Protein AF-A0A081BT78-F1 (afdb_monomer_lite)

Organism: NCBI:txid1499966

Sequence (512 aa):
MSKEINAIIRHLQQYSPSKMAGAVKTFPLRDLLKNSQILQEALQNPPEEDSGETLTLETAYNKLQRVIAKRMEAAQTLIAKFSTASPEVIALNNSVFALVPSRDLLEDVKTAYVNSGQLFKTLTLASQNILEAVNIEIQQRFYDSSPEMIAVNHSGSELDAYRKLLKNLLTSMEVDTDLFKVYSKIIRNVIDGSRIYDADIAQARSLCERAFNTVPPDFDGVFNQYNIADLEAHQILLQTTLTILRKDITGRPSIVELSARCQQMLQALTKHFAYRKTQMRKTTRVLQLSHYMSFLSIEQVAENSATSLMLCQSLFEETHRFLQTQQTHLDVSLNVKSLEEAEQKVFEGLRYRQYAMSQLFQEISLLSLEELAAVPEKRLGDNTLLLQEIQHLVHEYLRRVADAPEPNIVRFSQTLRDNIAKLHEAITQSKKSTPIPQKTPAWELGDHLPNLSKFYDKEMFELIRKALKTGSTPVASEERLDVSGNLERVFTIPFSQLQDYITSFLRVAQRA

pLDDT: mean 75.75, std 14.67, range [28.83, 95.5]

Foldseek 3Di:
DVVVVVVLLCVLVVQPPVNCVVVLLVDQLQVLVVSLVVLVVCLVPPPPDDPVVNVSSVVSSVVSVVSNVVLVVLLVVLLVVQLPDALQRVLVVDPLVVLVSNLSSLVSVLVNPVPPVPVNVSSVSSSVSSVSNSLVNLCVVQQPAALLNLLQPDDLVVLVVVLVVLVVVLVVDDPPDPSNVSSVNSNVSSVSSSVCNVQAVVVLVVLLCQQVVDVVGNLPVSPLVDDPVVLVVSLVSLVSNLVSLVPDPPPDPVSVVSNVSSVVSNVSSVVVVVVVVLLVQLLVLLLVLLLVLLPDDLQLLLLAQLLLLLVNLVSLVVNLVVCVSCVVPDVCPVSNVSSVSSNVSSVSSLLVNLLLLLLVLLLLLPDDLVLLLLAPLQLLVQNLVSLVSVLVLLVLLCVVVVVDDDVLSVVVNVSSVVSSVSSVSSSVVNVVDDDDDDPDHNVVVHVSTDGSVSRDDPVSVVSSCSSPVRDDDPPPDPDPDDPPDPPPPDDDRPNVSSVCSSVSSSVSNPPD

Structure (mmCIF, N/CA/C/O backbone):
data_AF-A0A081BT78-F1
#
_entry.id   AF-A0A081BT78-F1
#
loop_
_atom_site.group_PDB
_atom_site.id
_atom_site.type_symbol
_atom_site.label_atom_id
_atom_site.label_alt_id
_atom_site.label_comp_id
_atom_site.label_asym_id
_atom_site.label_entity_id
_atom_site.label_seq_id
_atom_site.pdbx_PDB_ins_code
_atom_site.Cartn_x
_atom_site.Cartn_y
_atom_site.Cartn_z
_atom_site.occupancy
_atom_site.B_iso_or_equiv
_atom_site.auth_seq_id
_atom_site.auth_comp_id
_atom_site.auth_asym_id
_atom_site.auth_atom_id
_atom_site.pdbx_PDB_model_num
ATOM 1 N N . MET A 1 1 ? -59.534 23.129 33.557 1.00 44.12 1 MET A N 1
ATOM 2 C CA . MET A 1 1 ? -59.200 21.710 33.812 1.00 44.12 1 MET A CA 1
ATOM 3 C C . MET A 1 1 ? -59.283 20.799 32.575 1.00 44.12 1 MET A C 1
ATOM 5 O O . MET A 1 1 ? -58.632 19.768 32.590 1.00 44.12 1 MET A O 1
ATOM 9 N N . SER A 1 2 ? -59.946 21.161 31.459 1.00 41.69 2 SER A N 1
ATOM 10 C CA . SER A 1 2 ? -60.002 20.295 30.252 1.00 41.69 2 SER A CA 1
ATOM 11 C C . SER A 1 2 ? -58.676 20.129 29.483 1.00 41.69 2 SER A C 1
ATOM 13 O O . SER A 1 2 ? -58.535 19.197 28.697 1.00 41.69 2 SER A O 1
ATOM 15 N N . LYS A 1 3 ? -57.681 21.005 29.693 1.00 45.25 3 LYS A N 1
ATOM 16 C CA . LYS A 1 3 ? -56.385 20.947 28.988 1.00 45.25 3 LYS A CA 1
ATOM 17 C C . LYS A 1 3 ? -55.423 19.895 29.548 1.00 45.25 3 LYS A C 1
ATOM 19 O O . LYS A 1 3 ? -54.686 19.304 28.771 1.00 45.25 3 LYS A O 1
ATOM 24 N N . GLU A 1 4 ? -55.440 19.641 30.855 1.00 47.53 4 GLU A N 1
ATOM 25 C CA . GLU A 1 4 ? -54.551 18.656 31.498 1.00 47.53 4 GLU A CA 1
ATOM 26 C C . GLU A 1 4 ? -55.031 17.225 31.250 1.00 47.53 4 GLU A C 1
ATOM 28 O O . GLU A 1 4 ? -54.233 16.356 30.917 1.00 47.53 4 GLU A O 1
ATOM 33 N N . ILE A 1 5 ? -56.347 17.006 31.292 1.00 45.34 5 ILE A N 1
ATOM 34 C CA . ILE A 1 5 ? -56.969 15.712 30.985 1.00 45.34 5 ILE A CA 1
ATOM 35 C C . ILE A 1 5 ? -56.747 15.356 29.510 1.00 45.34 5 ILE A C 1
ATOM 37 O O . ILE A 1 5 ? -56.240 14.278 29.206 1.00 45.34 5 ILE A O 1
ATOM 41 N N . ASN A 1 6 ? -56.992 16.298 28.592 1.00 49.62 6 ASN A N 1
ATOM 42 C CA . ASN A 1 6 ? -56.682 16.107 27.174 1.00 49.62 6 ASN A CA 1
ATOM 43 C C . ASN A 1 6 ? -55.182 15.939 26.904 1.00 49.62 6 ASN A C 1
ATOM 45 O O . ASN A 1 6 ? -54.815 15.243 25.961 1.00 49.62 6 ASN A O 1
ATOM 49 N N . ALA A 1 7 ? -54.305 16.542 27.712 1.00 54.84 7 ALA A N 1
ATOM 50 C CA . ALA A 1 7 ? -52.868 16.321 27.606 1.00 54.84 7 ALA A CA 1
ATOM 51 C C . ALA A 1 7 ? -52.491 14.900 28.036 1.00 54.84 7 ALA A C 1
ATOM 53 O O . ALA A 1 7 ? -51.749 14.252 27.310 1.00 54.84 7 ALA A O 1
ATOM 54 N N . ILE A 1 8 ? -53.039 14.380 29.139 1.00 54.56 8 ILE A N 1
ATOM 55 C CA . ILE A 1 8 ? -52.792 13.007 29.609 1.00 54.56 8 ILE A CA 1
ATOM 56 C C . ILE A 1 8 ? -53.357 11.983 28.618 1.00 54.56 8 ILE A C 1
ATOM 58 O O . ILE A 1 8 ? -52.653 11.047 28.240 1.00 54.56 8 ILE A O 1
ATOM 62 N N . ILE A 1 9 ? -54.583 12.190 28.130 1.00 50.00 9 ILE A N 1
ATOM 63 C CA . ILE A 1 9 ? -55.221 11.339 27.116 1.00 50.00 9 ILE A CA 1
ATOM 64 C C . ILE A 1 9 ? -54.417 11.365 25.813 1.00 50.00 9 ILE A C 1
ATOM 66 O O . ILE A 1 9 ? -54.069 10.302 25.302 1.00 50.00 9 ILE A O 1
ATOM 70 N N . ARG A 1 10 ? -54.019 12.545 25.312 1.00 55.25 10 ARG A N 1
ATOM 71 C CA . ARG A 1 10 ? -53.140 12.648 24.133 1.00 55.25 10 ARG A CA 1
ATOM 72 C C . ARG A 1 10 ? -51.782 12.009 24.374 1.00 55.25 10 ARG A C 1
ATOM 74 O O . ARG A 1 10 ? -51.267 11.371 23.464 1.00 55.25 10 ARG A O 1
ATOM 81 N N . HIS A 1 11 ? -51.210 12.132 25.569 1.00 52.38 11 HIS A N 1
ATOM 82 C CA . HIS A 1 11 ? -49.922 11.522 25.877 1.00 52.38 11 HIS A CA 1
ATOM 83 C C . HIS A 1 11 ? -50.028 9.993 25.862 1.00 52.38 11 HIS A C 1
ATOM 85 O O . HIS A 1 11 ? -49.182 9.337 25.267 1.00 52.38 11 HIS A O 1
ATOM 91 N N . LEU A 1 12 ? -51.102 9.426 26.422 1.00 49.53 12 LEU A N 1
ATOM 92 C CA . LEU A 1 12 ? -51.387 7.987 26.404 1.00 49.53 12 LEU A CA 1
ATOM 93 C C . LEU A 1 12 ? -51.735 7.472 24.995 1.00 49.53 12 LEU A C 1
ATOM 95 O O . LEU A 1 12 ? -51.334 6.366 24.641 1.00 49.53 12 LEU A O 1
ATOM 99 N N . GLN A 1 13 ? -52.438 8.269 24.184 1.00 47.75 13 GLN A N 1
ATOM 100 C CA . GLN A 1 13 ? -52.833 7.932 22.809 1.00 47.75 13 GLN A CA 1
ATOM 101 C C . GLN A 1 13 ? -51.690 8.085 21.788 1.00 47.75 13 GLN A C 1
ATOM 103 O O . GLN A 1 13 ? -51.666 7.364 20.791 1.00 47.75 13 GLN A O 1
ATOM 108 N N . GLN A 1 14 ? -50.718 8.975 22.026 1.00 48.31 14 GLN A N 1
ATOM 109 C CA . GLN A 1 14 ? -49.532 9.145 21.170 1.00 48.31 14 GLN A CA 1
ATOM 110 C C . GLN A 1 14 ? -48.600 7.923 21.190 1.00 48.31 14 GLN A C 1
ATOM 112 O O . GLN A 1 14 ? -47.865 7.678 20.229 1.00 48.31 14 GLN A O 1
ATOM 117 N N . TYR A 1 15 ? -48.650 7.110 22.245 1.00 44.81 15 TYR A N 1
ATOM 118 C CA . TYR A 1 15 ? -47.955 5.831 22.295 1.00 44.81 15 TYR A CA 1
ATOM 119 C C . TYR A 1 15 ? -48.882 4.728 21.773 1.00 44.81 15 TYR A C 1
ATOM 121 O O . TYR A 1 15 ? -49.683 4.169 22.514 1.00 44.81 15 TYR A O 1
ATOM 129 N N . SER A 1 16 ? -48.757 4.401 20.480 1.00 41.75 16 SER A N 1
ATOM 130 C CA . SER A 1 16 ? -49.385 3.224 19.850 1.00 41.75 16 SER A CA 1
ATOM 131 C C . SER A 1 16 ? -49.417 2.001 20.797 1.00 41.75 16 SER A C 1
ATOM 133 O O . SER A 1 16 ? -48.425 1.776 21.506 1.00 41.75 16 SER A O 1
ATOM 135 N N . PRO A 1 17 ? -50.472 1.153 20.771 1.00 50.97 17 PRO A N 1
ATOM 136 C CA . PRO A 1 17 ? -50.575 -0.052 21.603 1.00 50.97 17 PRO A CA 1
ATOM 137 C C . PRO A 1 17 ? -49.316 -0.934 21.584 1.00 50.97 17 PRO A C 1
ATOM 139 O O . PRO A 1 17 ? -48.994 -1.568 22.588 1.00 50.97 17 PRO A O 1
ATOM 142 N N . SER A 1 18 ? -48.577 -0.943 20.468 1.00 44.69 18 SER A N 1
ATOM 143 C CA . SER A 1 18 ? -47.336 -1.708 20.310 1.00 44.69 18 SER A CA 1
ATOM 144 C C . SER A 1 18 ? -46.103 -1.050 20.946 1.00 44.69 18 SER A C 1
ATOM 146 O O . SER A 1 18 ? -45.204 -1.759 21.390 1.00 44.69 18 SER A O 1
ATOM 148 N N . LYS A 1 19 ? -46.054 0.285 21.059 1.00 37.38 19 LYS A N 1
ATOM 149 C CA . LYS A 1 19 ? -44.946 1.022 21.702 1.00 37.38 19 LYS A CA 1
ATOM 150 C C . LYS A 1 19 ? -45.159 1.222 23.208 1.00 37.38 19 LYS A C 1
ATOM 152 O O . LYS A 1 19 ? -44.181 1.291 23.950 1.00 37.38 19 LYS A O 1
ATOM 157 N N . MET A 1 20 ? -46.407 1.212 23.682 1.00 36.91 20 MET A N 1
ATOM 158 C CA . MET A 1 20 ? -46.735 1.230 25.115 1.00 36.91 20 MET A CA 1
ATOM 159 C C . MET A 1 20 ? -46.181 0.008 25.863 1.00 36.91 20 MET A C 1
ATOM 161 O O . MET A 1 20 ? -45.654 0.143 26.961 1.00 36.91 20 MET A O 1
ATOM 165 N N . ALA A 1 21 ? -46.211 -1.185 25.265 1.00 40.62 21 ALA A N 1
ATOM 166 C CA . ALA A 1 21 ? -45.667 -2.386 25.908 1.00 40.62 21 ALA A CA 1
ATOM 167 C C . ALA A 1 21 ? -44.153 -2.284 26.210 1.00 40.62 21 ALA A C 1
ATOM 169 O O . ALA A 1 21 ? -43.672 -2.909 27.156 1.00 40.62 21 ALA A O 1
ATOM 170 N N . GLY A 1 22 ? -43.415 -1.481 25.431 1.00 36.28 22 GLY A N 1
ATOM 171 C CA . GLY A 1 22 ? -42.004 -1.162 25.666 1.00 36.28 22 GLY A CA 1
ATOM 172 C C . GLY A 1 22 ? -41.797 0.033 26.602 1.00 36.28 22 GLY A C 1
ATOM 173 O O . GLY A 1 22 ? -40.980 -0.051 27.512 1.00 36.28 22 GLY A O 1
ATOM 174 N N . ALA A 1 23 ? -42.568 1.115 26.440 1.00 34.78 23 ALA A N 1
ATOM 175 C CA . ALA A 1 23 ? -42.423 2.349 27.223 1.00 34.78 23 ALA A CA 1
ATOM 176 C C . ALA A 1 23 ? -42.983 2.256 28.659 1.00 34.78 23 ALA A C 1
ATOM 178 O O . ALA A 1 23 ? -42.492 2.921 29.568 1.00 34.78 23 ALA A O 1
ATOM 179 N N . VAL A 1 24 ? -43.971 1.391 28.916 1.00 42.03 24 VAL A N 1
ATOM 180 C CA . VAL A 1 24 ? -44.502 1.164 30.275 1.00 42.03 24 VAL A CA 1
ATOM 181 C C . VAL A 1 24 ? -43.577 0.236 31.091 1.00 42.03 24 VAL A C 1
ATOM 183 O O . VAL A 1 24 ? -43.596 0.240 32.321 1.00 42.03 24 VAL A O 1
ATOM 186 N N . LYS A 1 25 ? -42.654 -0.487 30.435 1.00 45.94 25 LYS A N 1
ATOM 187 C CA . LYS A 1 25 ? -41.518 -1.117 31.130 1.00 45.94 25 LYS A CA 1
ATOM 188 C C . LYS A 1 25 ? -40.504 -0.093 31.643 1.00 45.94 25 LYS A C 1
ATOM 190 O O . LYS A 1 25 ? -39.795 -0.422 32.585 1.00 45.94 25 LYS A O 1
ATOM 195 N N . THR A 1 26 ? -40.463 1.121 31.094 1.00 47.44 26 THR A N 1
ATOM 196 C CA . THR A 1 26 ? -39.520 2.188 31.482 1.00 47.44 26 THR A CA 1
ATOM 197 C C . THR A 1 26 ? -40.148 3.317 32.307 1.00 47.44 26 THR A C 1
ATOM 199 O O . THR A 1 26 ? -39.420 4.170 32.796 1.00 47.44 26 THR A O 1
ATOM 202 N N . PHE A 1 27 ? -41.474 3.345 32.482 1.00 57.28 27 PHE A N 1
ATOM 203 C CA . PHE A 1 27 ? -42.148 4.354 33.311 1.00 57.28 27 PHE A CA 1
ATOM 204 C C . PHE A 1 27 ? -42.051 4.006 34.805 1.00 57.28 27 PHE A C 1
ATOM 206 O O . PHE A 1 27 ? -42.413 2.880 35.149 1.00 57.28 27 PHE A O 1
ATOM 213 N N . PRO A 1 28 ? -41.640 4.926 35.696 1.00 68.62 28 PRO A N 1
ATOM 214 C CA . PRO A 1 28 ? -41.529 4.648 37.128 1.00 68.62 28 PRO A CA 1
ATOM 215 C C . PRO A 1 28 ? -42.859 4.177 37.720 1.00 68.62 28 PRO A C 1
ATOM 217 O O . PRO A 1 28 ? -43.916 4.728 37.403 1.00 68.62 28 PRO A O 1
ATOM 220 N N . LEU A 1 29 ? -42.837 3.173 38.608 1.00 75.06 29 LEU A N 1
ATOM 221 C CA . LEU A 1 29 ? -44.075 2.638 39.206 1.00 75.06 29 LEU A CA 1
ATOM 222 C C . LEU A 1 29 ? -44.871 3.733 39.932 1.00 75.06 29 LEU A C 1
ATOM 224 O O . LEU A 1 29 ? -46.097 3.759 39.869 1.00 75.06 29 LEU A O 1
ATOM 228 N N . ARG A 1 30 ? -44.166 4.671 40.568 1.00 70.25 30 ARG A N 1
ATOM 229 C CA . ARG A 1 30 ? -44.750 5.840 41.228 1.00 70.25 30 ARG A CA 1
ATOM 230 C C . ARG A 1 30 ? -45.564 6.711 40.268 1.00 70.25 30 ARG A C 1
ATOM 232 O O . ARG A 1 30 ? -46.674 7.115 40.606 1.00 70.25 30 ARG A O 1
ATOM 239 N N . ASP A 1 31 ? -45.043 6.958 39.072 1.00 71.56 31 ASP A N 1
ATOM 240 C CA . ASP A 1 31 ? -45.733 7.755 38.057 1.00 71.56 31 ASP A CA 1
ATOM 241 C C . ASP A 1 31 ? -46.910 6.987 37.455 1.00 71.56 31 ASP A C 1
ATOM 243 O O . ASP A 1 31 ? -47.956 7.573 37.188 1.00 71.56 31 ASP A O 1
ATOM 247 N N . LEU A 1 32 ? -46.791 5.661 37.314 1.00 73.81 32 LEU A N 1
ATOM 248 C CA . LEU A 1 32 ? -47.907 4.805 36.902 1.00 73.81 32 LEU A CA 1
ATOM 249 C C . LEU A 1 32 ? -49.047 4.827 37.926 1.00 73.81 32 LEU A C 1
ATOM 251 O O . LEU A 1 32 ? -50.206 4.953 37.537 1.00 73.81 32 LEU A O 1
ATOM 255 N N . LEU A 1 33 ? -48.732 4.755 39.221 1.00 75.62 33 LEU A N 1
ATOM 256 C CA . LEU A 1 33 ? -49.719 4.844 40.300 1.00 75.62 33 LEU A CA 1
ATOM 257 C C . LEU A 1 33 ? -50.373 6.230 40.355 1.00 75.62 33 LEU A C 1
ATOM 259 O O . LEU A 1 33 ? -51.594 6.319 40.467 1.00 75.62 33 LEU A O 1
ATOM 263 N N . LYS A 1 34 ? -49.593 7.305 40.198 1.00 76.38 34 LYS A N 1
ATOM 264 C CA . LYS A 1 34 ? -50.114 8.677 40.133 1.00 76.38 34 LYS A CA 1
ATOM 265 C C . LYS A 1 34 ? -51.029 8.880 38.921 1.00 76.38 34 LYS A C 1
ATOM 267 O O . LYS A 1 34 ? -52.128 9.401 39.061 1.00 76.38 34 LYS A O 1
ATOM 272 N N . ASN A 1 35 ? -50.620 8.413 37.742 1.00 72.12 35 ASN A N 1
ATOM 273 C CA . ASN A 1 35 ? -51.445 8.471 36.533 1.00 72.12 35 ASN A CA 1
ATOM 274 C C . ASN A 1 35 ? -52.711 7.619 36.668 1.00 72.12 35 ASN A C 1
ATOM 276 O O . ASN A 1 35 ? -53.765 8.004 36.170 1.00 72.12 35 ASN A O 1
ATOM 280 N N . SER A 1 36 ? -52.629 6.487 37.371 1.00 77.25 36 SER A N 1
ATOM 281 C CA . SER A 1 36 ? -53.797 5.673 37.699 1.00 77.25 36 SER A CA 1
ATOM 282 C C . SER A 1 36 ? -54.774 6.426 38.599 1.00 77.25 36 SER A C 1
ATOM 284 O O . SER A 1 36 ? -55.972 6.362 38.348 1.00 77.25 36 SER A O 1
ATOM 286 N N . GLN A 1 37 ? -54.288 7.142 39.616 1.00 77.00 37 GLN A N 1
ATOM 287 C CA . GLN A 1 37 ? -55.132 7.975 40.482 1.00 77.00 37 GLN A CA 1
ATOM 288 C C . GLN A 1 37 ? -55.805 9.097 39.687 1.00 77.00 37 GLN A C 1
ATOM 290 O O . GLN A 1 37 ? -57.019 9.238 39.759 1.00 77.00 37 GLN A O 1
ATOM 295 N N . ILE A 1 38 ? -55.054 9.807 38.841 1.00 74.00 38 ILE A N 1
ATOM 296 C CA . ILE A 1 38 ? -55.597 10.890 38.006 1.00 74.00 38 ILE A CA 1
ATOM 297 C C . ILE A 1 38 ? -56.677 10.372 37.038 1.00 74.00 38 ILE A C 1
ATOM 299 O O . ILE A 1 38 ? -57.725 10.992 36.883 1.00 74.00 38 ILE A O 1
ATOM 303 N N . LEU A 1 39 ? -56.451 9.222 36.392 1.00 69.38 39 LEU A N 1
ATOM 304 C CA . LEU A 1 39 ? -57.445 8.607 35.502 1.00 69.38 39 LEU A CA 1
ATOM 305 C C . LEU A 1 39 ? -58.682 8.122 36.266 1.00 69.38 39 LEU A C 1
ATOM 307 O O . LEU A 1 39 ? -59.792 8.217 35.752 1.00 69.38 39 LEU A O 1
ATOM 311 N N . GLN A 1 40 ? -58.504 7.617 37.487 1.00 75.75 40 GLN A N 1
ATOM 312 C CA . GLN A 1 40 ? -59.609 7.201 38.346 1.00 75.75 40 GLN A CA 1
ATOM 313 C C . GLN A 1 40 ? -60.454 8.398 38.801 1.00 75.75 40 GLN A C 1
ATOM 315 O O . GLN A 1 40 ? -61.677 8.321 38.758 1.00 75.75 40 GLN A O 1
ATOM 320 N N . GLU A 1 41 ? -59.821 9.510 39.174 1.00 75.62 41 GLU A N 1
ATOM 321 C CA . GLU A 1 41 ? -60.498 10.769 39.512 1.00 75.62 41 GLU A CA 1
ATOM 322 C C . GLU A 1 41 ? -61.268 11.341 38.310 1.00 75.62 41 GLU A C 1
ATOM 324 O O . GLU A 1 41 ? -62.396 11.810 38.466 1.00 75.62 41 GLU A O 1
ATOM 329 N N . ALA A 1 42 ? -60.700 11.243 37.103 1.00 68.69 42 ALA A N 1
ATOM 330 C CA . ALA A 1 42 ? -61.359 11.652 35.861 1.00 68.69 42 ALA A CA 1
ATOM 331 C C . ALA A 1 42 ? -62.546 10.744 35.481 1.00 68.69 42 ALA A C 1
ATOM 333 O O . ALA A 1 42 ? -63.535 11.225 34.938 1.00 68.69 42 ALA A O 1
ATOM 334 N N . LEU A 1 43 ? -62.474 9.444 35.785 1.00 70.88 43 LEU A N 1
ATOM 335 C CA . LEU A 1 43 ? -63.583 8.500 35.594 1.00 70.88 43 LEU A CA 1
ATOM 336 C C . LEU A 1 43 ? -64.707 8.688 36.622 1.00 70.88 43 LEU A C 1
ATOM 338 O O . LEU A 1 43 ? -65.865 8.430 36.311 1.00 70.88 43 LEU A O 1
ATOM 342 N N . GLN A 1 44 ? -64.379 9.131 37.838 1.00 75.38 44 GLN A N 1
ATOM 343 C CA . GLN A 1 44 ? -65.362 9.403 38.892 1.00 75.38 44 GLN A CA 1
ATOM 344 C C . GLN A 1 44 ? -66.127 10.716 38.673 1.00 75.38 44 GLN A C 1
ATOM 346 O O . GLN A 1 44 ? -67.250 10.837 39.154 1.00 75.38 44 GLN A O 1
ATOM 351 N N . ASN A 1 45 ? -65.552 11.666 37.925 1.00 72.31 45 ASN A N 1
ATOM 352 C CA . ASN A 1 45 ? -66.175 12.944 37.569 1.00 72.31 45 ASN A CA 1
ATOM 353 C C . ASN A 1 45 ? -66.172 13.145 36.040 1.00 72.31 45 ASN A C 1
ATOM 355 O O . ASN A 1 45 ? -65.409 13.978 35.536 1.00 72.31 45 ASN A O 1
ATOM 359 N N . PRO A 1 46 ? -66.977 12.376 35.283 1.00 62.50 46 PRO A N 1
ATOM 360 C CA . PRO A 1 46 ? -67.017 12.501 33.832 1.00 62.50 46 PRO A CA 1
ATOM 361 C C . PRO A 1 46 ? -67.545 13.894 33.428 1.00 62.50 46 PRO A C 1
ATOM 363 O O . PRO A 1 46 ? -68.534 14.350 34.003 1.00 62.50 46 PRO A O 1
ATOM 366 N N . PRO A 1 47 ? -66.912 14.598 32.468 1.00 59.00 47 PRO A N 1
ATOM 367 C CA . PRO A 1 47 ? -67.450 15.855 31.948 1.00 59.00 47 PRO A CA 1
ATOM 368 C C . PRO A 1 47 ? -68.817 15.622 31.279 1.00 59.00 47 PRO A C 1
ATOM 370 O O . PRO A 1 47 ? -69.035 14.582 30.662 1.00 59.00 47 PRO A O 1
ATOM 373 N N . GLU A 1 48 ? -69.736 16.587 31.403 1.00 57.66 48 GLU A N 1
ATOM 374 C CA . GLU A 1 48 ? -71.163 16.437 31.049 1.00 57.66 48 GLU A CA 1
ATOM 375 C C . GLU A 1 48 ? -71.461 16.235 29.544 1.00 57.66 48 GLU A C 1
ATOM 377 O O . GLU A 1 48 ? -72.605 15.976 29.182 1.00 57.66 48 GLU A O 1
ATOM 382 N N . GLU A 1 49 ? -70.462 16.265 28.658 1.00 57.12 49 GLU A N 1
ATOM 383 C CA . GLU A 1 49 ? -70.648 16.133 27.206 1.00 57.12 49 GLU A CA 1
ATOM 384 C C . GLU A 1 49 ? -69.525 15.295 26.555 1.00 57.12 49 GLU A C 1
ATOM 386 O O . GLU A 1 49 ? -68.606 15.859 25.982 1.00 57.12 49 GLU A O 1
ATOM 391 N N . ASP A 1 50 ? -69.551 13.960 26.693 1.00 55.25 50 ASP A N 1
ATOM 392 C CA . ASP A 1 50 ? -69.248 12.981 25.617 1.00 55.25 50 ASP A CA 1
ATOM 393 C C . ASP A 1 50 ? -69.100 11.543 26.162 1.00 55.25 50 ASP A C 1
ATOM 395 O O . ASP A 1 50 ? -68.100 11.159 26.771 1.00 55.25 50 ASP A O 1
ATOM 399 N N . SER A 1 51 ? -70.080 10.681 25.871 1.00 56.06 51 SER A N 1
ATOM 400 C CA . SER A 1 51 ? -70.063 9.255 26.262 1.00 56.06 51 SER A CA 1
ATOM 401 C C . SER A 1 51 ? -69.016 8.404 25.519 1.00 56.06 51 SER A C 1
ATOM 403 O O . SER A 1 51 ? -68.724 7.278 25.921 1.00 56.06 51 SER A O 1
ATOM 405 N N . GLY A 1 52 ? -68.431 8.928 24.435 1.00 58.47 52 GLY A N 1
ATOM 406 C CA . GLY A 1 52 ? -67.360 8.266 23.686 1.00 58.47 52 GLY A CA 1
ATOM 407 C C . GLY A 1 52 ? -65.987 8.370 24.358 1.00 58.47 52 GLY A C 1
ATOM 408 O O . GLY A 1 52 ? -65.189 7.434 24.272 1.00 58.47 52 GLY A O 1
ATOM 409 N N . GLU A 1 53 ? -65.706 9.469 25.066 1.00 61.56 53 GLU A N 1
ATOM 410 C CA . GLU A 1 53 ? -64.414 9.687 25.730 1.00 61.56 53 GLU A CA 1
ATOM 411 C C . GLU A 1 53 ? -64.267 8.825 26.991 1.00 61.56 53 GLU A C 1
ATOM 413 O O . GLU A 1 53 ? -63.197 8.253 27.227 1.00 61.56 53 GLU A O 1
ATOM 418 N N . THR A 1 54 ? -65.349 8.627 27.748 1.00 62.97 54 THR A N 1
ATOM 419 C CA . THR A 1 54 ? -65.366 7.795 28.965 1.00 62.97 54 THR A CA 1
ATOM 420 C C . THR A 1 54 ? -64.973 6.342 28.685 1.00 62.97 54 THR A C 1
ATOM 422 O O . THR A 1 54 ? -64.134 5.785 29.392 1.00 62.97 54 THR A O 1
ATOM 425 N N . LEU A 1 55 ? -65.459 5.748 27.589 1.00 67.88 55 LEU A N 1
ATOM 426 C CA . LEU A 1 55 ? -65.135 4.367 27.203 1.00 67.88 55 LEU A CA 1
ATOM 427 C C . LEU A 1 55 ? -63.645 4.191 26.838 1.00 67.88 55 LEU A C 1
ATOM 429 O O . LEU A 1 55 ? -63.019 3.154 27.105 1.00 67.88 55 LEU A O 1
ATOM 433 N N . THR A 1 56 ? -63.038 5.226 26.248 1.00 69.69 56 THR A N 1
ATOM 434 C CA . THR A 1 56 ? -61.599 5.233 25.939 1.00 69.69 56 THR A CA 1
ATOM 435 C C . THR A 1 56 ? -60.737 5.404 27.192 1.00 69.69 56 THR A C 1
ATOM 437 O O . THR A 1 56 ? -59.708 4.731 27.319 1.00 69.69 56 THR A O 1
ATOM 440 N N . LEU A 1 57 ? -61.190 6.224 28.145 1.00 67.56 57 LEU A N 1
ATOM 441 C CA . LEU A 1 57 ? -60.593 6.412 29.469 1.00 67.56 57 LEU A CA 1
ATOM 442 C C . LEU A 1 57 ? -60.638 5.125 30.303 1.00 67.56 57 LEU A C 1
ATOM 444 O O . LEU A 1 57 ? -59.608 4.718 30.841 1.00 67.56 57 LEU A O 1
ATOM 448 N N . GLU A 1 58 ? -61.774 4.425 30.339 1.00 72.12 58 GLU A N 1
ATOM 449 C CA . GLU A 1 58 ? -61.911 3.128 31.018 1.00 72.12 58 GLU A CA 1
ATOM 450 C C . GLU A 1 58 ? -60.970 2.079 30.423 1.00 72.12 58 GLU A C 1
ATOM 452 O O . GLU A 1 58 ? -60.292 1.338 31.141 1.00 72.12 58 GLU A O 1
ATOM 457 N N . THR A 1 59 ? -60.865 2.033 29.094 1.00 74.38 59 THR A N 1
ATOM 458 C CA . THR A 1 59 ? -59.945 1.119 28.408 1.00 74.38 59 THR A CA 1
ATOM 459 C C . THR A 1 59 ? -58.483 1.437 28.743 1.00 74.38 59 THR A C 1
ATOM 461 O O . THR A 1 59 ? -57.679 0.519 28.940 1.00 74.38 59 THR A O 1
ATOM 464 N N . ALA A 1 60 ? -58.121 2.720 28.825 1.00 66.88 60 ALA A N 1
ATOM 465 C CA . ALA A 1 60 ? -56.782 3.163 29.207 1.00 66.88 60 ALA A CA 1
ATOM 466 C C . ALA A 1 60 ? -56.466 2.837 30.677 1.00 66.88 60 ALA A C 1
ATOM 468 O O . ALA A 1 60 ? -55.403 2.279 30.959 1.00 66.88 60 ALA A O 1
ATOM 469 N N . TYR A 1 61 ? -57.405 3.092 31.591 1.00 74.62 61 TYR A N 1
ATOM 470 C CA . TYR A 1 61 ? -57.293 2.748 33.009 1.00 74.62 61 TYR A CA 1
ATOM 471 C C . TYR A 1 61 ? -57.122 1.237 33.212 1.00 74.62 61 TYR A C 1
ATOM 473 O O . TYR A 1 61 ? -56.180 0.799 33.872 1.00 74.62 61 TYR A O 1
ATOM 481 N N . ASN A 1 62 ? -57.944 0.420 32.547 1.00 75.19 62 ASN A N 1
ATOM 482 C CA . ASN A 1 62 ? -57.849 -1.040 32.603 1.00 75.19 62 ASN A CA 1
ATOM 483 C C . ASN A 1 62 ? -56.507 -1.567 32.069 1.00 75.19 62 ASN A C 1
ATOM 485 O O . ASN A 1 62 ? -55.933 -2.509 32.623 1.00 75.19 62 ASN A O 1
ATOM 489 N N . LYS A 1 63 ? -55.970 -0.964 31.000 1.00 74.25 63 LYS A N 1
ATOM 490 C CA . LYS A 1 63 ? -54.627 -1.299 30.499 1.00 74.25 63 LYS A CA 1
ATOM 491 C C . LYS A 1 63 ? -53.541 -0.903 31.500 1.00 74.25 63 LYS A C 1
ATOM 493 O O . LYS A 1 63 ? -52.648 -1.711 31.745 1.00 74.25 63 LYS A O 1
ATOM 498 N N . LEU A 1 64 ? -53.626 0.285 32.097 1.00 72.50 64 LEU A N 1
ATOM 499 C CA . LEU A 1 64 ? -52.665 0.770 33.089 1.00 72.50 64 LEU A CA 1
ATOM 500 C C . LEU A 1 64 ? -52.638 -0.121 34.340 1.00 72.50 64 LEU A C 1
ATOM 502 O O . LEU A 1 64 ? -51.562 -0.549 34.755 1.00 72.50 64 LEU A O 1
ATOM 506 N N . GLN A 1 65 ? -53.808 -0.491 34.866 1.00 76.12 65 GLN A N 1
ATOM 507 C CA . GLN A 1 65 ? -53.949 -1.411 35.999 1.00 76.12 65 GLN A CA 1
ATOM 508 C C . GLN A 1 65 ? -53.294 -2.770 35.732 1.00 76.12 65 GLN A C 1
ATOM 510 O O . GLN A 1 65 ? -52.541 -3.277 36.564 1.00 76.12 65 GLN A O 1
ATOM 515 N N . ARG A 1 66 ? -53.488 -3.340 34.533 1.00 79.31 66 ARG A N 1
ATOM 516 C CA . ARG A 1 66 ? -52.817 -4.595 34.147 1.00 79.31 66 ARG A CA 1
ATOM 517 C C . ARG A 1 66 ? -51.297 -4.471 34.140 1.00 79.31 66 ARG A C 1
ATOM 519 O O . ARG A 1 66 ? -50.614 -5.438 34.467 1.00 79.31 66 ARG A O 1
ATOM 526 N N . VAL A 1 67 ? -50.750 -3.323 33.741 1.00 77.38 67 VAL A N 1
ATOM 527 C CA . VAL A 1 67 ? -49.293 -3.151 33.731 1.00 77.38 67 VAL A CA 1
ATOM 528 C C . VAL A 1 67 ? -48.740 -2.930 35.137 1.00 77.38 67 VAL A C 1
ATOM 530 O O . VAL A 1 67 ? -47.710 -3.518 35.465 1.00 77.38 67 VAL A O 1
ATOM 533 N N . ILE A 1 68 ? -49.437 -2.162 35.980 1.00 76.50 68 ILE A N 1
ATOM 534 C CA . ILE A 1 68 ? -49.099 -2.017 37.403 1.00 76.50 68 ILE A CA 1
ATOM 535 C C . ILE A 1 68 ? -49.071 -3.398 38.070 1.00 76.50 68 ILE A C 1
ATOM 537 O O . ILE A 1 68 ? -48.068 -3.746 38.690 1.00 76.50 68 ILE A O 1
ATOM 541 N N . ALA A 1 69 ? -50.104 -4.221 37.855 1.00 80.56 69 ALA A N 1
ATOM 542 C CA . ALA A 1 69 ? -50.176 -5.579 38.391 1.00 80.56 69 ALA A CA 1
ATOM 543 C C . ALA A 1 69 ? -48.981 -6.446 37.955 1.00 80.56 69 ALA A C 1
ATOM 545 O O . ALA A 1 69 ? -48.321 -7.044 38.799 1.00 80.56 69 ALA A O 1
ATOM 546 N N . LYS A 1 70 ? -48.629 -6.445 36.660 1.00 81.69 70 LYS A N 1
ATOM 547 C CA . LYS A 1 70 ? -47.465 -7.194 36.149 1.00 81.69 70 LYS A CA 1
ATOM 548 C C . LYS A 1 70 ? -46.129 -6.704 36.715 1.00 81.69 70 LYS A C 1
ATOM 550 O O . LYS A 1 70 ? -45.250 -7.516 36.987 1.00 81.69 70 LYS A O 1
ATOM 555 N N . ARG A 1 71 ? -45.947 -5.387 36.879 1.00 81.19 71 ARG A N 1
ATOM 556 C CA . ARG A 1 71 ? -44.738 -4.820 37.510 1.00 81.19 71 ARG A CA 1
ATOM 557 C C . ARG A 1 71 ? -44.639 -5.235 38.979 1.00 81.19 71 ARG A C 1
ATOM 559 O O . ARG A 1 71 ? -43.554 -5.597 39.423 1.00 81.19 71 ARG A O 1
ATOM 566 N N . MET A 1 72 ? -45.759 -5.230 39.702 1.00 81.50 72 MET A N 1
ATOM 567 C CA . MET A 1 72 ? -45.822 -5.680 41.095 1.00 81.50 72 MET A CA 1
ATOM 568 C C . MET A 1 72 ? -45.534 -7.178 41.234 1.00 81.50 72 MET A C 1
ATOM 570 O O . MET A 1 72 ? -44.771 -7.564 42.113 1.00 81.50 72 MET A O 1
ATOM 574 N N . GLU A 1 73 ? -46.073 -8.013 40.346 1.00 82.12 73 GLU A N 1
ATOM 575 C CA . GLU A 1 73 ? -45.808 -9.459 40.309 1.00 82.12 73 GLU A CA 1
ATOM 576 C C . GLU A 1 73 ? -44.324 -9.761 40.030 1.00 82.12 73 GLU A C 1
ATOM 578 O O . GLU A 1 73 ? -43.692 -10.564 40.726 1.00 82.12 73 GLU A O 1
ATOM 583 N N . ALA A 1 74 ? -43.727 -9.061 39.060 1.00 81.75 74 ALA A N 1
ATOM 584 C CA . ALA A 1 74 ? -42.298 -9.167 38.776 1.00 81.75 74 ALA A CA 1
ATOM 585 C C . ALA A 1 74 ? -41.455 -8.750 39.990 1.00 81.75 74 ALA A C 1
ATOM 587 O O . ALA A 1 74 ? -40.530 -9.465 40.371 1.00 81.75 74 ALA A O 1
ATOM 588 N N . ALA A 1 75 ? -41.802 -7.637 40.641 1.00 80.44 75 ALA A N 1
ATOM 589 C CA . ALA A 1 75 ? -41.120 -7.186 41.848 1.00 80.44 75 ALA A CA 1
ATOM 590 C C . ALA A 1 75 ? -41.241 -8.205 42.988 1.00 80.44 75 ALA A C 1
ATOM 592 O O . ALA A 1 75 ? -40.233 -8.544 43.595 1.00 80.44 75 ALA A O 1
ATOM 593 N N . GLN A 1 76 ? -42.429 -8.758 43.244 1.00 83.00 76 GLN A N 1
ATOM 594 C CA . GLN A 1 76 ? -42.633 -9.798 44.259 1.00 83.00 76 GLN A CA 1
ATOM 595 C C . GLN A 1 76 ? -41.777 -11.040 43.995 1.00 83.00 76 GLN A C 1
ATOM 597 O O . GLN A 1 76 ? -41.159 -11.570 44.918 1.00 83.00 76 GLN A O 1
ATOM 602 N N . THR A 1 77 ? -41.670 -11.451 42.732 1.00 86.00 77 THR A N 1
ATOM 603 C CA . THR A 1 77 ? -40.808 -12.567 42.322 1.00 86.00 77 THR A CA 1
ATOM 604 C C . THR A 1 77 ? -39.330 -12.258 42.582 1.00 86.00 77 THR A C 1
ATOM 606 O O . THR A 1 77 ? -38.600 -13.106 43.094 1.00 86.00 77 THR A O 1
ATOM 609 N N . LEU A 1 78 ? -38.877 -11.036 42.281 1.00 85.50 78 LEU A N 1
ATOM 610 C CA . LEU A 1 78 ? -37.499 -10.605 42.542 1.00 85.50 78 LEU A CA 1
ATOM 611 C C . LEU A 1 78 ? -37.210 -10.488 44.043 1.00 85.50 78 LEU A C 1
ATOM 613 O O . LEU A 1 78 ? -36.150 -10.921 44.484 1.00 85.50 78 LEU A O 1
ATOM 617 N N . ILE A 1 79 ? -38.149 -9.968 44.838 1.00 86.56 79 ILE A N 1
ATOM 618 C CA . ILE A 1 79 ? -38.031 -9.917 46.303 1.00 86.56 79 ILE A CA 1
ATOM 619 C C . ILE A 1 79 ? -37.870 -11.333 46.846 1.00 86.56 79 ILE A C 1
ATOM 621 O O . ILE A 1 79 ? -36.941 -11.580 47.609 1.00 86.56 79 ILE A O 1
ATOM 625 N N . ALA A 1 80 ? -38.723 -12.273 46.429 1.00 85.50 80 ALA A N 1
ATOM 626 C CA . ALA A 1 80 ? -38.627 -13.666 46.853 1.00 85.50 80 ALA A CA 1
ATOM 627 C C . ALA A 1 80 ? -37.288 -14.300 46.441 1.00 85.50 80 ALA A C 1
ATOM 629 O O . ALA A 1 80 ? -36.671 -14.995 47.240 1.00 85.50 80 ALA A O 1
ATOM 630 N N . LYS A 1 81 ? -36.803 -14.011 45.226 1.00 86.06 81 LYS A N 1
ATOM 631 C CA . LYS A 1 81 ? -35.517 -14.513 44.719 1.00 86.06 81 LYS A CA 1
ATOM 632 C C . LYS A 1 81 ? -34.313 -13.950 45.484 1.00 86.06 81 LYS A C 1
ATOM 634 O O . LYS A 1 81 ? -33.363 -14.685 45.731 1.00 86.06 81 LYS A O 1
ATOM 639 N N . PHE A 1 82 ? -34.317 -12.656 45.809 1.00 88.44 82 PHE A N 1
ATOM 640 C CA . PHE A 1 82 ? -33.121 -11.950 46.286 1.00 88.44 82 PHE A CA 1
ATOM 641 C C . PHE A 1 82 ? -33.077 -11.701 47.791 1.00 88.44 82 PHE A C 1
ATOM 643 O O . PHE A 1 82 ? -31.988 -11.584 48.341 1.00 88.44 82 PHE A O 1
ATOM 650 N N . SER A 1 83 ? -34.217 -11.647 48.482 1.00 85.94 83 SER A N 1
ATOM 651 C CA . SER A 1 83 ? -34.236 -11.416 49.937 1.00 85.94 83 SER A CA 1
ATOM 652 C C . SER A 1 83 ? -33.658 -12.579 50.750 1.00 85.94 83 SER A C 1
ATOM 654 O O . SER A 1 83 ? -33.206 -12.361 51.870 1.00 85.94 83 SER A O 1
ATOM 656 N N . THR A 1 84 ? -33.650 -13.797 50.199 1.00 86.12 84 THR A N 1
ATOM 657 C CA . THR A 1 84 ? -33.145 -15.008 50.869 1.00 86.12 84 THR A CA 1
ATOM 658 C C . THR A 1 84 ? -31.816 -15.514 50.310 1.00 86.12 84 THR A C 1
ATOM 660 O O . THR A 1 84 ? -31.220 -16.416 50.893 1.00 86.12 84 THR A O 1
ATOM 663 N N . ALA A 1 85 ? -31.368 -14.993 49.167 1.00 87.25 85 ALA A N 1
ATOM 664 C CA . ALA A 1 85 ? -30.117 -15.393 48.532 1.00 87.25 85 ALA A CA 1
ATOM 665 C C . ALA A 1 85 ? -28.966 -14.490 48.991 1.00 87.25 85 ALA A C 1
ATOM 667 O O . ALA A 1 85 ? -29.162 -13.288 49.174 1.00 87.25 85 ALA A O 1
ATOM 668 N N . SER A 1 86 ? -27.766 -15.058 49.148 1.00 89.00 86 SER A N 1
ATOM 669 C CA . SER A 1 86 ? -26.582 -14.255 49.462 1.00 89.00 86 SER A CA 1
ATOM 670 C C . SER A 1 86 ? -26.124 -13.446 48.236 1.00 89.00 86 SER A C 1
ATOM 672 O O . SER A 1 86 ? -26.325 -13.895 47.098 1.00 89.00 86 SER A O 1
ATOM 674 N N . PRO A 1 87 ? -25.482 -12.282 48.434 1.00 85.94 87 PRO A N 1
ATOM 675 C CA . PRO A 1 87 ? -24.955 -11.459 47.346 1.00 85.94 87 PRO A CA 1
ATOM 676 C C . PRO A 1 87 ? -24.019 -12.217 46.393 1.00 85.94 87 PRO A C 1
ATOM 678 O O . PRO A 1 87 ? -24.111 -12.056 45.178 1.00 85.94 87 PRO A O 1
ATOM 681 N N . GLU A 1 88 ? -23.167 -13.103 46.910 1.00 85.19 88 GLU A N 1
ATOM 682 C CA . GLU A 1 88 ? -22.229 -13.911 46.121 1.00 85.19 88 GLU A CA 1
ATOM 683 C C . GLU A 1 88 ? -22.965 -14.881 45.193 1.00 85.19 88 GLU A C 1
ATOM 685 O O . GLU A 1 88 ? -22.620 -15.010 44.020 1.00 85.19 88 GLU A O 1
ATOM 690 N N . VAL A 1 89 ? -24.008 -15.550 45.700 1.00 86.50 89 VAL A N 1
ATOM 691 C CA . VAL A 1 89 ? -24.826 -16.485 44.911 1.00 86.50 89 VAL A CA 1
ATOM 692 C C . VAL A 1 89 ? -25.607 -15.738 43.831 1.00 86.50 89 VAL A C 1
ATOM 694 O O . VAL A 1 89 ? -25.793 -16.248 42.723 1.00 86.50 89 VAL A O 1
ATOM 697 N N . ILE A 1 90 ? -26.061 -14.521 44.132 1.00 85.56 90 ILE A N 1
ATOM 698 C CA . ILE A 1 90 ? -26.728 -13.655 43.160 1.00 85.56 90 ILE A CA 1
ATOM 699 C C . ILE A 1 90 ? -25.744 -13.241 42.057 1.00 85.56 90 ILE A C 1
ATOM 701 O O . ILE A 1 90 ? -26.085 -13.387 40.881 1.00 85.56 90 ILE A O 1
ATOM 705 N N . ALA A 1 91 ? -24.543 -12.790 42.430 1.00 83.31 91 ALA A N 1
ATOM 706 C CA . ALA A 1 91 ? -23.481 -12.363 41.516 1.00 83.31 91 ALA A CA 1
ATOM 707 C C . ALA A 1 91 ? -22.970 -13.504 40.622 1.00 83.31 91 ALA A C 1
ATOM 709 O O . ALA A 1 91 ? -22.721 -13.305 39.440 1.00 83.31 91 ALA A O 1
ATOM 710 N N . LEU A 1 92 ? -22.853 -14.723 41.155 1.00 83.25 92 LEU A N 1
ATOM 711 C CA . LEU A 1 92 ? -22.393 -15.881 40.383 1.00 83.25 92 LEU A CA 1
ATOM 712 C C . LEU A 1 92 ? -23.379 -16.263 39.265 1.00 83.25 92 LEU A C 1
ATOM 714 O O . LEU A 1 92 ? -22.982 -16.671 38.177 1.00 83.25 92 LEU A O 1
ATOM 718 N N . ASN A 1 93 ? -24.678 -16.158 39.550 1.00 84.00 93 ASN A N 1
ATOM 719 C CA . ASN A 1 93 ? -25.734 -16.681 38.683 1.00 84.00 93 ASN A CA 1
ATOM 720 C C . ASN A 1 93 ? -26.308 -15.652 37.705 1.00 84.00 93 ASN A C 1
ATOM 722 O O . ASN A 1 93 ? -27.115 -16.007 36.844 1.00 84.00 93 ASN A O 1
ATOM 726 N N . ASN A 1 94 ? -25.981 -14.372 37.862 1.00 81.19 94 ASN A N 1
ATOM 727 C CA . ASN A 1 94 ? -26.566 -13.297 37.069 1.00 81.19 94 ASN A CA 1
ATOM 728 C C . ASN A 1 94 ? -25.462 -12.329 36.654 1.00 81.19 94 ASN A C 1
ATOM 730 O O . ASN A 1 94 ? -24.503 -12.141 37.385 1.00 81.19 94 ASN A O 1
ATOM 734 N N . SER A 1 95 ? -25.606 -11.695 35.493 1.00 79.62 95 SER A N 1
ATOM 735 C CA . SER A 1 95 ? -24.681 -10.636 35.098 1.00 79.62 95 SER A CA 1
ATOM 736 C C . SER A 1 95 ? -25.049 -9.309 35.757 1.00 79.62 95 SER A C 1
ATOM 738 O O . SER A 1 95 ? -26.231 -8.996 35.935 1.00 79.62 95 SER A O 1
ATOM 740 N N . VAL A 1 96 ? -24.048 -8.463 35.987 1.00 78.56 96 VAL A N 1
ATOM 741 C CA . VAL A 1 96 ? -24.208 -7.080 36.463 1.00 78.56 96 VAL A CA 1
ATOM 742 C C . VAL A 1 96 ? -25.266 -6.315 35.655 1.00 78.56 96 VAL A C 1
ATOM 744 O O . VAL A 1 96 ? -26.091 -5.598 36.221 1.00 78.56 96 VAL A O 1
ATOM 747 N N . PHE A 1 97 ? -25.312 -6.514 34.334 1.00 76.75 97 PHE A N 1
ATOM 748 C CA . PHE A 1 97 ? -26.287 -5.856 33.459 1.00 76.75 97 PHE A CA 1
ATOM 749 C C . PHE A 1 97 ? -27.729 -6.348 33.661 1.00 76.75 97 PHE A C 1
ATOM 751 O O . PHE A 1 97 ? -28.664 -5.597 33.395 1.00 76.75 97 PHE A O 1
ATOM 758 N N . ALA A 1 98 ? -27.930 -7.576 34.145 1.00 80.25 98 ALA A N 1
ATOM 759 C CA . ALA A 1 98 ? -29.249 -8.096 34.511 1.00 80.25 98 ALA A CA 1
ATOM 760 C C . ALA A 1 98 ? -29.684 -7.659 35.926 1.00 80.25 98 ALA A C 1
ATOM 762 O O . ALA A 1 98 ? -30.879 -7.529 36.209 1.00 80.25 98 ALA A O 1
ATOM 763 N N . LEU A 1 99 ? -28.720 -7.406 36.814 1.00 80.31 99 LEU A N 1
ATOM 764 C CA . LEU A 1 99 ? -28.965 -7.020 38.204 1.00 80.31 99 LEU A CA 1
ATOM 765 C C . LEU A 1 99 ? -29.406 -5.557 38.351 1.00 80.31 99 LEU A C 1
ATOM 767 O O . LEU A 1 99 ? -30.305 -5.266 39.137 1.00 80.31 99 LEU A O 1
ATOM 771 N N . VAL A 1 100 ? -28.844 -4.640 37.559 1.00 76.75 100 VAL A N 1
ATOM 772 C CA . VAL A 1 100 ? -29.130 -3.195 37.666 1.00 76.75 100 VAL A CA 1
ATOM 773 C C . VAL A 1 100 ? -30.606 -2.851 37.409 1.00 76.75 100 VAL A C 1
ATOM 775 O O . VAL A 1 100 ? -31.212 -2.233 38.282 1.00 76.75 100 VAL A O 1
ATOM 778 N N . PRO A 1 101 ? -31.253 -3.319 36.320 1.00 77.19 101 PRO A N 1
ATOM 779 C CA . PRO A 1 101 ? -32.684 -3.076 36.119 1.00 77.19 101 PRO A CA 1
ATOM 780 C C . PRO A 1 101 ? -33.556 -3.680 37.228 1.00 77.19 101 PRO A C 1
ATOM 782 O O . PRO A 1 101 ? -34.620 -3.149 37.545 1.00 77.19 101 PRO A O 1
ATOM 785 N N . SER A 1 102 ? -33.110 -4.795 37.821 1.00 84.69 102 SER A N 1
ATOM 786 C CA . SER A 1 102 ? -33.813 -5.443 38.931 1.00 84.69 102 SER A CA 1
ATOM 787 C C . SER A 1 102 ? -33.765 -4.580 40.193 1.00 84.69 102 SER A C 1
ATOM 789 O O . SER A 1 102 ? -34.781 -4.442 40.868 1.00 84.69 102 SER A O 1
ATOM 791 N N . ARG A 1 103 ? -32.618 -3.952 40.485 1.00 81.50 103 ARG A N 1
ATOM 792 C CA . ARG A 1 103 ? -32.473 -2.982 41.579 1.00 81.50 103 ARG A CA 1
ATOM 793 C C . ARG A 1 103 ? -33.386 -1.774 41.379 1.00 81.50 103 ARG A C 1
ATOM 795 O O . ARG A 1 103 ? -34.122 -1.424 42.297 1.00 81.50 103 ARG A O 1
ATOM 802 N N . ASP A 1 104 ? -33.352 -1.163 40.196 1.00 78.19 104 ASP A N 1
ATOM 803 C CA . ASP A 1 104 ? -34.128 0.049 39.908 1.00 78.19 104 ASP A CA 1
ATOM 804 C C . ASP A 1 104 ? -35.634 -0.207 40.086 1.00 78.19 104 ASP A C 1
ATOM 806 O O . ASP A 1 104 ? -36.334 0.580 40.721 1.00 78.19 104 ASP A O 1
ATOM 810 N N . LEU A 1 105 ? -36.123 -1.368 39.627 1.00 80.88 105 LEU A N 1
ATOM 811 C CA . LEU A 1 105 ? -37.510 -1.789 39.842 1.00 80.88 105 LEU A CA 1
ATOM 812 C C . LEU A 1 105 ? -37.856 -1.957 41.334 1.00 80.88 105 LEU A C 1
ATOM 814 O O . LEU A 1 105 ? -38.967 -1.618 41.743 1.00 80.88 105 LEU A O 1
ATOM 818 N N . LEU A 1 106 ? -36.943 -2.481 42.156 1.00 81.81 106 LEU A N 1
ATOM 819 C CA . LEU A 1 106 ? -37.182 -2.640 43.595 1.00 81.81 106 LEU A CA 1
ATOM 820 C C . LEU A 1 106 ? -37.171 -1.300 44.342 1.00 81.81 106 LEU A C 1
ATOM 822 O O . LEU A 1 106 ? -37.990 -1.113 45.243 1.00 81.81 106 LEU A O 1
ATOM 826 N N . GLU A 1 107 ? -36.308 -0.355 43.964 1.00 79.50 107 GLU A N 1
ATOM 827 C CA . GLU A 1 107 ? -36.309 1.001 44.534 1.00 79.50 107 GLU A CA 1
ATOM 828 C C . GLU A 1 107 ? -37.562 1.796 44.122 1.00 79.50 107 GLU A C 1
ATOM 830 O O . GLU A 1 107 ? -38.176 2.467 44.957 1.00 79.50 107 GLU A O 1
ATOM 835 N N . ASP A 1 108 ? -38.031 1.643 42.880 1.00 76.75 108 ASP A N 1
ATOM 836 C CA . ASP A 1 108 ? -39.323 2.173 42.422 1.00 76.75 108 ASP A CA 1
ATOM 837 C C . ASP A 1 108 ? -40.486 1.682 43.308 1.00 76.75 108 ASP A C 1
ATOM 839 O O . ASP A 1 108 ? -41.360 2.454 43.707 1.00 76.75 108 ASP A O 1
ATOM 843 N N . VAL A 1 109 ? -40.506 0.389 43.641 1.00 78.50 109 VAL A N 1
ATOM 844 C CA . VAL A 1 109 ? -41.549 -0.208 44.494 1.00 78.50 109 VAL A CA 1
ATOM 845 C C . VAL A 1 109 ? -41.403 0.257 45.939 1.00 78.50 109 VAL A C 1
ATOM 847 O O . VAL A 1 109 ? -42.388 0.614 46.585 1.00 78.50 109 VAL A O 1
ATOM 850 N N . LYS A 1 110 ? -40.175 0.316 46.450 1.00 77.94 110 LYS A N 1
ATOM 851 C CA . LYS A 1 110 ? -39.880 0.791 47.803 1.00 77.94 110 LYS A CA 1
ATOM 852 C C . LYS A 1 110 ? -40.341 2.233 48.015 1.00 77.94 110 LYS A C 1
ATOM 854 O O . LYS A 1 110 ? -40.959 2.523 49.038 1.00 77.94 110 LYS A O 1
ATOM 859 N N . THR A 1 111 ? -40.103 3.118 47.047 1.00 77.19 111 THR A N 1
ATOM 860 C CA . THR A 1 111 ? -40.557 4.519 47.106 1.00 77.19 111 THR A CA 1
ATOM 861 C C . THR A 1 111 ? -42.076 4.666 46.980 1.00 77.19 111 THR A C 1
ATOM 863 O O . THR A 1 111 ? -42.644 5.588 47.564 1.00 77.19 111 THR A O 1
ATOM 866 N N . ALA A 1 112 ? -42.758 3.757 46.277 1.00 74.31 112 ALA A N 1
ATOM 867 C CA . ALA A 1 112 ? -44.219 3.749 46.181 1.00 74.31 112 ALA A CA 1
ATOM 868 C C . ALA A 1 112 ? -44.921 3.240 47.459 1.00 74.31 112 ALA A C 1
ATOM 870 O O . ALA A 1 112 ? -46.044 3.651 47.743 1.00 74.31 112 ALA A O 1
ATOM 871 N N . TYR A 1 113 ? -44.266 2.377 48.246 1.00 72.44 113 TYR A N 1
ATOM 872 C CA . TY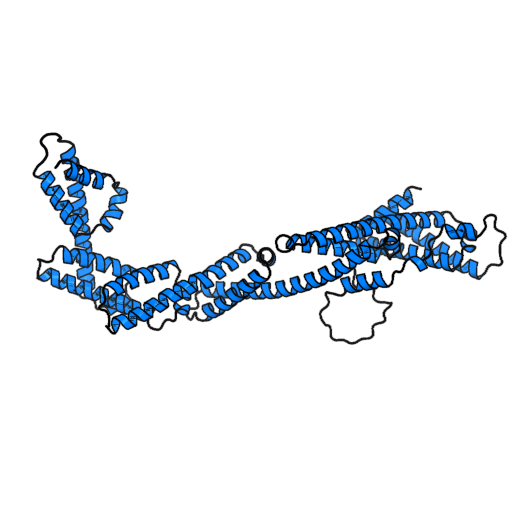R A 1 113 ? -44.863 1.676 49.394 1.00 72.44 113 TYR A CA 1
ATOM 873 C C . TYR A 1 113 ? -44.193 1.991 50.743 1.00 72.44 113 TYR A C 1
ATOM 875 O O . TYR A 1 113 ? -44.211 1.162 51.655 1.00 72.44 113 TYR A O 1
ATOM 883 N N . VAL A 1 114 ? -43.647 3.202 50.908 1.00 68.19 114 VAL A N 1
ATOM 884 C CA . VAL A 1 114 ? -42.921 3.642 52.123 1.00 68.19 114 VAL A CA 1
ATOM 885 C C . VAL A 1 114 ? -43.707 3.403 53.426 1.00 68.19 114 VAL A C 1
ATOM 887 O O . VAL A 1 114 ? -43.114 3.134 54.466 1.00 68.19 114 VAL A O 1
ATOM 890 N N . ASN A 1 115 ? -45.042 3.410 53.372 1.00 69.12 115 ASN A N 1
ATOM 891 C CA . ASN A 1 115 ? -45.916 3.270 54.545 1.00 69.12 115 ASN A CA 1
ATOM 892 C C . ASN A 1 115 ? -46.191 1.810 54.969 1.00 69.12 115 ASN A C 1
ATOM 894 O O . ASN A 1 115 ? -46.821 1.570 55.997 1.00 69.12 115 ASN A O 1
ATOM 898 N N . SER A 1 116 ? -45.737 0.817 54.199 1.00 70.50 116 SER A N 1
ATOM 899 C CA . SER A 1 116 ? -45.962 -0.608 54.468 1.00 70.50 116 SER A CA 1
ATOM 900 C C . SER A 1 116 ? -44.778 -1.214 55.238 1.00 70.50 116 SER A C 1
ATOM 902 O O . SER A 1 116 ? -43.868 -1.799 54.647 1.00 70.50 116 SER A O 1
ATOM 904 N N . GLY A 1 117 ? -44.789 -1.101 56.570 1.00 71.69 117 GLY A N 1
ATOM 905 C CA . GLY A 1 117 ? -43.619 -1.361 57.426 1.00 71.69 117 GLY A CA 1
ATOM 906 C C . GLY A 1 117 ? -42.903 -2.712 57.243 1.00 71.69 117 GLY A C 1
ATOM 907 O O . GLY A 1 117 ? -41.674 -2.746 57.236 1.00 71.69 117 GLY A O 1
ATOM 908 N N . GLN A 1 118 ? -43.620 -3.829 57.073 1.00 76.38 118 GLN A N 1
ATOM 909 C CA . GLN A 1 118 ? -42.987 -5.158 56.976 1.00 76.38 118 GLN A CA 1
ATOM 910 C C . GLN A 1 118 ? -42.490 -5.476 55.557 1.00 76.38 118 GLN A C 1
ATOM 912 O O . GLN A 1 118 ? -41.361 -5.930 55.397 1.00 76.38 118 GLN A O 1
ATOM 917 N N . LEU A 1 119 ? -43.277 -5.140 54.529 1.00 76.88 119 LEU A N 1
ATOM 918 C CA . LEU A 1 119 ? -42.882 -5.271 53.120 1.00 76.88 119 LEU A CA 1
ATOM 919 C C . LEU A 1 119 ? -41.675 -4.378 52.781 1.00 76.88 119 LEU A C 1
ATOM 921 O O . LEU A 1 119 ? -40.787 -4.777 52.032 1.00 76.88 119 LEU A O 1
ATOM 925 N N . PHE A 1 120 ? -41.624 -3.177 53.367 1.00 80.25 120 PHE A N 1
ATOM 926 C CA . PHE A 1 120 ? -40.544 -2.213 53.166 1.00 80.25 120 PHE A CA 1
ATOM 927 C C . PHE A 1 120 ? -39.188 -2.754 53.639 1.00 80.25 120 PHE A C 1
ATOM 929 O O . PHE A 1 120 ? -38.172 -2.538 52.976 1.00 80.25 120 PHE A O 1
ATOM 936 N N . LYS A 1 121 ? -39.162 -3.512 54.746 1.00 81.69 121 LYS A N 1
ATOM 937 C CA . LYS A 1 121 ? -37.940 -4.174 55.231 1.00 81.69 121 LYS A CA 1
ATOM 938 C C . LYS A 1 121 ? -37.429 -5.215 54.234 1.00 81.69 121 LYS A C 1
ATOM 940 O O . LYS A 1 121 ? -36.250 -5.193 53.898 1.00 81.69 121 LYS A O 1
ATOM 945 N N . THR A 1 122 ? -38.306 -6.077 53.717 1.00 83.25 122 THR A N 1
ATOM 946 C CA . THR A 1 122 ? -37.932 -7.130 52.756 1.00 83.25 122 THR A CA 1
ATOM 947 C C . THR A 1 122 ? -37.462 -6.551 51.420 1.00 83.25 122 THR A C 1
ATOM 949 O O . THR A 1 122 ? -36.483 -7.027 50.852 1.00 83.25 122 THR A O 1
ATOM 952 N N . LEU A 1 123 ? -38.118 -5.486 50.946 1.00 83.00 123 LEU A N 1
ATOM 953 C CA . LEU A 1 123 ? -37.706 -4.715 49.768 1.00 83.00 123 LEU A CA 1
ATOM 954 C C . LEU A 1 123 ? -36.322 -4.086 49.946 1.00 83.00 123 LEU A C 1
ATOM 956 O O . LEU A 1 123 ? -35.486 -4.161 49.049 1.00 83.00 123 LEU A O 1
ATOM 960 N N . THR A 1 124 ? -36.080 -3.483 51.112 1.00 82.25 124 THR A N 1
ATOM 961 C CA . THR A 1 124 ? -34.795 -2.851 51.431 1.00 82.25 124 THR A CA 1
ATOM 962 C C . THR A 1 124 ? -33.671 -3.882 51.444 1.00 82.25 124 THR A C 1
ATOM 964 O O . THR A 1 124 ? -32.646 -3.646 50.811 1.00 82.25 124 THR A O 1
ATOM 967 N N . LEU A 1 125 ? -33.896 -5.041 52.070 1.00 86.25 125 LEU A N 1
ATOM 968 C CA . LEU A 1 125 ? -32.930 -6.138 52.095 1.00 86.25 125 LEU A CA 1
ATOM 969 C C . LEU A 1 125 ? -32.637 -6.681 50.687 1.00 86.25 125 LEU A C 1
ATOM 971 O O . LEU A 1 125 ? -31.481 -6.801 50.302 1.00 86.25 125 LEU A O 1
ATOM 975 N N . ALA A 1 126 ? -33.672 -6.963 49.888 1.00 86.12 126 ALA A N 1
ATOM 976 C CA . ALA A 1 126 ? -33.490 -7.459 48.523 1.00 86.12 126 ALA A CA 1
ATOM 977 C C . ALA A 1 126 ? -32.713 -6.462 47.644 1.00 86.12 126 ALA A C 1
ATOM 979 O O . ALA A 1 126 ? -31.829 -6.865 46.893 1.00 86.12 126 ALA A O 1
ATOM 980 N N . SER A 1 127 ? -33.007 -5.163 47.760 1.00 84.62 127 SER A N 1
ATOM 981 C CA . SER A 1 127 ? -32.275 -4.109 47.045 1.00 84.62 127 SER A CA 1
ATOM 982 C C . SER A 1 127 ? -30.804 -4.026 47.479 1.00 84.62 127 SER A C 1
ATOM 984 O O . SER A 1 127 ? -29.915 -3.944 46.630 1.00 84.62 127 SER A O 1
ATOM 986 N N . GLN A 1 128 ? -30.530 -4.117 48.787 1.00 83.69 128 GLN A N 1
ATOM 987 C CA . GLN A 1 128 ? -29.168 -4.147 49.334 1.00 83.69 128 GLN A CA 1
ATOM 988 C C . GLN A 1 128 ? -28.376 -5.359 48.828 1.00 83.69 128 GLN A C 1
ATOM 990 O O . GLN A 1 128 ? -27.274 -5.179 48.314 1.00 83.69 128 GLN A O 1
ATOM 995 N N . ASN A 1 129 ? -28.965 -6.559 48.859 1.00 86.19 129 ASN A N 1
ATOM 996 C CA . ASN A 1 129 ? -28.322 -7.782 48.366 1.00 86.19 129 ASN A CA 1
ATOM 997 C C . ASN A 1 129 ? -27.939 -7.675 46.881 1.00 86.19 129 ASN A C 1
ATOM 999 O O . ASN A 1 129 ? -26.860 -8.112 46.487 1.00 86.19 129 ASN A O 1
ATOM 1003 N N . ILE A 1 130 ? -28.796 -7.071 46.045 1.00 84.31 130 ILE A N 1
ATOM 1004 C CA . ILE A 1 130 ? -28.476 -6.836 44.628 1.00 84.31 130 ILE A CA 1
ATOM 1005 C C . ILE A 1 130 ? -27.329 -5.833 44.482 1.00 84.31 130 ILE A C 1
ATOM 1007 O O . ILE A 1 130 ? -26.452 -6.039 43.645 1.00 84.31 130 ILE A O 1
ATOM 1011 N N . LEU A 1 131 ? -27.321 -4.750 45.266 1.00 82.69 131 LEU A N 1
ATOM 1012 C CA . LEU A 1 131 ? -26.246 -3.755 45.226 1.00 82.69 131 LEU A CA 1
ATOM 1013 C C . LEU A 1 131 ? -24.895 -4.382 45.598 1.00 82.69 131 LEU A C 1
ATOM 1015 O O . LEU A 1 131 ? -23.896 -4.144 44.920 1.00 82.69 131 LEU A O 1
ATOM 1019 N N . GLU A 1 132 ? -24.872 -5.203 46.646 1.00 82.44 132 GLU A N 1
ATOM 1020 C CA . GLU A 1 132 ? -23.679 -5.935 47.069 1.00 82.44 132 GLU A CA 1
ATOM 1021 C C . GLU A 1 132 ? -23.242 -6.959 46.018 1.00 82.44 132 GLU A C 1
ATOM 1023 O O . GLU A 1 132 ? -22.056 -7.037 45.709 1.00 82.44 132 GLU A O 1
ATOM 1028 N N . ALA A 1 133 ? -24.180 -7.668 45.384 1.00 86.44 133 ALA A N 1
ATOM 1029 C CA . ALA A 1 133 ? -23.877 -8.591 44.291 1.00 86.44 133 ALA A CA 1
ATOM 1030 C C . ALA A 1 133 ? -23.245 -7.872 43.086 1.00 86.44 133 ALA A C 1
ATOM 1032 O O . ALA A 1 133 ? -22.210 -8.298 42.574 1.00 86.44 133 ALA A O 1
ATOM 1033 N N . VAL A 1 134 ? -23.823 -6.735 42.676 1.00 83.94 134 VAL A N 1
ATOM 1034 C CA . VAL A 1 134 ? -23.263 -5.856 41.633 1.00 83.94 134 VAL A CA 1
ATOM 1035 C C . VAL A 1 134 ? -21.857 -5.403 42.019 1.00 83.94 134 VAL A C 1
ATOM 1037 O O . VAL A 1 134 ? -20.964 -5.379 41.172 1.00 83.94 134 VAL A O 1
ATOM 1040 N N . ASN A 1 135 ? -21.641 -5.075 43.294 1.00 81.25 135 ASN A N 1
ATOM 1041 C CA . ASN A 1 135 ? -20.343 -4.643 43.786 1.00 81.25 135 ASN A CA 1
ATOM 1042 C C . ASN A 1 135 ? -19.287 -5.754 43.718 1.00 81.25 135 ASN A C 1
ATOM 1044 O O . ASN A 1 135 ? -18.203 -5.532 43.177 1.00 81.25 135 ASN A O 1
ATOM 1048 N N . ILE A 1 136 ? -19.623 -6.950 44.202 1.00 83.69 136 ILE A N 1
ATOM 1049 C CA . ILE A 1 136 ? -18.752 -8.128 44.153 1.00 83.69 136 ILE A CA 1
ATOM 1050 C C . ILE A 1 136 ? -18.359 -8.433 42.709 1.00 83.69 136 ILE A C 1
ATOM 1052 O O . ILE A 1 136 ? -17.177 -8.598 42.416 1.00 83.69 136 ILE A O 1
ATOM 1056 N N . GLU A 1 137 ? -19.320 -8.446 41.788 1.00 84.38 137 GLU A N 1
ATOM 1057 C CA . GLU A 1 137 ? -19.056 -8.787 40.392 1.00 84.38 137 GLU A CA 1
ATOM 1058 C C . GLU A 1 137 ? -18.191 -7.726 39.685 1.00 84.38 137 GLU A C 1
ATOM 1060 O O . GLU A 1 137 ? -17.289 -8.070 38.919 1.00 84.38 137 GLU A O 1
ATOM 1065 N N . ILE A 1 138 ? -18.402 -6.433 39.964 1.00 84.44 138 ILE A N 1
ATOM 1066 C CA . ILE A 1 138 ? -17.549 -5.351 39.443 1.00 84.44 138 ILE A CA 1
ATOM 1067 C C . ILE A 1 138 ? -16.119 -5.482 39.974 1.00 84.44 138 ILE A C 1
ATOM 1069 O O . ILE A 1 138 ? -15.168 -5.384 39.196 1.00 84.44 138 ILE A O 1
ATOM 1073 N N . GLN A 1 139 ? -15.948 -5.715 41.276 1.00 83.00 139 GLN A N 1
ATOM 1074 C CA . GLN A 1 139 ? -14.621 -5.868 41.867 1.00 83.00 139 GLN A CA 1
ATOM 1075 C C . GLN A 1 139 ? -13.915 -7.116 41.327 1.00 83.00 139 GLN A C 1
ATOM 1077 O O . GLN A 1 139 ? -12.786 -7.010 40.860 1.00 83.00 139 GLN A O 1
ATOM 1082 N N . GLN A 1 140 ? -14.588 -8.267 41.274 1.00 83.06 140 GLN A N 1
ATOM 1083 C CA . GLN A 1 140 ? -14.021 -9.497 40.708 1.00 83.06 140 GLN A CA 1
ATOM 1084 C C . GLN A 1 140 ? -13.572 -9.325 39.250 1.00 83.06 140 GLN A C 1
ATOM 1086 O O . GLN A 1 140 ? -12.551 -9.881 38.854 1.00 83.06 140 GLN A O 1
ATOM 1091 N N . ARG A 1 141 ? -14.308 -8.546 38.448 1.00 82.06 141 ARG A N 1
ATOM 1092 C CA . ARG A 1 141 ? -13.976 -8.316 37.033 1.00 82.06 141 ARG A CA 1
ATOM 1093 C C . ARG A 1 141 ? -12.855 -7.294 36.824 1.00 82.06 141 ARG A C 1
ATOM 1095 O O . ARG A 1 141 ? -12.070 -7.442 35.886 1.00 82.06 141 ARG A O 1
ATOM 1102 N N . PHE A 1 142 ? -12.786 -6.241 37.641 1.00 86.56 142 PHE A N 1
ATOM 1103 C CA . PHE A 1 142 ? -11.969 -5.062 37.319 1.00 86.56 142 PHE A CA 1
ATOM 1104 C C . PHE A 1 142 ? -10.917 -4.667 38.357 1.00 86.56 142 PHE A C 1
ATOM 1106 O O . PHE A 1 142 ? -10.043 -3.867 38.028 1.00 86.56 142 PHE A O 1
ATOM 1113 N N . TYR A 1 143 ? -10.969 -5.181 39.587 1.00 83.56 143 TYR A N 1
ATOM 1114 C CA . TYR A 1 143 ? -10.135 -4.691 40.693 1.00 83.56 143 TYR A CA 1
ATOM 1115 C C . TYR A 1 143 ? -8.622 -4.786 40.418 1.00 83.56 143 TYR A C 1
ATOM 1117 O O . TYR A 1 143 ? -7.881 -3.814 40.631 1.00 83.56 143 TYR A O 1
ATOM 1125 N N . ASP A 1 144 ? -8.196 -5.927 39.874 1.00 84.81 144 ASP A N 1
ATOM 1126 C CA . ASP A 1 144 ? -6.803 -6.220 39.510 1.00 84.81 144 ASP A CA 1
ATOM 1127 C C . ASP A 1 144 ? -6.549 -6.158 37.997 1.00 84.81 144 ASP A C 1
ATOM 1129 O O . ASP A 1 144 ? -5.430 -6.378 37.530 1.00 84.81 144 ASP A O 1
ATOM 1133 N N . SER A 1 145 ? -7.571 -5.814 37.212 1.00 87.56 145 SER A N 1
ATOM 1134 C CA . SER A 1 145 ? -7.464 -5.740 35.757 1.00 87.56 145 SER A CA 1
ATOM 1135 C C . SER A 1 145 ? -6.787 -4.438 35.332 1.00 87.56 145 SER A C 1
ATOM 1137 O O . SER A 1 145 ? -7.214 -3.335 35.695 1.00 87.56 145 SER A O 1
ATOM 1139 N N . SER A 1 146 ? -5.725 -4.558 34.531 1.00 90.25 146 SER A N 1
ATOM 1140 C CA . SER A 1 146 ? -5.085 -3.403 33.900 1.00 90.25 146 SER A CA 1
ATOM 1141 C C . SER A 1 146 ? -5.970 -2.828 32.782 1.00 90.25 146 SER A C 1
ATOM 1143 O O . SER A 1 146 ? -6.791 -3.559 32.220 1.00 90.25 146 SER A O 1
ATOM 1145 N N . PRO A 1 147 ? -5.799 -1.547 32.408 1.00 90.19 147 PRO A N 1
ATOM 1146 C CA . PRO A 1 147 ? -6.544 -0.938 31.305 1.00 90.19 147 PRO A CA 1
ATOM 1147 C C . PRO A 1 147 ? -6.456 -1.735 29.995 1.00 90.19 147 PRO A C 1
ATOM 1149 O O . PRO A 1 147 ? -7.457 -1.917 29.310 1.00 90.19 147 PRO A O 1
ATOM 1152 N N . GLU A 1 148 ? -5.283 -2.274 29.665 1.00 90.44 148 GLU A N 1
ATOM 1153 C CA . GLU A 1 148 ? -5.072 -3.084 28.461 1.00 90.44 148 GLU A CA 1
ATOM 1154 C C . GLU A 1 148 ? -5.829 -4.410 28.522 1.00 90.44 148 GLU A C 1
ATOM 1156 O O . GLU A 1 148 ? -6.464 -4.801 27.549 1.00 90.44 148 GLU A O 1
ATOM 1161 N N . MET A 1 149 ? -5.804 -5.086 29.674 1.00 88.44 149 MET A N 1
ATOM 1162 C CA . MET A 1 149 ? -6.578 -6.312 29.883 1.00 88.44 149 MET A CA 1
ATOM 1163 C C . MET A 1 149 ? -8.079 -6.056 29.743 1.00 88.44 149 MET A C 1
ATOM 1165 O O . MET A 1 149 ? -8.800 -6.873 29.171 1.00 88.44 1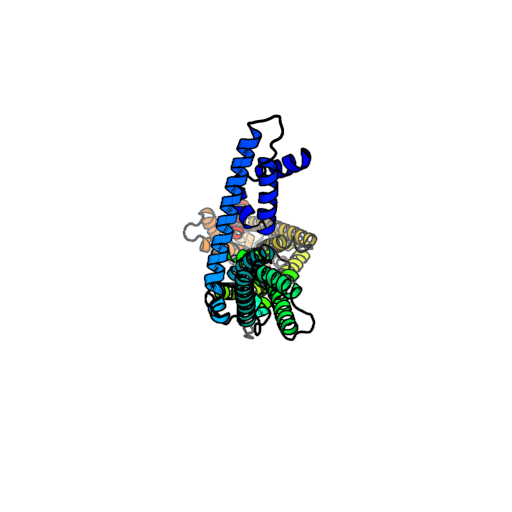49 MET A O 1
ATOM 1169 N N . ILE A 1 150 ? -8.553 -4.909 30.229 1.00 88.81 150 ILE A N 1
ATOM 1170 C CA . ILE A 1 150 ? -9.946 -4.482 30.079 1.00 88.81 150 ILE A CA 1
ATOM 1171 C C . ILE A 1 150 ? -10.274 -4.221 28.604 1.00 88.81 150 ILE A C 1
ATOM 1173 O O . ILE A 1 150 ? -11.285 -4.724 28.114 1.00 88.81 150 ILE A O 1
ATOM 1177 N N . ALA A 1 151 ? -9.411 -3.493 27.890 1.00 89.25 151 ALA A N 1
ATOM 1178 C CA . ALA A 1 151 ? -9.577 -3.186 26.470 1.00 89.25 151 ALA A CA 1
ATOM 1179 C C . ALA A 1 151 ? -9.669 -4.455 25.610 1.00 89.25 151 ALA A C 1
ATOM 1181 O O . ALA A 1 151 ? -10.460 -4.533 24.680 1.00 89.25 151 ALA A O 1
ATOM 1182 N N . VAL A 1 152 ? -8.869 -5.468 25.930 1.00 87.81 152 VAL A N 1
ATOM 1183 C CA . VAL A 1 152 ? -8.810 -6.724 25.178 1.00 87.81 152 VAL A CA 1
ATOM 1184 C C . VAL A 1 152 ? -10.022 -7.622 25.450 1.00 87.81 152 VAL A C 1
ATOM 1186 O O . VAL A 1 152 ? -10.555 -8.249 24.534 1.00 87.81 152 VAL A O 1
ATOM 1189 N N . ASN A 1 153 ? -10.476 -7.690 26.704 1.00 85.56 153 ASN A N 1
ATOM 1190 C CA . ASN A 1 153 ? -11.515 -8.632 27.125 1.00 85.56 153 ASN A CA 1
ATOM 1191 C C . ASN A 1 153 ? -12.948 -8.188 26.824 1.00 85.56 153 ASN A C 1
ATOM 1193 O O . ASN A 1 153 ? -13.862 -9.018 26.916 1.00 85.56 153 ASN A O 1
ATOM 1197 N N . HIS A 1 154 ? -13.157 -6.919 26.484 1.00 85.12 154 HIS A N 1
ATOM 1198 C CA . HIS A 1 154 ? -14.482 -6.338 26.313 1.00 85.12 154 HIS A CA 1
ATOM 1199 C C . HIS A 1 154 ? -14.597 -5.594 24.986 1.00 85.12 154 HIS A C 1
ATOM 1201 O O . HIS A 1 154 ? -13.667 -4.942 24.523 1.00 85.12 154 HIS A O 1
ATOM 1207 N N . SER A 1 155 ? -15.772 -5.681 24.374 1.00 83.19 155 SER A N 1
ATOM 1208 C CA . SER A 1 155 ? -16.129 -4.871 23.211 1.00 83.19 155 SER A CA 1
ATOM 1209 C C . SER A 1 155 ? -16.338 -3.404 23.599 1.00 83.19 155 SER A C 1
ATOM 1211 O O . SER A 1 155 ? -16.714 -3.094 24.732 1.00 83.19 155 SER A O 1
ATOM 1213 N N . GLY A 1 156 ? -16.196 -2.488 22.636 1.00 81.69 156 GLY A N 1
ATOM 1214 C CA . GLY A 1 156 ? -16.444 -1.058 22.869 1.00 81.69 156 GLY A CA 1
ATOM 1215 C C . GLY A 1 156 ? -17.843 -0.761 23.435 1.00 81.69 156 GLY A C 1
ATOM 1216 O O . GLY A 1 156 ? -17.990 0.074 24.326 1.00 81.69 156 GLY A O 1
ATOM 1217 N N . SER A 1 157 ? -18.873 -1.502 23.005 1.00 84.31 157 SER A N 1
ATOM 1218 C CA . SER A 1 157 ? -20.234 -1.373 23.550 1.00 84.31 157 SER A CA 1
ATOM 1219 C C . SER A 1 157 ? -20.346 -1.806 25.012 1.00 84.31 157 SER A C 1
ATOM 1221 O O . SER A 1 157 ? -21.076 -1.179 25.779 1.00 84.31 157 SER A O 1
ATOM 1223 N N . GLU A 1 158 ? -19.627 -2.857 25.414 1.00 85.19 158 GLU A N 1
ATOM 1224 C CA . GLU A 1 158 ? -19.592 -3.298 26.812 1.00 85.19 158 GLU A CA 1
ATOM 1225 C C . GLU A 1 158 ? -18.846 -2.284 27.680 1.00 85.19 158 GLU A C 1
ATOM 1227 O O . GLU A 1 158 ? -19.323 -1.944 28.760 1.00 85.19 158 GLU A O 1
ATOM 1232 N N . LEU A 1 159 ? -17.720 -1.748 27.197 1.00 86.62 159 LEU A N 1
ATOM 1233 C CA . LEU A 1 159 ? -16.936 -0.740 27.914 1.00 86.62 159 LEU A CA 1
ATOM 1234 C C . LEU A 1 159 ? -17.726 0.553 28.142 1.00 86.62 159 LEU A C 1
ATOM 1236 O O . LEU A 1 159 ? -17.723 1.072 29.259 1.00 86.62 159 LEU A O 1
ATOM 1240 N N . ASP A 1 160 ? -18.471 1.046 27.147 1.00 83.81 160 ASP A N 1
ATOM 1241 C CA . ASP A 1 160 ? -19.331 2.223 27.336 1.00 83.81 160 ASP A CA 1
ATOM 1242 C C . ASP A 1 160 ? -20.500 1.936 28.298 1.00 83.81 160 ASP A C 1
ATOM 1244 O O . ASP A 1 160 ? -20.854 2.781 29.128 1.00 83.81 160 ASP A O 1
ATOM 1248 N N . ALA A 1 161 ? -21.067 0.723 28.259 1.00 82.94 161 ALA A N 1
ATOM 1249 C CA . ALA A 1 161 ? -22.093 0.301 29.210 1.00 82.94 161 ALA A CA 1
ATOM 1250 C C . ALA A 1 161 ? -21.548 0.237 30.650 1.00 82.94 161 ALA A C 1
ATOM 1252 O O . ALA A 1 161 ? -22.173 0.783 31.564 1.00 82.94 161 ALA A O 1
ATOM 1253 N N . TYR A 1 162 ? -20.361 -0.343 30.856 1.00 85.88 162 TYR A N 1
ATOM 1254 C CA . TYR A 1 162 ? -19.683 -0.346 32.154 1.00 85.88 162 TYR A CA 1
ATOM 1255 C C . TYR A 1 162 ? -19.339 1.069 32.616 1.00 85.88 162 TYR A C 1
ATOM 1257 O O . TYR A 1 162 ? -19.573 1.401 33.776 1.00 85.88 162 TYR A O 1
ATOM 1265 N N . ARG A 1 163 ? -18.866 1.944 31.720 1.00 83.88 163 ARG A N 1
ATOM 1266 C CA . ARG A 1 163 ? -18.579 3.348 32.043 1.00 83.88 163 ARG A CA 1
ATOM 1267 C C . ARG A 1 163 ? -19.822 4.073 32.561 1.00 83.88 163 ARG A C 1
ATOM 1269 O O . ARG A 1 163 ? -19.742 4.785 33.560 1.00 83.88 163 ARG A O 1
ATOM 1276 N N . LYS A 1 164 ? -20.972 3.888 31.902 1.00 82.88 164 LYS A N 1
ATOM 1277 C CA . LYS A 1 164 ? -22.263 4.462 32.326 1.00 82.88 164 LYS A CA 1
ATOM 1278 C C . LYS A 1 164 ? -22.701 3.915 33.682 1.00 82.88 164 LYS A C 1
ATOM 1280 O O . LYS A 1 164 ? -23.049 4.696 34.565 1.00 82.88 164 LYS A O 1
ATOM 1285 N N . LEU A 1 165 ? -22.632 2.597 33.860 1.00 81.00 165 LEU A N 1
ATOM 1286 C CA . LEU A 1 165 ? -22.991 1.944 35.115 1.00 81.00 165 LEU A CA 1
ATOM 1287 C C . LEU A 1 165 ? -22.133 2.441 36.283 1.00 81.00 165 LEU A C 1
ATOM 1289 O O . LEU A 1 165 ? -22.657 2.847 37.316 1.00 81.00 165 LEU A O 1
ATOM 1293 N N . LEU A 1 166 ? -20.814 2.427 36.113 1.00 82.19 166 LEU A N 1
ATOM 1294 C CA . LEU A 1 166 ? -19.880 2.807 37.161 1.00 82.19 166 LEU A CA 1
ATOM 1295 C C . LEU A 1 166 ? -19.998 4.291 37.527 1.00 82.19 166 LEU A C 1
ATOM 1297 O O . LEU A 1 166 ? -19.891 4.643 38.700 1.00 82.19 166 LEU A O 1
ATOM 1301 N N . LYS A 1 167 ? -20.284 5.159 36.547 1.00 80.12 167 LYS A N 1
ATOM 1302 C CA . LYS A 1 167 ? -20.578 6.575 36.797 1.00 80.12 167 LYS A CA 1
ATOM 1303 C C . LYS A 1 167 ? -21.828 6.749 37.667 1.00 80.12 167 LYS A C 1
ATOM 1305 O O . LYS A 1 167 ? -21.795 7.541 38.604 1.00 80.12 167 LYS A O 1
ATOM 1310 N N . ASN A 1 168 ? -22.893 5.992 37.390 1.00 71.94 168 ASN A N 1
ATOM 1311 C CA . ASN A 1 168 ? -24.122 6.020 38.190 1.00 71.94 168 ASN A CA 1
ATOM 1312 C C . ASN A 1 168 ? -23.901 5.465 39.610 1.00 71.94 168 ASN A C 1
ATOM 1314 O O . ASN A 1 168 ? -24.469 5.977 40.574 1.00 71.94 168 ASN A O 1
ATOM 1318 N N . LEU A 1 169 ? -23.056 4.440 39.760 1.00 72.38 169 LEU A N 1
ATOM 1319 C CA . LEU A 1 169 ? -22.690 3.904 41.074 1.00 72.38 169 LEU A CA 1
ATOM 1320 C C . LEU A 1 169 ? -21.883 4.923 41.892 1.00 72.38 169 LEU A C 1
ATOM 1322 O O . LEU A 1 169 ? -22.218 5.157 43.053 1.00 72.38 169 LEU A O 1
ATOM 1326 N N . LEU A 1 170 ? -20.904 5.598 41.277 1.00 72.38 170 LEU A N 1
ATOM 1327 C CA . LEU A 1 170 ? -20.114 6.660 41.916 1.00 72.38 170 LEU A CA 1
ATOM 1328 C C . LEU A 1 170 ? -20.985 7.782 42.487 1.00 72.38 170 LEU A C 1
ATOM 1330 O O . LEU A 1 170 ? -20.731 8.238 43.594 1.00 72.38 170 LEU A O 1
ATOM 1334 N N . THR A 1 171 ? -22.019 8.216 41.758 1.00 69.31 171 THR A N 1
ATOM 1335 C CA . THR A 1 171 ? -22.918 9.289 42.227 1.00 69.31 171 THR A CA 1
ATOM 1336 C C . THR A 1 171 ? -23.719 8.923 43.475 1.00 69.31 171 THR A C 1
ATOM 1338 O O . THR A 1 171 ? -24.265 9.811 44.120 1.00 69.31 171 THR A O 1
ATOM 1341 N N . SER A 1 172 ? -23.797 7.635 43.813 1.00 65.38 172 SER A N 1
ATOM 1342 C CA . SER A 1 172 ? -24.508 7.132 44.992 1.00 65.38 172 SER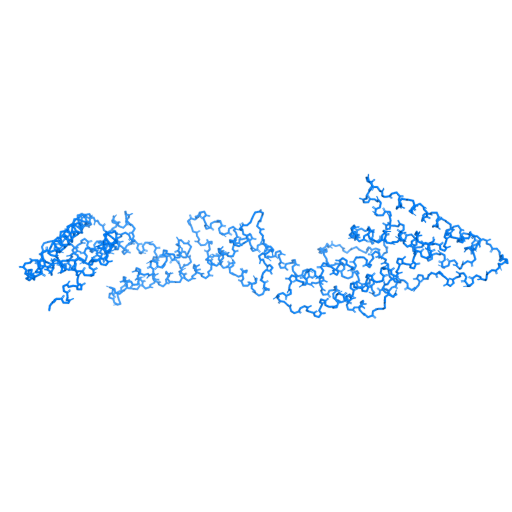 A CA 1
ATOM 1343 C C . SER A 1 172 ? -23.596 6.764 46.167 1.00 65.38 172 SER A C 1
ATOM 1345 O O . SER A 1 172 ? -24.099 6.314 47.192 1.00 65.38 172 SER A O 1
ATOM 1347 N N . MET A 1 173 ? -22.276 6.934 46.031 1.00 70.00 173 MET A N 1
ATOM 1348 C CA . MET A 1 173 ? -21.302 6.631 47.082 1.00 70.00 173 MET A CA 1
ATOM 1349 C C . MET A 1 173 ? -20.856 7.896 47.813 1.00 70.00 173 MET A C 1
ATOM 1351 O O . MET A 1 173 ? -20.605 8.928 47.191 1.00 70.00 173 MET A O 1
ATOM 1355 N N . GLU A 1 174 ? -20.701 7.797 49.132 1.00 71.56 174 GLU A N 1
ATOM 1356 C CA . GLU A 1 174 ? -20.083 8.856 49.926 1.00 71.56 174 GLU A CA 1
ATOM 1357 C C . GLU A 1 174 ? -18.598 9.004 49.568 1.00 71.56 174 GLU A C 1
ATOM 1359 O O . GLU A 1 174 ? -17.847 8.022 49.462 1.00 71.56 174 GLU A O 1
ATOM 1364 N N . VAL A 1 175 ? -18.194 10.260 49.372 1.00 66.88 175 VAL A N 1
ATOM 1365 C CA . VAL A 1 175 ? -16.807 10.661 49.122 1.00 66.88 175 VAL A CA 1
ATOM 1366 C C . VAL A 1 175 ? -15.964 10.290 50.353 1.00 66.88 175 VAL A C 1
ATOM 1368 O O . VAL A 1 175 ? -16.447 10.376 51.476 1.00 66.88 175 VAL A O 1
ATOM 1371 N N . ASP A 1 176 ? -14.724 9.841 50.135 1.00 69.69 176 ASP A N 1
ATOM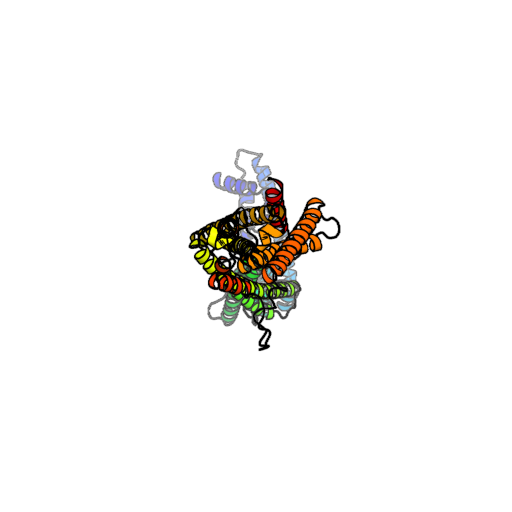 1372 C CA . ASP A 1 176 ? -13.738 9.417 51.155 1.00 69.69 176 ASP A CA 1
ATOM 1373 C C . ASP A 1 176 ? -13.905 8.027 51.800 1.00 69.69 176 ASP A C 1
ATOM 1375 O O . ASP A 1 176 ? -13.088 7.632 52.635 1.00 69.69 176 ASP A O 1
ATOM 1379 N N . THR A 1 177 ? -14.858 7.208 51.351 1.00 76.50 177 THR A N 1
ATOM 1380 C CA . THR A 1 177 ? -14.902 5.783 51.734 1.00 76.50 177 THR A CA 1
ATOM 1381 C C . THR A 1 177 ? -13.807 4.964 51.028 1.00 76.50 177 THR A C 1
ATOM 1383 O O . THR A 1 177 ? -13.415 5.254 49.894 1.00 76.50 177 THR A O 1
ATOM 1386 N N . ASP A 1 178 ? -13.309 3.888 51.649 1.00 77.44 178 ASP A N 1
ATOM 1387 C CA . ASP A 1 178 ? -12.370 2.974 50.969 1.00 77.44 178 ASP A CA 1
ATOM 1388 C C . ASP A 1 178 ? -13.005 2.335 49.726 1.00 77.44 178 ASP A C 1
ATOM 1390 O O . ASP A 1 178 ? -12.342 2.137 48.706 1.00 77.44 178 ASP A O 1
ATOM 1394 N N . LEU A 1 179 ? -14.323 2.131 49.771 1.00 75.12 179 LEU A N 1
ATOM 1395 C CA . LEU A 1 179 ? -15.127 1.713 48.631 1.00 75.12 179 LEU A CA 1
ATOM 1396 C C . LEU A 1 179 ? -15.020 2.720 47.472 1.00 75.12 179 LEU A C 1
ATOM 1398 O O . LEU A 1 179 ? -14.752 2.326 46.338 1.00 75.12 179 LEU A O 1
ATOM 1402 N N . PHE A 1 180 ? -15.123 4.023 47.751 1.00 78.62 180 PHE A N 1
ATOM 1403 C CA . PHE A 1 180 ? -14.945 5.073 46.747 1.00 78.62 180 PHE A CA 1
ATOM 1404 C C . PHE A 1 180 ? -13.551 5.034 46.100 1.00 78.62 180 PHE A C 1
ATOM 1406 O O . PHE A 1 180 ? -13.439 5.154 44.879 1.00 78.62 180 PHE A O 1
ATOM 1413 N N . LYS A 1 181 ? -12.479 4.807 46.876 1.00 81.50 181 LYS A N 1
ATOM 1414 C CA . LYS A 1 181 ? -11.107 4.688 46.333 1.00 81.50 181 LYS A CA 1
ATOM 1415 C C . LYS A 1 181 ? -10.980 3.511 45.364 1.00 81.50 181 LYS A C 1
ATOM 1417 O O . LYS A 1 181 ? -10.402 3.665 44.285 1.00 81.50 181 LYS A O 1
ATOM 1422 N N . VAL A 1 182 ? -11.548 2.359 45.725 1.00 84.00 182 VAL A N 1
ATOM 1423 C CA . VAL A 1 182 ? -11.562 1.158 44.877 1.00 84.00 182 VAL A CA 1
ATOM 1424 C C . VAL A 1 182 ? -12.303 1.423 43.566 1.00 84.00 182 VAL A C 1
ATOM 1426 O O . VAL A 1 182 ? -11.763 1.171 42.487 1.00 84.00 182 VAL A O 1
ATOM 1429 N N . TYR A 1 183 ? -13.501 2.003 43.636 1.00 83.88 183 TYR A N 1
ATOM 1430 C CA . TYR A 1 183 ? -14.284 2.325 42.443 1.00 83.88 183 TYR A CA 1
ATOM 1431 C C . TYR A 1 183 ? -13.631 3.392 41.575 1.00 83.88 183 TYR A C 1
ATOM 1433 O O . TYR A 1 183 ? -13.654 3.280 40.353 1.00 83.88 183 TYR A O 1
ATOM 1441 N N . SER A 1 184 ? -12.995 4.394 42.179 1.00 83.50 184 SER A N 1
ATOM 1442 C CA . SER A 1 184 ? -12.246 5.418 41.451 1.00 83.50 184 SER A CA 1
ATOM 1443 C C . SER A 1 184 ? -11.107 4.803 40.625 1.00 83.50 184 SER A C 1
ATOM 1445 O O . SER A 1 184 ? -10.949 5.140 39.448 1.00 83.50 184 SER A O 1
ATOM 1447 N N . LYS A 1 185 ? -10.371 3.829 41.188 1.00 87.69 185 LYS A N 1
ATOM 1448 C CA . LYS A 1 185 ? -9.354 3.048 40.457 1.00 87.69 185 LYS A CA 1
ATOM 1449 C C . LYS A 1 185 ? -9.978 2.247 39.310 1.00 87.69 185 LYS A C 1
ATOM 1451 O O . LYS A 1 185 ? -9.515 2.363 38.177 1.00 87.69 185 LYS A O 1
ATOM 1456 N N . ILE A 1 186 ? -11.034 1.477 39.584 1.00 89.38 186 ILE A N 1
ATOM 1457 C CA . ILE A 1 186 ? -11.731 0.662 38.573 1.00 89.38 186 ILE A CA 1
ATOM 1458 C C . ILE A 1 186 ? -12.218 1.536 37.414 1.00 89.38 186 ILE A C 1
ATOM 1460 O O . ILE A 1 186 ? -12.008 1.210 36.251 1.00 89.38 186 ILE A O 1
ATOM 1464 N N . ILE A 1 187 ? -12.819 2.683 37.718 1.00 86.88 187 ILE A N 1
ATOM 1465 C CA . ILE A 1 187 ? -13.375 3.598 36.720 1.00 86.88 187 ILE A CA 1
ATOM 1466 C C . ILE A 1 187 ? -12.292 4.214 35.862 1.00 86.88 187 ILE A C 1
ATOM 1468 O O . ILE A 1 187 ? -12.458 4.280 34.646 1.00 86.88 187 ILE A O 1
ATOM 1472 N N . ARG A 1 188 ? -11.174 4.623 36.467 1.00 87.94 188 ARG A N 1
ATOM 1473 C CA . ARG A 1 188 ? -10.016 5.093 35.709 1.00 87.94 188 ARG A CA 1
ATOM 1474 C C . ARG A 1 188 ? -9.526 4.008 34.751 1.00 87.94 188 ARG A C 1
ATOM 1476 O O . ARG A 1 188 ? -9.409 4.278 33.562 1.00 87.94 188 ARG A O 1
ATOM 1483 N N . ASN A 1 189 ? -9.367 2.777 35.235 1.00 91.44 189 ASN A N 1
ATOM 1484 C CA . ASN A 1 189 ? -8.913 1.663 34.406 1.00 91.44 189 ASN A CA 1
ATOM 1485 C C . ASN A 1 189 ? -9.897 1.322 33.276 1.00 91.44 189 ASN A C 1
ATOM 1487 O O . ASN A 1 189 ? -9.463 1.035 32.166 1.00 91.44 189 ASN A O 1
ATOM 1491 N N . VAL A 1 190 ? -11.209 1.386 33.523 1.00 90.06 190 VAL A N 1
ATOM 1492 C CA . VAL A 1 190 ? -12.239 1.159 32.493 1.00 90.06 190 VAL A CA 1
ATOM 1493 C C . VAL A 1 190 ? -12.266 2.293 31.466 1.00 90.06 190 VAL A C 1
ATOM 1495 O O . VAL A 1 190 ? -12.397 2.028 30.273 1.00 90.06 190 VAL A O 1
ATOM 1498 N N . ILE A 1 191 ? -12.109 3.550 31.892 1.00 88.56 191 ILE A N 1
ATOM 1499 C CA . ILE A 1 191 ? -12.020 4.702 30.981 1.00 88.56 191 ILE A CA 1
ATOM 1500 C C . ILE A 1 191 ? -10.773 4.594 30.104 1.00 88.56 191 ILE A C 1
ATOM 1502 O O . ILE A 1 191 ? -10.867 4.761 28.889 1.00 88.56 191 ILE A O 1
ATOM 1506 N N . ASP A 1 192 ? -9.622 4.303 30.702 1.00 90.81 192 ASP A N 1
ATOM 1507 C CA . ASP A 1 192 ? -8.372 4.164 29.962 1.00 90.81 192 ASP A CA 1
ATOM 1508 C C . ASP A 1 192 ? -8.405 2.923 29.058 1.00 90.81 192 ASP A C 1
ATOM 1510 O O . ASP A 1 192 ? -7.993 3.004 27.906 1.00 90.81 192 ASP A O 1
ATOM 1514 N N . GLY A 1 193 ? -9.008 1.817 29.503 1.00 91.94 193 GLY A N 1
ATOM 1515 C CA . GLY A 1 193 ? -9.243 0.635 28.671 1.00 91.94 193 GLY A CA 1
ATOM 1516 C C . GLY A 1 193 ? -10.159 0.916 27.477 1.00 91.94 193 GLY A C 1
ATOM 1517 O O . GLY A 1 193 ? -9.866 0.488 26.365 1.00 91.94 193 GLY A O 1
ATOM 1518 N N . SER A 1 194 ? -11.220 1.709 27.661 1.00 90.56 194 SER A N 1
ATOM 1519 C CA . SER A 1 194 ? -12.064 2.179 26.552 1.00 90.56 194 SER A CA 1
ATOM 1520 C C . SER A 1 194 ? -11.266 3.006 25.547 1.00 90.56 194 SER A C 1
ATOM 1522 O O . SER A 1 194 ? -11.403 2.798 24.346 1.00 90.56 194 SER A O 1
ATOM 1524 N N . ARG A 1 195 ? -10.400 3.910 26.021 1.00 92.00 195 ARG A N 1
ATOM 1525 C CA . ARG A 1 195 ? -9.539 4.718 25.144 1.00 92.00 195 ARG A CA 1
ATOM 1526 C C . ARG A 1 195 ? -8.560 3.855 24.354 1.00 92.00 195 ARG A C 1
ATOM 1528 O O . ARG A 1 195 ? -8.407 4.082 23.162 1.00 92.00 195 ARG A O 1
ATOM 1535 N N . ILE A 1 196 ? -7.938 2.869 25.000 1.00 92.62 196 ILE A N 1
ATOM 1536 C CA . ILE A 1 196 ? -7.020 1.916 24.358 1.00 92.62 196 ILE A CA 1
ATOM 1537 C C . ILE A 1 196 ? -7.763 1.078 23.311 1.00 92.62 196 ILE A C 1
ATOM 1539 O O . ILE A 1 196 ? -7.265 0.879 22.205 1.00 92.62 196 ILE A O 1
ATOM 1543 N N . TYR A 1 197 ? -8.977 0.613 23.621 1.00 92.69 197 TYR A N 1
ATOM 1544 C CA . TYR A 1 197 ? -9.790 -0.118 22.652 1.00 92.69 197 TYR A CA 1
ATOM 1545 C C . TYR A 1 197 ? -10.060 0.729 21.403 1.00 92.69 197 TYR A C 1
ATOM 1547 O O . TYR A 1 197 ? -9.836 0.259 20.289 1.00 92.69 197 TYR A O 1
ATOM 1555 N N . ASP A 1 198 ? -10.499 1.976 21.581 1.00 90.06 198 ASP A N 1
ATOM 1556 C CA . ASP A 1 198 ? -10.863 2.857 20.469 1.00 90.06 198 ASP A CA 1
ATOM 1557 C C . ASP A 1 198 ? -9.645 3.324 19.657 1.00 90.06 198 ASP A C 1
ATOM 1559 O O . ASP A 1 198 ? -9.707 3.374 18.428 1.00 90.06 198 ASP A O 1
ATOM 1563 N N . ALA A 1 199 ? -8.544 3.675 20.327 1.00 91.25 199 ALA A N 1
ATOM 1564 C CA . ALA A 1 199 ? -7.347 4.217 19.689 1.00 91.25 199 ALA A CA 1
ATOM 1565 C C . ALA A 1 199 ? -6.483 3.135 19.031 1.00 91.25 199 ALA A C 1
ATOM 1567 O O . ALA A 1 199 ? -5.982 3.359 17.933 1.00 91.25 199 ALA A O 1
ATOM 1568 N N . ASP A 1 200 ? -6.341 1.968 19.663 1.00 93.12 200 ASP A N 1
ATOM 1569 C CA . ASP A 1 200 ? -5.424 0.926 19.204 1.00 93.12 200 ASP A CA 1
ATOM 1570 C C . ASP A 1 200 ? -6.179 -0.237 18.545 1.00 93.12 200 ASP A C 1
ATOM 1572 O O . ASP A 1 200 ? -6.070 -0.472 17.339 1.00 93.12 200 ASP A O 1
ATOM 1576 N N . ILE A 1 201 ? -7.008 -0.948 19.317 1.00 92.12 201 ILE A N 1
ATOM 1577 C CA . ILE A 1 201 ? -7.607 -2.226 18.891 1.00 92.12 201 ILE A CA 1
ATOM 1578 C C . ILE A 1 201 ? -8.595 -2.034 17.732 1.00 92.12 201 ILE A C 1
ATOM 1580 O O . ILE A 1 201 ? -8.541 -2.769 16.742 1.00 92.12 201 ILE A O 1
ATOM 1584 N N . ALA A 1 202 ? -9.502 -1.063 17.836 1.00 91.94 202 ALA A N 1
ATOM 1585 C CA . ALA A 1 202 ? -10.519 -0.798 16.823 1.00 91.94 202 ALA A CA 1
ATOM 1586 C C . ALA A 1 202 ? -9.897 -0.266 15.523 1.00 91.94 202 ALA A C 1
ATOM 1588 O O . ALA A 1 202 ? -10.278 -0.702 14.432 1.00 91.94 202 ALA A O 1
ATOM 1589 N N . GLN A 1 203 ? -8.900 0.620 15.625 1.00 92.12 203 GLN A N 1
ATOM 1590 C CA . GLN A 1 203 ? -8.191 1.145 14.457 1.00 92.12 203 GLN A CA 1
ATOM 1591 C C . GLN A 1 203 ? -7.381 0.059 13.748 1.00 92.12 203 GLN A C 1
ATOM 1593 O O . GLN A 1 203 ? -7.496 -0.094 12.531 1.00 92.12 203 GLN A O 1
ATOM 1598 N N . ALA A 1 204 ? -6.611 -0.741 14.493 1.00 93.62 204 ALA A N 1
ATOM 1599 C CA . ALA A 1 204 ? -5.849 -1.849 13.927 1.00 93.62 204 ALA A CA 1
ATOM 1600 C C . ALA A 1 204 ? -6.760 -2.888 13.263 1.00 93.62 204 ALA A C 1
ATOM 1602 O O . ALA A 1 204 ? -6.428 -3.403 12.194 1.00 93.62 204 ALA A O 1
ATOM 1603 N N . ARG A 1 205 ? -7.932 -3.161 13.853 1.00 92.62 205 ARG A N 1
ATOM 1604 C CA . ARG A 1 205 ? -8.940 -4.044 13.258 1.00 92.62 205 ARG A CA 1
ATOM 1605 C C . ARG A 1 205 ? -9.445 -3.502 11.923 1.00 92.62 205 ARG A C 1
ATOM 1607 O O . ARG A 1 205 ? -9.409 -4.239 10.945 1.00 92.62 205 ARG A O 1
ATOM 1614 N N . SER A 1 206 ? -9.826 -2.227 11.865 1.00 92.62 206 SER A N 1
ATOM 1615 C CA . SER A 1 206 ? -10.270 -1.567 10.628 1.00 92.62 206 SER A CA 1
ATOM 1616 C C . SER A 1 206 ? -9.194 -1.602 9.535 1.00 92.62 206 SER A C 1
ATOM 1618 O O . SER A 1 206 ? -9.476 -1.930 8.381 1.00 92.62 206 SER A O 1
ATOM 1620 N N . LEU A 1 207 ? -7.933 -1.338 9.896 1.00 91.69 207 LEU A N 1
ATOM 1621 C CA . LEU A 1 207 ? -6.809 -1.413 8.962 1.00 91.69 207 LEU A CA 1
ATOM 1622 C C . LEU A 1 207 ? -6.586 -2.844 8.445 1.00 91.69 207 LEU A C 1
ATOM 1624 O O . LEU A 1 207 ? -6.393 -3.040 7.247 1.00 91.69 207 LEU A O 1
ATOM 1628 N N . CYS A 1 208 ? -6.640 -3.845 9.329 1.00 93.06 208 CYS A N 1
ATOM 1629 C CA . CYS A 1 208 ? -6.527 -5.247 8.934 1.00 93.06 208 CYS A CA 1
ATOM 1630 C C . CYS A 1 208 ? -7.693 -5.665 8.029 1.00 93.06 208 CYS A C 1
ATOM 1632 O O . CYS A 1 208 ? -7.469 -6.301 7.007 1.00 93.06 208 CYS A O 1
ATOM 1634 N N . GLU A 1 209 ? -8.930 -5.295 8.353 1.00 92.38 209 GLU A N 1
ATOM 1635 C CA . GLU A 1 209 ? -10.095 -5.624 7.524 1.00 92.38 209 GLU A CA 1
ATOM 1636 C C . GLU A 1 209 ? -9.910 -5.139 6.082 1.00 92.38 209 GLU A C 1
ATOM 1638 O O . GLU A 1 209 ? -10.092 -5.926 5.160 1.00 92.38 209 GLU A O 1
ATOM 1643 N N . ARG A 1 210 ? -9.415 -3.913 5.865 1.00 91.38 210 ARG A N 1
ATOM 1644 C CA . ARG A 1 210 ? -9.151 -3.394 4.509 1.00 91.38 210 ARG A CA 1
ATOM 1645 C C . ARG A 1 210 ? -8.244 -4.299 3.670 1.00 91.38 210 ARG A C 1
ATOM 1647 O O . ARG A 1 210 ? -8.557 -4.524 2.507 1.00 91.38 210 ARG A O 1
ATOM 1654 N N . ALA A 1 211 ? -7.161 -4.822 4.246 1.00 91.56 211 ALA A N 1
ATOM 1655 C CA . ALA A 1 211 ? -6.208 -5.672 3.524 1.00 91.56 211 ALA A CA 1
ATOM 1656 C C . ALA A 1 211 ? -6.705 -7.115 3.345 1.00 91.56 211 ALA A C 1
ATOM 1658 O O . ALA A 1 211 ? -6.424 -7.751 2.332 1.00 91.56 211 ALA A O 1
ATOM 1659 N N . PHE A 1 212 ? -7.450 -7.637 4.321 1.00 92.88 212 PHE A N 1
ATOM 1660 C CA . PHE A 1 212 ? -7.914 -9.028 4.344 1.00 92.88 212 PHE A CA 1
ATOM 1661 C C . PHE A 1 212 ? -9.318 -9.230 3.750 1.00 92.88 212 PHE A C 1
ATOM 1663 O O . PHE A 1 212 ? -9.828 -10.349 3.770 1.00 92.88 212 PHE A O 1
ATOM 1670 N N . ASN A 1 213 ? -9.941 -8.181 3.204 1.00 90.12 213 ASN A N 1
ATOM 1671 C CA . ASN A 1 213 ? -11.244 -8.268 2.535 1.00 90.12 213 ASN A CA 1
ATOM 1672 C C . ASN A 1 213 ? -11.212 -9.089 1.232 1.00 90.12 213 ASN A C 1
ATOM 1674 O O . ASN A 1 213 ? -12.260 -9.540 0.771 1.00 90.12 213 ASN A O 1
ATOM 1678 N N . THR A 1 214 ? -10.036 -9.294 0.634 1.00 83.25 214 THR A N 1
ATOM 1679 C CA . THR A 1 214 ? -9.836 -10.102 -0.578 1.00 83.25 214 THR A CA 1
ATOM 1680 C C . THR A 1 214 ? -8.993 -11.343 -0.286 1.00 83.25 214 THR A C 1
ATOM 1682 O O . THR A 1 214 ? -8.193 -11.366 0.650 1.00 83.25 214 THR A O 1
ATOM 1685 N N . VAL A 1 215 ? -9.155 -12.392 -1.102 1.00 81.81 215 VAL A N 1
ATOM 1686 C CA . VAL A 1 215 ? -8.313 -13.598 -1.058 1.00 81.81 215 VAL A CA 1
ATOM 1687 C C . VAL A 1 215 ? -7.641 -13.774 -2.426 1.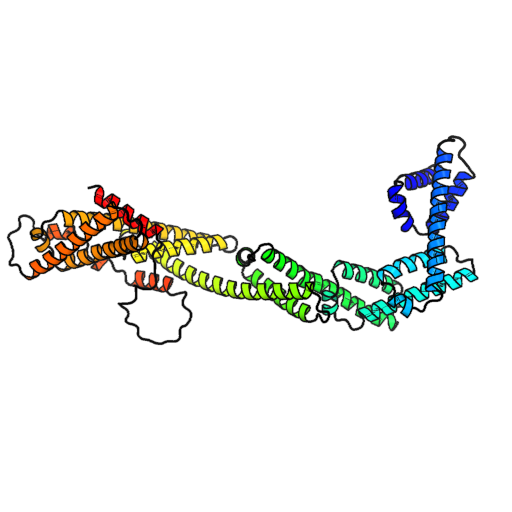00 81.81 215 VAL A C 1
ATOM 1689 O O . VAL A 1 215 ? -8.350 -14.046 -3.396 1.00 81.81 215 VAL A O 1
ATOM 1692 N N . PRO A 1 216 ? -6.302 -13.646 -2.533 1.00 87.38 216 PRO A N 1
ATOM 1693 C CA . PRO A 1 216 ? -5.338 -13.340 -1.464 1.00 87.38 216 PRO A CA 1
ATOM 1694 C C . PRO A 1 216 ? -5.459 -11.899 -0.903 1.00 87.38 216 PRO A C 1
ATOM 1696 O O . PRO A 1 216 ? -6.035 -11.038 -1.575 1.00 87.38 216 PRO A O 1
ATOM 1699 N N . PRO A 1 217 ? -4.927 -11.626 0.312 1.00 90.12 217 PRO A N 1
ATOM 1700 C CA . PRO A 1 217 ? -4.937 -10.286 0.906 1.00 90.12 217 PRO A CA 1
ATOM 1701 C C . PRO A 1 217 ? -4.185 -9.265 0.043 1.00 90.12 217 PRO A C 1
ATOM 1703 O O . PRO A 1 217 ? -3.070 -9.541 -0.408 1.00 90.12 217 PRO A O 1
ATOM 1706 N N . ASP A 1 218 ? -4.767 -8.081 -0.148 1.00 90.56 218 ASP A N 1
ATOM 1707 C CA . ASP A 1 218 ? -4.195 -7.005 -0.967 1.00 90.56 218 ASP A CA 1
ATOM 1708 C C . ASP A 1 218 ? -3.421 -5.991 -0.110 1.00 90.56 218 ASP A C 1
ATOM 1710 O O . ASP A 1 218 ? -3.891 -4.899 0.215 1.00 90.56 218 ASP A O 1
ATOM 1714 N N . PHE A 1 219 ? -2.210 -6.371 0.299 1.00 89.44 219 PHE A N 1
ATOM 1715 C CA . PHE A 1 219 ? -1.355 -5.502 1.109 1.00 89.44 219 PHE A CA 1
ATOM 1716 C C . PHE A 1 219 ? -0.882 -4.264 0.341 1.00 89.44 219 PHE A C 1
ATOM 1718 O O . PHE A 1 219 ? -0.951 -3.152 0.863 1.00 89.44 219 PHE A O 1
ATOM 1725 N N . ASP A 1 220 ? -0.406 -4.440 -0.893 1.00 83.31 220 ASP A N 1
ATOM 1726 C CA . ASP A 1 220 ? 0.183 -3.345 -1.668 1.00 83.31 220 ASP A CA 1
ATOM 1727 C C . ASP A 1 220 ? -0.874 -2.335 -2.127 1.00 83.31 220 ASP A C 1
ATOM 1729 O O . ASP A 1 220 ? -0.617 -1.129 -2.072 1.00 83.31 220 ASP A O 1
ATOM 1733 N N . GLY A 1 221 ? -2.075 -2.782 -2.510 1.00 84.25 221 GLY A N 1
ATOM 1734 C CA . GLY A 1 221 ? -3.185 -1.889 -2.843 1.00 84.25 221 GLY A CA 1
ATOM 1735 C C . GLY A 1 221 ? -3.623 -1.025 -1.661 1.00 84.25 221 GLY A C 1
ATOM 1736 O O . GLY A 1 221 ? -3.934 0.153 -1.849 1.00 84.25 221 GLY A O 1
ATOM 1737 N N . VAL A 1 222 ? -3.571 -1.558 -0.433 1.00 87.62 222 VAL A N 1
ATOM 1738 C CA . VAL A 1 222 ? -3.823 -0.780 0.790 1.00 87.62 222 VAL A CA 1
ATOM 1739 C C . VAL A 1 222 ? -2.659 0.162 1.094 1.00 87.62 222 VAL A C 1
ATOM 1741 O O . VAL A 1 222 ? -2.884 1.356 1.265 1.00 87.62 222 VAL A O 1
ATOM 1744 N N . PHE A 1 223 ? -1.412 -0.317 1.126 1.00 89.81 223 PHE A N 1
ATOM 1745 C CA . PHE A 1 223 ? -0.260 0.518 1.498 1.00 89.81 223 PHE A CA 1
ATOM 1746 C C . PHE A 1 223 ? 0.001 1.672 0.522 1.00 89.81 223 PHE A C 1
ATOM 1748 O O . PHE A 1 223 ? 0.447 2.742 0.936 1.00 89.81 223 PHE A O 1
ATOM 1755 N N . ASN A 1 224 ? -0.326 1.507 -0.762 1.00 83.19 224 ASN A N 1
ATOM 1756 C CA . ASN A 1 224 ? -0.184 2.565 -1.764 1.00 83.19 224 ASN A CA 1
ATOM 1757 C C . ASN A 1 224 ? -1.149 3.747 -1.591 1.00 83.19 224 ASN A C 1
ATOM 1759 O O . ASN A 1 224 ? -0.904 4.817 -2.147 1.00 83.19 224 ASN A O 1
ATOM 1763 N N . GLN A 1 225 ? -2.187 3.607 -0.766 1.00 85.19 225 GLN A N 1
ATOM 1764 C CA . GLN A 1 225 ? -3.102 4.707 -0.437 1.00 85.19 225 GLN A CA 1
ATOM 1765 C C . GLN A 1 225 ? -2.510 5.690 0.579 1.00 85.19 225 GLN A C 1
ATOM 1767 O O . GLN A 1 225 ? -3.061 6.771 0.767 1.00 85.19 225 GLN A O 1
ATOM 1772 N N . TYR A 1 226 ? -1.391 5.334 1.210 1.00 83.81 226 TYR A N 1
ATOM 1773 C CA . TYR A 1 226 ? -0.796 6.083 2.306 1.00 83.81 226 TYR A CA 1
ATOM 1774 C C . TYR A 1 226 ? 0.581 6.640 1.934 1.00 83.81 226 TYR A C 1
ATOM 1776 O O . TYR A 1 226 ? 1.396 5.998 1.247 1.00 83.81 226 TYR A O 1
ATOM 1784 N N . ASN A 1 227 ? 0.862 7.839 2.446 1.00 82.50 227 ASN A N 1
ATOM 1785 C CA . ASN A 1 227 ? 2.203 8.407 2.403 1.00 82.50 227 ASN A CA 1
ATOM 1786 C C . ASN A 1 227 ? 3.128 7.680 3.409 1.00 82.50 227 ASN A C 1
ATOM 1788 O O . ASN A 1 227 ? 2.700 6.815 4.174 1.00 82.50 227 ASN A O 1
ATOM 1792 N N . ILE A 1 228 ? 4.425 7.997 3.392 1.00 81.44 228 ILE A N 1
ATOM 1793 C CA . ILE A 1 228 ? 5.406 7.318 4.259 1.00 81.44 228 ILE A CA 1
ATOM 1794 C C . ILE A 1 228 ? 5.137 7.581 5.749 1.00 81.44 228 ILE A C 1
ATOM 1796 O O . ILE A 1 228 ? 5.220 6.643 6.536 1.00 81.44 228 ILE A O 1
ATOM 1800 N N . ALA A 1 229 ? 4.771 8.809 6.126 1.00 82.38 229 ALA A N 1
ATOM 1801 C CA . ALA A 1 229 ? 4.509 9.167 7.520 1.00 82.38 229 ALA A CA 1
ATOM 1802 C C . ALA A 1 229 ? 3.285 8.422 8.083 1.00 82.38 229 ALA A C 1
ATOM 1804 O O . ALA A 1 229 ? 3.320 7.921 9.206 1.00 82.38 229 ALA A O 1
ATOM 1805 N N . ASP A 1 230 ? 2.231 8.273 7.280 1.00 88.94 230 ASP A N 1
ATOM 1806 C CA . ASP A 1 230 ? 1.035 7.510 7.639 1.00 88.94 230 ASP A CA 1
ATOM 1807 C C . ASP A 1 230 ? 1.357 6.017 7.806 1.00 88.94 230 ASP A C 1
ATOM 1809 O O . ASP A 1 230 ? 0.887 5.376 8.746 1.00 88.94 230 ASP A O 1
ATOM 1813 N N . LEU A 1 231 ? 2.196 5.450 6.930 1.00 88.81 231 LEU A N 1
ATOM 1814 C CA . LEU A 1 231 ? 2.639 4.056 7.044 1.00 88.81 231 LEU A CA 1
ATOM 1815 C C . LEU A 1 231 ? 3.499 3.820 8.294 1.00 88.81 231 LEU A C 1
ATOM 1817 O O . LEU A 1 231 ? 3.357 2.779 8.935 1.00 88.81 231 LEU A O 1
ATOM 1821 N N . GLU A 1 232 ? 4.359 4.771 8.666 1.00 89.56 232 GLU A N 1
ATOM 1822 C CA . GLU A 1 232 ? 5.124 4.728 9.920 1.00 89.56 232 GLU A CA 1
ATOM 1823 C C . GLU A 1 232 ? 4.193 4.802 11.141 1.00 89.56 232 GLU A C 1
ATOM 1825 O O . GLU A 1 232 ? 4.328 4.005 12.074 1.00 89.56 232 GLU A O 1
ATOM 1830 N N . ALA A 1 233 ? 3.185 5.680 11.112 1.00 91.81 233 ALA A N 1
ATOM 1831 C CA . ALA A 1 233 ? 2.166 5.752 12.158 1.00 91.81 233 ALA A CA 1
ATOM 1832 C C . ALA A 1 233 ? 1.366 4.440 12.270 1.00 91.81 233 ALA A C 1
ATOM 1834 O O . ALA A 1 233 ? 1.154 3.930 13.372 1.00 91.81 233 ALA A O 1
ATOM 1835 N N . HIS A 1 234 ? 0.980 3.837 11.142 1.00 92.94 234 HIS A N 1
ATOM 1836 C CA . HIS A 1 234 ? 0.311 2.535 11.113 1.00 92.94 234 HIS A CA 1
ATOM 1837 C C . HIS A 1 234 ? 1.207 1.392 11.603 1.00 92.94 234 HIS A C 1
ATOM 1839 O O . HIS A 1 234 ? 0.720 0.482 12.275 1.00 92.94 234 HIS A O 1
ATOM 1845 N N . GLN A 1 235 ? 2.512 1.437 11.332 1.00 94.00 235 GLN A N 1
ATOM 1846 C CA . GLN A 1 235 ? 3.462 0.476 11.889 1.00 94.00 235 GLN A CA 1
ATOM 1847 C C . GLN A 1 235 ? 3.485 0.545 13.420 1.00 94.00 235 GLN A C 1
ATOM 1849 O O . GLN A 1 235 ? 3.396 -0.495 14.076 1.00 94.00 235 GLN A O 1
ATOM 1854 N N . ILE A 1 236 ? 3.563 1.757 13.981 1.00 94.25 236 ILE A N 1
ATOM 1855 C CA . ILE A 1 236 ? 3.540 1.984 15.432 1.00 94.25 236 ILE A CA 1
ATOM 1856 C C . ILE A 1 236 ? 2.216 1.483 16.018 1.00 94.25 236 ILE A C 1
ATOM 1858 O O . ILE A 1 236 ? 2.230 0.698 16.963 1.00 94.25 236 ILE A O 1
ATOM 1862 N N . LEU A 1 237 ? 1.080 1.850 15.415 1.00 94.94 237 LEU A N 1
ATOM 1863 C CA . LEU A 1 237 ? -0.252 1.394 15.824 1.00 94.94 237 LEU A CA 1
ATOM 1864 C C . LEU A 1 237 ? -0.342 -0.140 15.895 1.00 94.94 237 LEU A C 1
ATOM 1866 O O . LEU A 1 237 ? -0.792 -0.696 16.899 1.00 94.94 237 LEU A O 1
ATOM 1870 N N . LEU A 1 238 ? 0.104 -0.842 14.849 1.00 95.25 238 LEU A N 1
ATOM 1871 C CA . LEU A 1 238 ? 0.064 -2.307 14.788 1.00 95.25 238 LEU A CA 1
ATOM 1872 C C . LEU A 1 238 ? 0.992 -2.957 15.829 1.00 95.25 238 LEU A C 1
ATOM 1874 O O . LEU A 1 238 ? 0.627 -3.974 16.421 1.00 95.25 238 LEU A O 1
ATOM 1878 N N . GLN A 1 239 ? 2.170 -2.376 16.085 1.00 95.50 239 GLN A N 1
ATOM 1879 C CA . GLN A 1 239 ? 3.102 -2.847 17.119 1.00 95.50 239 GLN A CA 1
ATOM 1880 C C . GLN A 1 239 ? 2.549 -2.645 18.535 1.00 95.50 239 GLN A C 1
ATOM 1882 O O . GLN A 1 239 ? 2.603 -3.566 19.359 1.00 95.50 239 GLN A O 1
ATOM 1887 N N . THR A 1 240 ? 1.983 -1.469 18.810 1.00 94.31 240 THR A N 1
ATOM 1888 C CA . THR A 1 240 ? 1.321 -1.150 20.080 1.00 94.31 240 THR A CA 1
ATOM 1889 C C . THR A 1 240 ? 0.144 -2.089 20.307 1.00 94.31 240 THR A C 1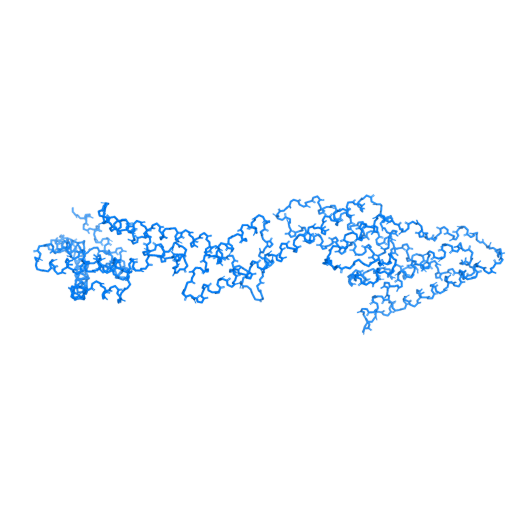
ATOM 1891 O O . THR A 1 240 ? 0.074 -2.752 21.343 1.00 94.31 240 THR A O 1
ATOM 1894 N N . THR A 1 241 ? -0.707 -2.264 19.292 1.00 94.50 241 THR A N 1
ATOM 1895 C CA . THR A 1 241 ? -1.852 -3.179 19.356 1.00 94.50 241 THR A CA 1
ATOM 1896 C C . THR A 1 241 ? -1.409 -4.614 19.623 1.00 94.50 241 THR A C 1
ATOM 1898 O O . THR A 1 241 ? -1.952 -5.258 20.511 1.00 94.50 241 THR A O 1
ATOM 1901 N N . LEU A 1 242 ? -0.391 -5.133 18.929 1.00 94.06 242 LEU A N 1
ATOM 1902 C CA . LEU A 1 242 ? 0.137 -6.476 19.208 1.00 94.06 242 LEU A CA 1
ATOM 1903 C C . LEU A 1 242 ? 0.647 -6.626 20.641 1.00 94.06 242 LEU A C 1
ATOM 1905 O O . LEU A 1 242 ? 0.457 -7.673 21.257 1.00 94.06 242 LEU A O 1
ATOM 1909 N N . THR A 1 243 ? 1.294 -5.593 21.175 1.00 93.50 243 THR A N 1
ATOM 1910 C CA . THR A 1 243 ? 1.780 -5.590 22.560 1.00 93.50 243 THR A CA 1
ATOM 1911 C C . THR A 1 243 ? 0.617 -5.633 23.552 1.00 93.50 243 THR A C 1
ATOM 1913 O O . THR A 1 243 ? 0.691 -6.362 24.540 1.00 93.50 243 THR A O 1
ATOM 1916 N N . ILE A 1 244 ? -0.473 -4.918 23.261 1.00 91.69 244 ILE A N 1
ATOM 1917 C CA . ILE A 1 244 ? -1.718 -4.952 24.038 1.00 91.69 244 ILE A CA 1
ATOM 1918 C C . ILE A 1 244 ? -2.382 -6.332 23.946 1.00 91.69 244 ILE A C 1
ATOM 1920 O O . ILE A 1 244 ? -2.672 -6.929 24.977 1.00 91.69 244 ILE A O 1
ATOM 1924 N N . LEU A 1 245 ? -2.569 -6.879 22.740 1.00 90.00 245 LEU A N 1
ATOM 1925 C CA . LEU A 1 245 ? -3.237 -8.171 22.529 1.00 90.00 245 LEU A CA 1
ATOM 1926 C C . LEU A 1 245 ? -2.479 -9.337 23.182 1.00 90.00 245 LEU A C 1
ATOM 1928 O O . LEU A 1 245 ? -3.104 -10.282 23.646 1.00 90.00 245 LEU A O 1
ATOM 1932 N N . ARG A 1 246 ? -1.146 -9.256 23.298 1.00 86.88 246 ARG A N 1
ATOM 1933 C CA . ARG A 1 246 ? -0.328 -10.241 24.035 1.00 86.88 246 ARG A CA 1
ATOM 1934 C C . ARG A 1 246 ? -0.607 -10.289 25.535 1.00 86.88 246 ARG A C 1
ATOM 1936 O O . ARG A 1 246 ? -0.195 -11.248 26.180 1.00 86.88 246 ARG A O 1
ATOM 1943 N N . LYS A 1 247 ? -1.270 -9.274 26.096 1.00 83.25 247 LYS A N 1
ATOM 1944 C CA . LYS A 1 247 ? -1.740 -9.309 27.484 1.00 83.25 247 LYS A CA 1
ATOM 1945 C C . LYS A 1 247 ? -2.984 -10.189 27.644 1.00 83.25 247 LYS A C 1
ATOM 1947 O O . LYS A 1 247 ? -3.342 -10.472 28.781 1.00 83.25 247 LYS A O 1
ATOM 1952 N N . ASP A 1 248 ? -3.611 -10.650 26.554 1.00 81.00 248 ASP A N 1
ATOM 1953 C CA . ASP A 1 248 ? -4.710 -11.613 26.630 1.00 81.00 248 ASP A CA 1
ATOM 1954 C C . ASP A 1 248 ? -4.241 -12.951 27.210 1.00 81.00 248 ASP A C 1
ATOM 1956 O O . ASP A 1 248 ? -3.427 -13.661 26.623 1.00 81.00 248 ASP A O 1
ATOM 1960 N N . ILE A 1 249 ? -4.825 -13.324 28.341 1.00 72.06 249 ILE A N 1
ATOM 1961 C CA . ILE A 1 249 ? -4.670 -14.640 28.971 1.00 72.06 249 ILE A CA 1
ATOM 1962 C C . ILE A 1 249 ? -5.825 -15.589 28.627 1.00 72.06 249 ILE A C 1
ATOM 1964 O O . ILE A 1 249 ? -5.759 -16.772 28.953 1.00 72.06 249 ILE A O 1
ATOM 1968 N N . THR A 1 250 ? -6.887 -15.098 27.978 1.00 74.19 250 THR A N 1
ATOM 1969 C CA . THR A 1 250 ? -8.101 -15.883 27.706 1.00 74.19 250 THR A CA 1
ATOM 1970 C C . THR A 1 250 ? -8.024 -16.696 26.415 1.00 74.19 250 THR A C 1
ATOM 1972 O O . THR A 1 250 ? -8.732 -17.693 26.286 1.00 74.19 250 THR A O 1
ATOM 1975 N N . GLY A 1 251 ? -7.161 -16.307 25.468 1.00 75.56 251 GLY A N 1
ATOM 1976 C CA . GLY A 1 251 ? -6.907 -17.063 24.241 1.00 75.56 251 GLY A CA 1
ATOM 1977 C C . GLY A 1 251 ? -8.100 -17.090 23.287 1.00 75.56 251 GLY A C 1
ATOM 1978 O O . GLY A 1 251 ? -8.298 -18.073 22.570 1.00 75.56 251 GLY A O 1
ATOM 1979 N N . ARG A 1 252 ? -8.936 -16.041 23.282 1.00 82.00 252 ARG A N 1
ATOM 1980 C CA . ARG A 1 252 ? -10.149 -16.028 22.449 1.00 82.00 252 ARG A CA 1
ATOM 1981 C C . ARG A 1 252 ? -9.776 -16.082 20.963 1.00 82.00 252 ARG A C 1
ATOM 1983 O O . ARG A 1 252 ? -8.908 -15.314 20.538 1.00 82.00 252 ARG A O 1
ATOM 1990 N N . PRO A 1 253 ? -10.487 -16.876 20.137 1.00 84.69 253 PRO A N 1
ATOM 1991 C CA . PRO A 1 253 ? -10.180 -17.004 18.712 1.00 84.69 253 PRO A CA 1
ATOM 1992 C C . PRO A 1 253 ? -10.098 -15.663 17.971 1.00 84.69 253 PRO A C 1
ATOM 1994 O O . PRO A 1 253 ? -9.199 -15.464 17.163 1.00 84.69 253 PRO A O 1
ATOM 1997 N N . SER A 1 254 ? -10.977 -14.711 18.300 1.00 84.81 254 SER A N 1
ATOM 1998 C CA . SER A 1 254 ? -11.005 -13.384 17.671 1.00 84.81 254 SER A CA 1
ATOM 1999 C C . SER A 1 254 ? -9.773 -12.521 17.981 1.00 84.81 254 SER A C 1
ATOM 2001 O O . SER A 1 254 ? -9.351 -11.729 17.140 1.00 84.81 254 SER A O 1
ATOM 2003 N N . ILE A 1 255 ? -9.179 -12.668 19.169 1.00 87.31 255 ILE A N 1
ATOM 2004 C CA . ILE A 1 255 ? -7.959 -11.956 19.580 1.00 87.31 255 ILE A CA 1
ATOM 2005 C C . ILE A 1 255 ? -6.735 -12.594 18.922 1.00 87.31 255 ILE A C 1
ATOM 2007 O O . ILE A 1 255 ? -5.852 -11.888 18.427 1.00 87.31 255 ILE A O 1
ATOM 2011 N N . VAL A 1 256 ? -6.704 -13.929 18.873 1.00 89.44 256 VAL A N 1
ATOM 2012 C CA . VAL A 1 256 ? -5.650 -14.696 18.198 1.00 89.44 256 VAL A CA 1
ATOM 2013 C C . VAL A 1 256 ? -5.627 -14.368 16.703 1.00 89.44 256 VAL A C 1
ATOM 2015 O O . VAL A 1 256 ? -4.564 -14.085 16.151 1.00 89.44 256 VAL A O 1
ATOM 2018 N N . GLU A 1 257 ? -6.794 -14.327 16.060 1.00 91.56 257 GLU A N 1
ATOM 2019 C CA . GLU A 1 257 ? -6.939 -13.954 14.652 1.00 91.56 257 GLU A CA 1
ATOM 2020 C C . GLU A 1 257 ? -6.454 -12.524 14.386 1.00 91.56 257 GLU A C 1
ATOM 2022 O O . GLU A 1 257 ? -5.651 -12.306 13.477 1.00 91.56 257 GLU A O 1
ATOM 2027 N N . LEU A 1 258 ? -6.888 -11.550 15.196 1.00 93.25 258 LEU A N 1
ATOM 2028 C CA . LEU A 1 258 ? -6.445 -10.162 15.049 1.00 93.25 258 LEU A CA 1
ATOM 2029 C C . LEU A 1 258 ? -4.928 -10.035 15.239 1.00 93.25 258 LEU A C 1
ATOM 2031 O O . LEU A 1 258 ? -4.268 -9.354 14.458 1.00 93.25 258 LEU A O 1
ATOM 2035 N N . SER A 1 259 ? -4.359 -10.740 16.218 1.00 93.38 259 SER A N 1
ATOM 2036 C CA . SER A 1 259 ? -2.909 -10.770 16.438 1.00 93.38 259 SER A CA 1
ATOM 2037 C C . SER A 1 259 ? -2.168 -11.324 15.218 1.00 93.38 259 SER A C 1
ATOM 2039 O O . SER A 1 259 ? -1.197 -10.726 14.754 1.00 93.38 259 SER A O 1
ATOM 2041 N N . ALA A 1 260 ? -2.654 -12.425 14.640 1.00 93.56 260 ALA A N 1
ATOM 2042 C CA . ALA A 1 260 ? -2.072 -13.001 13.432 1.00 93.56 260 ALA A CA 1
ATOM 2043 C C . ALA A 1 260 ? -2.143 -12.029 12.242 1.00 93.56 260 ALA A C 1
ATOM 2045 O O . ALA A 1 260 ? -1.145 -11.846 11.540 1.00 93.56 260 ALA A O 1
ATOM 2046 N N . ARG A 1 261 ? -3.283 -11.352 12.045 1.00 94.56 261 ARG A N 1
ATOM 2047 C CA . ARG A 1 261 ? -3.452 -10.342 10.987 1.00 94.56 261 ARG A CA 1
ATOM 2048 C C . ARG A 1 261 ? -2.516 -9.150 11.173 1.00 94.56 261 ARG A C 1
ATOM 2050 O O . ARG A 1 261 ? -1.823 -8.786 10.226 1.00 94.56 261 ARG A O 1
ATOM 2057 N N . CYS A 1 262 ? -2.412 -8.597 12.384 1.00 95.00 262 CYS A N 1
ATOM 2058 C CA . CYS A 1 262 ? -1.478 -7.507 12.684 1.00 95.00 262 CYS A CA 1
ATOM 2059 C C . CYS A 1 262 ? -0.023 -7.911 12.401 1.00 95.00 262 CYS A C 1
ATOM 2061 O O . CYS A 1 262 ? 0.750 -7.128 11.847 1.00 95.00 262 CYS A O 1
ATOM 2063 N N . GLN A 1 263 ? 0.359 -9.146 12.738 1.00 94.62 263 GLN A N 1
ATOM 2064 C CA . GLN A 1 263 ? 1.709 -9.646 12.488 1.00 94.62 263 GLN A CA 1
ATOM 2065 C C . GLN A 1 263 ? 2.000 -9.811 10.989 1.00 94.62 263 GLN A C 1
ATOM 2067 O O . GLN A 1 263 ? 3.078 -9.425 10.533 1.00 94.62 263 GLN A O 1
ATOM 2072 N N . GLN A 1 264 ? 1.044 -10.328 10.214 1.00 94.19 264 GLN A N 1
ATOM 2073 C CA . GLN A 1 264 ? 1.165 -10.418 8.755 1.00 94.19 264 GLN A CA 1
ATOM 2074 C C . GLN A 1 264 ? 1.249 -9.029 8.106 1.00 94.19 264 GLN A C 1
ATOM 2076 O O . GLN A 1 264 ? 2.120 -8.810 7.264 1.00 94.19 264 GLN A O 1
ATOM 2081 N N . MET A 1 265 ? 0.429 -8.073 8.556 1.00 94.19 265 MET A N 1
ATOM 2082 C CA . MET A 1 265 ? 0.489 -6.676 8.111 1.00 94.19 265 MET A CA 1
ATOM 2083 C C . MET A 1 265 ? 1.867 -6.059 8.355 1.00 94.19 265 MET A C 1
ATOM 2085 O O . MET A 1 265 ? 2.439 -5.478 7.440 1.00 94.19 265 MET A O 1
ATOM 2089 N N . LEU A 1 266 ? 2.449 -6.229 9.547 1.00 94.56 266 LEU A N 1
ATOM 2090 C CA . LEU A 1 266 ? 3.787 -5.706 9.855 1.00 94.56 266 LEU A CA 1
ATOM 2091 C C . LEU A 1 266 ? 4.886 -6.320 8.980 1.00 94.56 266 LEU A C 1
ATOM 2093 O O . LEU A 1 266 ? 5.800 -5.618 8.537 1.00 94.56 266 LEU A O 1
ATOM 2097 N N . GLN A 1 267 ? 4.808 -7.626 8.713 1.00 93.06 267 GLN A N 1
ATOM 2098 C CA . GLN A 1 267 ? 5.748 -8.294 7.811 1.00 93.06 267 GLN A CA 1
ATOM 2099 C C . GLN A 1 267 ? 5.613 -7.769 6.378 1.00 93.06 267 GLN A C 1
ATOM 2101 O O . GLN A 1 267 ? 6.626 -7.497 5.728 1.00 93.06 267 GLN A O 1
ATOM 2106 N N . ALA A 1 268 ? 4.380 -7.599 5.897 1.00 91.50 268 ALA A N 1
ATOM 2107 C CA . ALA A 1 268 ? 4.105 -7.040 4.579 1.00 91.50 268 ALA A CA 1
ATOM 2108 C C . ALA A 1 268 ? 4.597 -5.588 4.474 1.00 91.50 268 ALA A C 1
ATOM 2110 O O . ALA A 1 268 ? 5.281 -5.243 3.517 1.00 91.50 268 ALA A O 1
ATOM 2111 N N . LEU A 1 269 ? 4.359 -4.771 5.499 1.00 90.38 269 LEU A N 1
ATOM 2112 C CA . LEU A 1 269 ? 4.759 -3.365 5.555 1.00 90.38 269 LEU A CA 1
ATOM 2113 C C . LEU A 1 269 ? 6.291 -3.203 5.574 1.00 90.38 269 LEU A C 1
ATOM 2115 O O . LEU A 1 269 ? 6.841 -2.350 4.881 1.00 90.38 269 LEU A O 1
ATOM 2119 N N . THR A 1 270 ? 7.011 -4.103 6.253 1.00 86.00 270 THR A N 1
ATOM 2120 C CA . THR A 1 270 ? 8.486 -4.149 6.209 1.00 86.00 270 THR A CA 1
ATOM 2121 C C . THR A 1 270 ? 9.003 -4.442 4.795 1.00 86.00 270 THR A C 1
ATOM 2123 O O . THR A 1 270 ? 9.930 -3.784 4.314 1.00 86.00 270 THR A O 1
ATOM 2126 N N . LYS A 1 271 ? 8.393 -5.414 4.099 1.00 84.25 271 LYS A N 1
ATOM 2127 C CA . LYS A 1 271 ? 8.724 -5.721 2.697 1.00 84.25 271 LYS A CA 1
ATOM 2128 C C . LYS A 1 271 ? 8.381 -4.547 1.778 1.00 84.25 271 LYS A C 1
ATOM 2130 O O . LYS A 1 271 ? 9.185 -4.208 0.912 1.00 84.25 271 LYS A O 1
ATOM 2135 N N . HIS A 1 272 ? 7.245 -3.895 2.012 1.00 86.12 272 HIS A N 1
ATOM 2136 C CA . HIS A 1 272 ? 6.788 -2.737 1.254 1.00 86.12 272 HIS A CA 1
ATOM 2137 C C . HIS A 1 272 ? 7.758 -1.553 1.373 1.00 86.12 272 HIS A C 1
ATOM 2139 O O . HIS A 1 272 ? 8.130 -0.961 0.361 1.00 86.12 272 HIS A O 1
ATOM 2145 N N . PHE A 1 273 ? 8.271 -1.251 2.571 1.00 83.06 273 PHE A N 1
ATOM 2146 C CA . PHE A 1 273 ? 9.303 -0.221 2.738 1.00 83.06 273 PHE A CA 1
ATOM 2147 C C . PHE A 1 273 ? 10.603 -0.558 2.003 1.00 83.06 273 PHE A C 1
ATOM 2149 O O . PHE A 1 273 ? 11.183 0.309 1.344 1.00 83.06 273 PHE A O 1
ATOM 2156 N N . ALA A 1 274 ? 11.064 -1.810 2.077 1.00 77.81 274 ALA A N 1
ATOM 2157 C CA . ALA A 1 274 ? 12.251 -2.247 1.341 1.00 77.81 274 ALA A CA 1
ATOM 2158 C C . ALA A 1 274 ? 12.053 -2.127 -0.181 1.00 77.81 274 ALA A C 1
ATOM 2160 O O . ALA A 1 274 ? 12.949 -1.659 -0.894 1.00 77.81 274 ALA A O 1
ATOM 2161 N N . TYR A 1 275 ? 10.864 -2.488 -0.666 1.00 80.19 275 TYR A N 1
ATOM 2162 C CA . TYR A 1 275 ? 10.471 -2.339 -2.060 1.00 80.19 275 TYR A CA 1
ATOM 2163 C C . TYR A 1 275 ? 10.432 -0.864 -2.485 1.00 80.19 275 TYR A C 1
ATOM 2165 O O . TYR A 1 275 ? 11.151 -0.491 -3.413 1.00 80.19 275 TYR A O 1
ATOM 2173 N N . ARG A 1 276 ? 9.710 0.007 -1.761 1.00 76.25 276 ARG A N 1
ATOM 2174 C CA . ARG A 1 276 ? 9.656 1.458 -2.035 1.00 76.25 276 ARG A CA 1
ATOM 2175 C C . ARG A 1 276 ? 11.041 2.093 -2.035 1.00 76.25 276 ARG A C 1
ATOM 2177 O O . ARG A 1 276 ? 11.361 2.848 -2.944 1.00 76.25 276 ARG A O 1
ATOM 2184 N N . LYS A 1 277 ? 11.903 1.754 -1.073 1.00 77.94 277 LYS A N 1
ATOM 2185 C CA . LYS A 1 277 ? 13.287 2.255 -1.022 1.00 77.94 277 LYS A CA 1
ATOM 2186 C C . LYS A 1 277 ? 14.091 1.856 -2.259 1.00 77.94 277 LYS A C 1
ATOM 2188 O O . LYS A 1 277 ? 14.898 2.640 -2.760 1.00 77.94 277 LYS A O 1
ATOM 2193 N N . THR A 1 278 ? 13.887 0.636 -2.747 1.00 73.19 278 THR A N 1
ATOM 2194 C CA . THR A 1 278 ? 14.534 0.143 -3.968 1.00 73.19 278 THR A CA 1
ATOM 2195 C C . THR A 1 278 ? 14.001 0.880 -5.195 1.00 73.19 278 THR A C 1
ATOM 2197 O O . THR A 1 278 ? 14.799 1.374 -5.992 1.00 73.19 278 THR A O 1
ATOM 2200 N N . GLN A 1 279 ? 12.680 1.056 -5.288 1.00 73.56 279 GLN A N 1
ATOM 2201 C CA . GLN A 1 279 ? 12.037 1.812 -6.364 1.00 73.56 279 GLN A CA 1
ATOM 2202 C C . GLN A 1 279 ? 12.446 3.285 -6.379 1.00 73.56 279 GLN A C 1
ATOM 2204 O O . GLN A 1 279 ? 12.756 3.821 -7.437 1.00 73.56 279 GLN A O 1
ATOM 2209 N N . MET A 1 280 ? 12.570 3.934 -5.220 1.00 72.88 280 MET A N 1
ATOM 2210 C CA . MET A 1 280 ? 13.065 5.310 -5.126 1.00 72.88 280 MET A CA 1
ATOM 2211 C C . MET A 1 280 ? 14.504 5.435 -5.630 1.00 72.88 280 MET A C 1
ATOM 2213 O O . MET A 1 280 ? 14.800 6.328 -6.415 1.00 72.88 280 MET A O 1
ATOM 2217 N N . ARG A 1 281 ? 15.402 4.514 -5.249 1.00 72.12 281 ARG A N 1
ATOM 2218 C CA . ARG A 1 281 ? 16.788 4.506 -5.758 1.00 72.12 281 ARG A CA 1
ATOM 2219 C C . ARG A 1 281 ? 16.842 4.320 -7.272 1.00 72.12 281 ARG A C 1
ATOM 2221 O O . ARG A 1 281 ? 17.638 4.989 -7.929 1.00 72.12 281 ARG A O 1
ATOM 2228 N N . LYS A 1 282 ? 16.016 3.416 -7.809 1.00 72.62 282 LYS A N 1
ATOM 2229 C CA . LYS A 1 282 ? 15.869 3.203 -9.253 1.00 72.62 282 LYS A CA 1
ATOM 2230 C C . LYS A 1 282 ? 15.373 4.481 -9.927 1.00 72.62 282 LYS A C 1
ATOM 2232 O O . LYS A 1 282 ? 16.047 4.981 -10.816 1.00 72.62 282 LYS A O 1
ATOM 2237 N N . THR A 1 283 ? 14.300 5.069 -9.408 1.00 78.62 283 THR A N 1
ATOM 2238 C CA . THR A 1 283 ? 13.709 6.329 -9.880 1.00 78.62 283 THR A CA 1
ATOM 2239 C C . THR A 1 283 ? 14.737 7.456 -9.921 1.00 78.62 283 THR A C 1
ATOM 2241 O O . THR A 1 283 ? 14.901 8.077 -10.959 1.00 78.62 283 THR A O 1
ATOM 2244 N N . THR A 1 284 ? 15.507 7.687 -8.851 1.00 79.94 284 THR A N 1
ATOM 2245 C CA . THR A 1 284 ? 16.539 8.740 -8.837 1.00 79.94 284 THR A CA 1
ATOM 2246 C C . THR A 1 284 ? 17.587 8.544 -9.933 1.00 79.94 284 THR A C 1
ATOM 2248 O O . THR A 1 284 ? 17.976 9.504 -10.590 1.00 79.94 284 THR A O 1
ATOM 2251 N N . ARG A 1 285 ? 18.051 7.309 -10.155 1.00 77.38 285 ARG A N 1
ATOM 2252 C CA . ARG A 1 285 ? 19.046 7.017 -11.201 1.00 77.38 285 ARG A CA 1
ATOM 2253 C C . ARG A 1 285 ? 18.459 7.127 -12.602 1.00 77.38 285 ARG A C 1
ATOM 2255 O O . ARG A 1 285 ? 19.137 7.598 -13.507 1.00 77.38 285 ARG A O 1
ATOM 2262 N N . VAL A 1 286 ? 17.211 6.705 -12.771 1.00 81.75 286 VAL A N 1
ATOM 2263 C CA . VAL A 1 286 ? 16.486 6.833 -14.034 1.00 81.75 286 VAL A CA 1
ATOM 2264 C C . VAL A 1 286 ? 16.220 8.307 -14.352 1.00 81.75 286 VAL A C 1
ATOM 2266 O O . VAL A 1 286 ? 16.395 8.697 -15.496 1.00 81.75 286 VAL A O 1
ATOM 2269 N N . LEU A 1 287 ? 15.931 9.147 -13.353 1.00 82.50 287 LEU A N 1
ATOM 2270 C CA . LEU A 1 287 ? 15.825 10.600 -13.527 1.00 82.50 287 LEU A CA 1
ATOM 2271 C C . LEU A 1 287 ? 17.166 11.241 -13.910 1.00 82.50 287 LEU A C 1
ATOM 2273 O O . LEU A 1 287 ? 17.223 12.110 -14.771 1.00 82.50 287 LEU A O 1
ATOM 2277 N N . GLN A 1 288 ? 18.279 10.795 -13.321 1.00 81.81 288 GLN A N 1
ATOM 2278 C CA . GLN A 1 288 ? 19.610 11.244 -13.752 1.00 81.81 288 GLN A CA 1
ATOM 2279 C C . GLN A 1 288 ? 19.885 10.876 -15.216 1.00 81.81 288 GLN A C 1
ATOM 2281 O O . GLN A 1 288 ? 20.395 11.700 -15.973 1.00 81.81 288 GLN A O 1
ATOM 2286 N N . LEU A 1 289 ? 19.521 9.654 -15.618 1.00 81.69 289 LEU A N 1
ATOM 2287 C CA . LEU A 1 289 ? 19.627 9.200 -17.002 1.00 81.69 289 LEU A CA 1
ATOM 2288 C C . LEU A 1 289 ? 18.709 10.003 -17.936 1.00 81.69 289 LEU A C 1
ATOM 2290 O O . LEU A 1 289 ? 19.156 10.408 -19.005 1.00 81.69 289 LEU A O 1
ATOM 2294 N N . SER A 1 290 ? 17.463 10.274 -17.535 1.00 83.31 290 SER A N 1
ATOM 2295 C CA . SER A 1 290 ? 16.508 11.032 -18.348 1.00 83.31 290 SER A CA 1
ATOM 2296 C C . SER A 1 290 ? 16.964 12.473 -18.544 1.00 83.31 290 SER A C 1
ATOM 2298 O O . SER A 1 290 ? 16.954 12.968 -19.666 1.00 83.31 290 SER A O 1
ATOM 2300 N N . HIS A 1 291 ? 17.463 13.124 -17.490 1.00 83.56 291 HIS A N 1
ATOM 2301 C CA . HIS A 1 291 ? 18.050 14.455 -17.601 1.00 83.56 291 HIS A CA 1
ATOM 2302 C C . HIS A 1 291 ? 19.255 14.462 -18.542 1.00 83.56 291 HIS A C 1
ATOM 2304 O O . HIS A 1 291 ? 19.331 15.324 -19.409 1.00 83.56 291 HIS A O 1
ATOM 2310 N N . TYR A 1 292 ? 20.157 13.484 -18.446 1.00 81.94 292 TYR A N 1
ATOM 2311 C CA . TYR A 1 292 ? 21.286 13.388 -19.374 1.00 81.94 292 TYR A CA 1
ATOM 2312 C C . TYR A 1 292 ? 20.814 13.234 -20.828 1.00 81.94 292 TYR A C 1
ATOM 2314 O O . TYR A 1 292 ? 21.206 14.013 -21.695 1.00 81.94 292 TYR A O 1
ATOM 2322 N N . MET A 1 293 ? 19.892 12.300 -21.083 1.00 79.31 293 MET A N 1
ATOM 2323 C CA . MET A 1 293 ? 19.321 12.070 -22.414 1.00 79.31 293 MET A CA 1
ATOM 2324 C C . MET A 1 293 ? 18.554 13.284 -22.955 1.00 79.31 293 MET A C 1
ATOM 2326 O O . MET A 1 293 ? 18.583 13.535 -24.159 1.00 79.31 293 MET A O 1
ATOM 2330 N N . SER A 1 294 ? 17.929 14.092 -22.093 1.00 79.75 294 SER A N 1
ATOM 2331 C CA . SER A 1 294 ? 17.260 15.328 -22.518 1.00 79.75 294 SER A CA 1
ATOM 2332 C C . SER A 1 294 ? 18.220 16.381 -23.086 1.00 79.75 294 SER A C 1
ATOM 2334 O O . SER A 1 294 ? 17.775 17.222 -23.865 1.00 79.75 294 SER A O 1
ATOM 2336 N N . PHE A 1 295 ? 19.527 16.308 -22.812 1.00 80.56 295 PHE A N 1
ATOM 2337 C CA . PHE A 1 295 ? 20.522 17.211 -23.406 1.00 80.56 295 PHE A CA 1
ATOM 2338 C C . PHE A 1 295 ? 21.155 16.678 -24.695 1.00 80.56 295 PHE A C 1
ATOM 2340 O O . PHE A 1 295 ? 21.738 17.456 -25.446 1.00 80.56 295 PHE A O 1
ATOM 2347 N N . LEU A 1 296 ? 21.022 15.381 -24.974 1.00 78.56 296 LEU A N 1
ATOM 2348 C CA . LEU A 1 296 ? 21.559 14.771 -26.189 1.00 78.56 296 LEU A CA 1
ATOM 2349 C C . LEU A 1 296 ? 20.666 15.056 -27.404 1.00 78.56 296 LEU A C 1
ATOM 2351 O O . LEU A 1 296 ? 19.444 15.218 -27.277 1.00 78.56 296 LEU A O 1
ATOM 2355 N N . SER A 1 297 ? 21.269 15.097 -28.592 1.00 79.69 297 SER A N 1
ATOM 2356 C CA . SER A 1 297 ? 20.524 15.092 -29.855 1.00 79.69 297 SER A CA 1
ATOM 2357 C C . SER A 1 297 ? 19.943 13.702 -30.140 1.00 79.69 297 SER A C 1
ATOM 2359 O O . SER A 1 297 ? 20.401 12.695 -29.597 1.00 79.69 297 SER A O 1
ATOM 2361 N N . ILE A 1 298 ? 18.929 13.631 -31.004 1.00 76.50 298 ILE A N 1
ATOM 2362 C CA . ILE A 1 298 ? 18.298 12.360 -31.393 1.00 76.50 298 ILE A CA 1
ATOM 2363 C C . ILE A 1 298 ? 19.326 11.435 -32.053 1.00 76.50 298 ILE A C 1
ATOM 2365 O O . ILE A 1 298 ? 19.344 10.238 -31.776 1.00 76.50 298 ILE A O 1
ATOM 2369 N N . GLU A 1 299 ? 20.215 11.988 -32.880 1.00 73.00 299 GLU A N 1
ATOM 2370 C CA . GLU A 1 299 ? 21.287 11.252 -33.549 1.00 73.00 299 GLU A CA 1
ATOM 2371 C C . GLU A 1 299 ? 22.267 10.659 -32.533 1.00 73.00 299 GLU A C 1
ATOM 2373 O O . GLU A 1 299 ? 22.583 9.477 -32.616 1.00 73.00 299 GLU A O 1
ATOM 2378 N N . GLN A 1 300 ? 22.672 11.432 -31.518 1.00 74.00 300 GLN A N 1
ATOM 2379 C CA . GLN A 1 300 ? 23.548 10.946 -30.446 1.00 74.00 300 GLN A CA 1
ATOM 2380 C C . GLN A 1 300 ? 22.885 9.827 -29.637 1.00 74.00 300 GLN A C 1
ATOM 2382 O O . GLN A 1 300 ? 23.527 8.833 -29.303 1.00 74.00 300 GLN A O 1
ATOM 2387 N N . VAL A 1 301 ? 21.587 9.944 -29.341 1.00 74.56 301 VAL A N 1
ATOM 2388 C CA . VAL A 1 301 ? 20.837 8.873 -28.670 1.00 74.56 301 VAL A CA 1
ATOM 2389 C C . VAL A 1 301 ? 20.783 7.627 -29.560 1.00 74.56 301 VAL A C 1
ATOM 2391 O O . VAL A 1 301 ? 21.083 6.540 -29.078 1.00 74.56 301 VAL A O 1
ATOM 2394 N N . ALA A 1 302 ? 20.483 7.778 -30.854 1.00 72.25 302 ALA A N 1
ATOM 2395 C CA . ALA A 1 302 ? 20.387 6.694 -31.836 1.00 72.25 302 ALA A CA 1
ATOM 2396 C C . ALA A 1 302 ? 21.702 5.950 -32.098 1.00 72.25 302 ALA A C 1
ATOM 2398 O O . ALA A 1 302 ? 21.699 4.751 -32.385 1.00 72.25 302 ALA A O 1
ATOM 2399 N N . GLU A 1 303 ? 22.824 6.665 -32.048 1.00 68.12 303 GLU A N 1
ATOM 2400 C CA . GLU A 1 303 ? 24.163 6.131 -32.289 1.00 68.12 303 GLU A CA 1
ATOM 2401 C C . GLU A 1 303 ? 24.568 5.113 -31.211 1.00 68.12 303 GLU A C 1
ATOM 2403 O O . GLU A 1 303 ? 25.333 4.193 -31.479 1.00 68.12 303 GLU A O 1
ATOM 2408 N N . ASN A 1 304 ? 23.961 5.136 -30.030 1.00 67.19 304 ASN A N 1
ATOM 2409 C CA . ASN A 1 304 ? 24.243 4.154 -28.989 1.00 67.19 304 ASN A CA 1
ATOM 2410 C C . ASN A 1 304 ? 23.492 2.815 -29.191 1.00 67.19 304 ASN A C 1
ATOM 2412 O O . ASN A 1 304 ? 22.463 2.758 -29.859 1.00 67.19 304 ASN A O 1
ATOM 2416 N N . SER A 1 305 ? 24.011 1.702 -28.645 1.00 67.56 305 SER A N 1
ATOM 2417 C CA . SER A 1 305 ? 23.510 0.333 -28.927 1.00 67.56 305 SER A CA 1
ATOM 2418 C C . SER A 1 305 ? 21.991 0.186 -28.749 1.00 67.56 305 SER A C 1
ATOM 2420 O O . SER A 1 305 ? 21.457 0.564 -27.699 1.00 67.56 305 SER A O 1
ATOM 2422 N N . ALA A 1 306 ? 21.323 -0.457 -29.707 1.00 71.81 306 ALA A N 1
ATOM 2423 C CA . ALA A 1 306 ? 19.867 -0.573 -29.765 1.00 71.81 306 ALA A CA 1
ATOM 2424 C C . ALA A 1 306 ? 19.294 -1.315 -28.548 1.00 71.81 306 ALA A C 1
ATOM 2426 O O . ALA A 1 306 ? 18.339 -0.848 -27.929 1.00 71.81 306 ALA A O 1
ATOM 2427 N N . THR A 1 307 ? 19.932 -2.414 -28.137 1.00 72.44 307 THR A N 1
ATOM 2428 C CA . THR A 1 307 ? 19.551 -3.182 -26.941 1.00 72.44 307 THR A CA 1
ATOM 2429 C C . THR A 1 307 ? 19.512 -2.314 -25.686 1.00 72.44 307 THR A C 1
ATOM 2431 O O . THR A 1 307 ? 18.549 -2.360 -24.923 1.00 72.44 307 THR A O 1
ATOM 2434 N N . SER A 1 308 ? 20.539 -1.485 -25.472 1.00 73.44 308 SER A N 1
ATOM 2435 C CA . SER A 1 308 ? 20.604 -0.617 -24.291 1.00 73.44 308 SER A CA 1
ATOM 2436 C C . SER A 1 308 ? 19.535 0.476 -24.325 1.00 73.44 308 SER A C 1
ATOM 2438 O O . SER A 1 308 ? 18.949 0.774 -23.290 1.00 73.44 308 SER A O 1
ATOM 2440 N N . LEU A 1 309 ? 19.237 1.032 -25.503 1.00 76.38 309 LEU A N 1
ATOM 2441 C CA . LEU A 1 309 ? 18.180 2.033 -25.673 1.00 76.38 309 LEU A CA 1
ATOM 2442 C C . LEU A 1 309 ? 16.783 1.450 -25.421 1.00 76.38 309 LEU A C 1
ATOM 2444 O O . LEU A 1 309 ? 15.977 2.061 -24.725 1.00 76.38 309 LEU A O 1
ATOM 2448 N N . MET A 1 310 ? 16.507 0.240 -25.910 1.00 76.75 310 MET A N 1
ATOM 2449 C CA . MET A 1 310 ? 15.237 -0.451 -25.648 1.00 76.75 310 MET A CA 1
ATOM 2450 C C . MET A 1 310 ? 15.050 -0.770 -24.158 1.00 76.75 310 MET A C 1
ATOM 2452 O O . MET A 1 310 ? 13.936 -0.731 -23.635 1.00 76.75 310 MET A O 1
ATOM 2456 N N . LEU A 1 311 ? 16.145 -1.049 -23.444 1.00 74.81 311 LEU A N 1
ATOM 2457 C CA . LEU A 1 311 ? 16.115 -1.190 -21.989 1.00 74.81 311 LEU A CA 1
ATOM 2458 C C . LEU A 1 311 ? 15.839 0.148 -21.290 1.00 74.81 311 LEU A C 1
ATOM 2460 O O . LEU A 1 311 ? 15.091 0.155 -20.315 1.00 74.81 311 LEU A O 1
ATOM 2464 N N . CYS A 1 312 ? 16.371 1.274 -21.784 1.00 81.38 312 CYS A N 1
ATOM 2465 C CA . CYS A 1 312 ? 16.031 2.605 -21.261 1.00 81.38 312 CYS A CA 1
ATOM 2466 C C . CYS A 1 312 ? 14.532 2.882 -21.353 1.00 81.38 312 CYS A C 1
ATOM 2468 O O . CYS A 1 312 ? 13.949 3.326 -20.370 1.00 81.38 312 CYS A O 1
ATOM 2470 N N . GLN A 1 313 ? 13.901 2.554 -22.483 1.00 81.38 313 GLN A N 1
ATOM 2471 C CA . GLN A 1 313 ? 12.454 2.693 -22.642 1.00 81.38 313 GLN A CA 1
ATOM 2472 C C . GLN A 1 313 ? 11.694 1.896 -21.573 1.00 81.38 313 GLN A C 1
ATOM 2474 O O . GLN A 1 313 ? 10.874 2.455 -20.853 1.00 81.38 313 GLN A O 1
ATOM 2479 N N . SER A 1 314 ? 12.022 0.612 -21.389 1.00 78.94 314 SER A N 1
ATOM 2480 C CA . SER A 1 314 ? 11.377 -0.207 -20.353 1.00 78.94 314 SER A CA 1
ATOM 2481 C C . SER A 1 314 ? 11.596 0.348 -18.941 1.00 78.94 314 SER A C 1
ATOM 2483 O O . SER A 1 314 ? 10.697 0.262 -18.104 1.00 78.94 314 SER A O 1
ATOM 2485 N N . LEU A 1 315 ? 12.782 0.897 -18.656 1.00 80.38 315 LEU A N 1
ATOM 2486 C CA . LEU A 1 315 ? 13.073 1.544 -17.376 1.00 80.38 315 LEU A CA 1
ATOM 2487 C C . LEU A 1 315 ? 12.249 2.822 -17.180 1.00 80.38 315 LEU A C 1
ATOM 2489 O O . LEU A 1 315 ? 11.769 3.054 -16.067 1.00 80.38 315 LEU A O 1
ATOM 2493 N N . PHE A 1 316 ? 12.091 3.637 -18.227 1.00 86.19 316 PHE A N 1
ATOM 2494 C CA . PHE A 1 316 ? 11.271 4.847 -18.205 1.00 86.19 316 PHE A CA 1
ATOM 2495 C C . PHE A 1 316 ? 9.801 4.505 -17.996 1.00 86.19 316 PHE A C 1
ATOM 2497 O O . PHE A 1 316 ? 9.216 5.039 -17.061 1.00 86.19 316 PHE A O 1
ATOM 2504 N N . GLU A 1 317 ? 9.244 3.538 -18.727 1.00 81.69 317 GLU A N 1
ATOM 2505 C CA . GLU A 1 317 ? 7.859 3.084 -18.547 1.00 81.69 317 GLU A CA 1
ATOM 2506 C C . GLU A 1 317 ? 7.594 2.570 -17.119 1.00 81.69 317 GLU A C 1
ATOM 2508 O O . GLU A 1 317 ? 6.589 2.919 -16.494 1.00 81.69 317 GLU A O 1
ATOM 2513 N N . GLU A 1 318 ? 8.496 1.752 -16.563 1.00 78.94 318 GLU A N 1
ATOM 2514 C CA . GLU A 1 318 ? 8.357 1.243 -15.192 1.00 78.94 318 GLU A CA 1
ATOM 2515 C C . GLU A 1 318 ? 8.437 2.374 -14.155 1.00 78.94 318 GLU A C 1
ATOM 2517 O O . GLU A 1 318 ? 7.632 2.429 -13.223 1.00 78.94 318 GLU A O 1
ATOM 2522 N N . THR A 1 319 ? 9.373 3.308 -14.341 1.00 82.38 319 THR A N 1
ATOM 2523 C CA . THR A 1 319 ? 9.544 4.472 -13.458 1.00 82.38 319 THR A CA 1
ATOM 2524 C C . THR A 1 319 ? 8.368 5.437 -13.576 1.00 82.38 319 THR A C 1
ATOM 2526 O O . THR A 1 319 ? 7.922 5.991 -12.575 1.00 82.38 319 THR A O 1
ATOM 2529 N N . HIS A 1 320 ? 7.818 5.595 -14.775 1.00 82.38 320 HIS A N 1
ATOM 2530 C CA . HIS A 1 320 ? 6.640 6.400 -15.050 1.00 82.38 320 HIS A CA 1
ATOM 2531 C C . HIS A 1 320 ? 5.415 5.836 -14.326 1.00 82.38 320 HIS A C 1
ATOM 2533 O O . HIS A 1 320 ? 4.766 6.563 -13.576 1.00 82.38 320 HIS A O 1
ATOM 2539 N N . ARG A 1 321 ? 5.158 4.521 -14.427 1.00 81.19 321 ARG A N 1
ATOM 2540 C CA . ARG A 1 321 ? 4.096 3.859 -13.644 1.00 81.19 321 ARG A CA 1
ATOM 2541 C C . ARG A 1 321 ? 4.300 4.056 -12.145 1.00 81.19 321 ARG A C 1
ATOM 2543 O O . ARG A 1 321 ? 3.351 4.388 -11.440 1.00 81.19 321 ARG A O 1
ATOM 2550 N N . PHE A 1 322 ? 5.529 3.892 -11.655 1.00 79.75 322 PHE A N 1
ATOM 2551 C CA . PHE A 1 322 ? 5.833 4.128 -10.245 1.00 79.75 322 PHE A CA 1
ATOM 2552 C C . PHE A 1 322 ? 5.522 5.578 -9.834 1.00 79.75 322 PHE A C 1
ATOM 2554 O O . PHE A 1 322 ? 4.780 5.789 -8.879 1.00 79.75 322 PHE A O 1
ATOM 2561 N N . LEU A 1 323 ? 5.999 6.583 -10.569 1.00 79.88 323 LEU A N 1
ATOM 2562 C CA . LEU A 1 323 ? 5.735 7.993 -10.262 1.00 79.88 323 LEU A CA 1
ATOM 2563 C C . LEU A 1 323 ? 4.247 8.347 -10.339 1.00 79.88 323 LEU A C 1
ATOM 2565 O O . LEU A 1 323 ? 3.761 9.042 -9.453 1.00 79.88 323 LEU A O 1
ATOM 2569 N N . GLN A 1 324 ? 3.510 7.824 -11.322 1.00 78.00 324 GLN A N 1
ATOM 2570 C CA . GLN A 1 324 ? 2.056 7.994 -11.413 1.00 78.00 324 GLN A CA 1
ATOM 2571 C C . GLN A 1 324 ? 1.342 7.442 -10.175 1.00 78.00 324 GLN A C 1
ATOM 2573 O O . GLN A 1 324 ? 0.483 8.113 -9.609 1.00 78.00 324 GLN A O 1
ATOM 2578 N N . THR A 1 325 ? 1.740 6.261 -9.683 1.00 76.00 325 THR A N 1
ATOM 2579 C CA . THR A 1 325 ? 1.173 5.719 -8.433 1.00 76.00 325 THR A CA 1
ATOM 2580 C C . THR A 1 325 ? 1.518 6.555 -7.198 1.00 76.00 325 THR A C 1
ATOM 2582 O O . THR A 1 325 ? 0.819 6.468 -6.194 1.00 76.00 325 THR A O 1
ATOM 2585 N N . GLN A 1 326 ? 2.578 7.369 -7.253 1.00 73.00 326 GLN A N 1
ATOM 2586 C CA . GLN A 1 326 ? 2.989 8.262 -6.166 1.00 73.00 326 GLN A CA 1
ATOM 2587 C C . GLN A 1 326 ? 2.521 9.715 -6.362 1.00 73.00 326 GLN A C 1
ATOM 2589 O O . GLN A 1 326 ? 2.717 10.532 -5.464 1.00 73.00 326 GLN A O 1
ATOM 2594 N N . GLN A 1 327 ? 1.892 10.056 -7.492 1.00 73.75 327 GLN A N 1
ATOM 2595 C CA . GLN A 1 327 ? 1.555 11.434 -7.871 1.00 73.75 327 GLN A CA 1
ATOM 2596 C C . GLN A 1 327 ? 0.577 12.106 -6.900 1.00 73.75 327 GLN A C 1
ATOM 2598 O O . GLN A 1 327 ? 0.621 13.317 -6.712 1.00 73.75 327 GLN A O 1
ATOM 2603 N N . THR A 1 328 ? -0.285 11.332 -6.241 1.00 68.06 328 THR A N 1
ATOM 2604 C CA . THR A 1 328 ? -1.192 11.846 -5.201 1.00 68.06 328 THR A CA 1
ATOM 2605 C C . THR A 1 328 ? -0.467 12.244 -3.916 1.00 68.06 328 THR A C 1
ATOM 2607 O O . THR A 1 328 ? -1.045 12.935 -3.083 1.00 68.06 328 THR A O 1
ATOM 2610 N N . HIS A 1 329 ? 0.780 11.800 -3.745 1.00 64.06 329 HIS A N 1
ATOM 2611 C CA . HIS A 1 329 ? 1.544 11.909 -2.501 1.00 64.06 329 HIS A CA 1
ATOM 2612 C C . HIS A 1 329 ? 2.809 12.764 -2.638 1.00 64.06 329 HIS A C 1
ATOM 2614 O O . HIS A 1 329 ? 3.385 13.155 -1.625 1.00 64.06 329 HIS A O 1
ATOM 2620 N N . LEU A 1 330 ? 3.262 13.045 -3.864 1.00 66.88 330 LEU A N 1
ATOM 2621 C CA . LEU A 1 330 ? 4.487 13.790 -4.166 1.00 66.88 330 LEU A CA 1
ATOM 2622 C C . LEU A 1 330 ? 4.291 14.681 -5.400 1.00 66.88 330 LEU A C 1
ATOM 2624 O O . LEU A 1 330 ? 3.674 14.262 -6.379 1.00 66.88 330 LEU A O 1
ATOM 2628 N N . ASP A 1 331 ? 4.886 15.879 -5.396 1.00 72.25 331 ASP A N 1
ATOM 2629 C CA . ASP A 1 331 ? 4.984 16.701 -6.608 1.00 72.25 331 ASP A CA 1
ATOM 2630 C C . ASP A 1 331 ? 6.035 16.103 -7.549 1.00 72.25 331 ASP A C 1
ATOM 2632 O O . ASP A 1 331 ? 7.244 16.291 -7.400 1.00 72.25 331 ASP A O 1
ATOM 2636 N N . VAL A 1 332 ? 5.548 15.309 -8.498 1.00 77.50 332 VAL A N 1
ATOM 2637 C CA . VAL A 1 332 ? 6.360 14.608 -9.498 1.00 77.50 332 VAL A CA 1
ATOM 2638 C C . VAL A 1 332 ? 6.239 15.236 -10.886 1.00 77.50 332 VAL A C 1
ATOM 2640 O O . VAL A 1 332 ? 6.798 14.699 -11.836 1.00 77.50 332 VAL A O 1
ATOM 2643 N N . SER A 1 333 ? 5.540 16.365 -11.025 1.00 75.19 333 SER A N 1
ATOM 2644 C CA . SER A 1 333 ? 5.179 16.957 -12.323 1.00 75.19 333 SER A CA 1
ATOM 2645 C C . SER A 1 333 ? 6.394 17.233 -13.225 1.00 75.19 333 SER A C 1
ATOM 2647 O O . SER A 1 333 ? 6.427 16.817 -14.383 1.00 75.19 333 SER A O 1
ATOM 2649 N N . LEU A 1 334 ? 7.438 17.854 -12.670 1.00 71.69 334 LEU A N 1
ATOM 2650 C CA . LEU A 1 334 ? 8.698 18.139 -13.369 1.00 71.69 334 LEU A CA 1
ATOM 2651 C C . LEU A 1 334 ? 9.488 16.866 -13.720 1.00 71.69 334 LEU A C 1
ATOM 2653 O O . LEU A 1 334 ? 10.129 16.796 -14.772 1.00 71.69 334 LEU A O 1
ATOM 2657 N N . ASN A 1 335 ? 9.416 15.850 -12.857 1.00 79.12 335 ASN A N 1
ATOM 2658 C CA . ASN A 1 335 ? 10.099 14.570 -13.046 1.00 79.12 335 ASN A CA 1
ATOM 2659 C C . ASN A 1 335 ? 9.438 13.748 -14.158 1.00 79.12 335 ASN A C 1
ATOM 2661 O O . ASN A 1 335 ? 10.137 13.173 -14.986 1.00 79.12 335 ASN A O 1
ATOM 2665 N N . VAL A 1 336 ? 8.101 13.730 -14.196 1.00 81.31 336 VAL A N 1
ATOM 2666 C CA . VAL A 1 336 ? 7.319 13.051 -15.238 1.00 81.31 336 VAL A CA 1
ATOM 2667 C C . VAL A 1 336 ? 7.601 13.680 -16.597 1.00 81.31 336 VAL A C 1
ATOM 2669 O O . VAL A 1 336 ? 7.988 12.963 -17.511 1.00 81.31 336 VAL A O 1
ATOM 2672 N N . LYS A 1 337 ? 7.556 15.014 -16.705 1.00 83.06 337 LYS A N 1
ATOM 2673 C CA . LYS A 1 337 ? 7.857 15.705 -17.967 1.00 83.06 337 LYS A CA 1
ATOM 2674 C C . LYS A 1 337 ? 9.269 15.404 -18.488 1.00 83.06 337 LYS A C 1
ATOM 2676 O O . LYS A 1 337 ? 9.455 15.129 -19.667 1.00 83.06 337 LYS A O 1
ATOM 2681 N N . SER A 1 338 ? 10.266 15.412 -17.601 1.00 79.19 338 SER A N 1
ATOM 2682 C CA . SER A 1 338 ? 11.653 15.092 -17.975 1.00 79.19 338 SER A CA 1
ATOM 2683 C C . SER A 1 338 ? 11.816 13.640 -18.447 1.00 79.19 338 SER A C 1
ATOM 2685 O O . SER A 1 338 ? 12.676 13.356 -19.279 1.00 79.19 338 SER A O 1
ATOM 2687 N N . LEU A 1 339 ? 11.014 12.711 -17.912 1.00 85.25 339 LEU A N 1
ATOM 2688 C CA . LEU A 1 339 ? 10.982 11.317 -18.361 1.00 85.25 339 LEU A CA 1
ATOM 2689 C C . LEU A 1 339 ? 10.283 11.172 -19.710 1.00 85.25 339 LEU A C 1
ATOM 2691 O O . LEU A 1 339 ? 10.821 10.487 -20.570 1.00 85.25 339 LEU A O 1
ATOM 2695 N N . GLU A 1 340 ? 9.146 11.841 -19.909 1.00 86.25 340 GLU A N 1
ATOM 2696 C CA . GLU A 1 340 ? 8.408 11.844 -21.179 1.00 86.25 340 GLU A CA 1
ATOM 2697 C C . GLU A 1 340 ? 9.286 12.359 -22.330 1.00 86.25 340 GLU A C 1
ATOM 2699 O O . GLU A 1 340 ? 9.373 11.727 -23.382 1.00 86.25 340 GLU A O 1
ATOM 2704 N N . GLU A 1 341 ? 10.010 13.463 -22.113 1.00 84.44 341 GLU A N 1
ATOM 2705 C CA . GLU A 1 341 ? 10.948 14.013 -23.101 1.00 84.44 341 GLU A CA 1
ATOM 2706 C C . GLU A 1 341 ? 12.088 13.028 -23.424 1.00 84.44 341 GLU A C 1
ATOM 2708 O O . GLU A 1 341 ? 12.462 12.857 -24.586 1.00 84.44 341 GLU A O 1
ATOM 2713 N N . ALA A 1 342 ? 12.641 12.352 -22.412 1.00 85.38 342 ALA A N 1
ATOM 2714 C CA . ALA A 1 342 ? 13.700 11.365 -22.609 1.00 85.38 342 ALA A CA 1
ATOM 2715 C C . ALA A 1 342 ? 13.197 10.090 -23.307 1.00 85.38 342 ALA A C 1
ATOM 2717 O O . ALA A 1 342 ? 13.889 9.550 -24.169 1.00 85.38 342 ALA A O 1
ATOM 2718 N N . GLU A 1 343 ? 11.997 9.618 -22.968 1.00 87.31 343 GLU A N 1
ATOM 2719 C CA . GLU A 1 343 ? 11.349 8.475 -23.612 1.00 87.31 343 GLU A CA 1
ATOM 2720 C C . GLU A 1 343 ? 11.074 8.761 -25.089 1.00 87.31 343 GLU A C 1
ATOM 2722 O O . GLU A 1 343 ? 11.430 7.951 -25.950 1.00 87.31 343 GLU A O 1
ATOM 2727 N N . GLN A 1 344 ? 10.546 9.949 -25.397 1.00 87.81 344 GLN A N 1
ATOM 2728 C CA . GLN A 1 344 ? 10.350 10.390 -26.774 1.00 87.81 344 GLN A CA 1
ATOM 2729 C C . GLN A 1 344 ? 11.675 10.403 -27.547 1.00 87.81 344 GLN A C 1
ATOM 2731 O O . GLN A 1 344 ? 11.740 9.879 -28.660 1.00 87.81 344 GLN A O 1
ATOM 2736 N N . LYS A 1 345 ? 12.755 10.920 -26.950 1.00 85.31 345 LYS A N 1
ATOM 2737 C CA . LYS A 1 345 ? 14.085 10.910 -27.578 1.00 85.31 345 LYS A CA 1
ATOM 2738 C C . LYS A 1 345 ? 14.636 9.507 -27.802 1.00 85.31 345 LYS A C 1
ATOM 2740 O O . LYS A 1 345 ? 15.227 9.254 -28.849 1.00 85.31 345 LYS A O 1
ATOM 2745 N N . VAL A 1 346 ? 14.448 8.584 -26.857 1.00 84.25 346 VAL A N 1
ATOM 2746 C CA . VAL A 1 346 ? 14.832 7.173 -27.037 1.00 84.25 346 VAL A CA 1
ATOM 2747 C C . VAL A 1 346 ? 14.064 6.560 -28.201 1.00 84.25 346 VAL A C 1
ATOM 2749 O O . VAL A 1 346 ? 14.658 5.880 -29.036 1.00 84.25 346 VAL A O 1
ATOM 2752 N N . PHE A 1 347 ? 12.768 6.837 -28.305 1.00 84.81 347 PHE A N 1
ATOM 2753 C CA . PHE A 1 347 ? 11.935 6.338 -29.389 1.00 84.81 347 PHE A CA 1
ATOM 2754 C C . PHE A 1 347 ? 12.340 6.897 -30.760 1.00 84.81 347 PHE A C 1
ATOM 2756 O O . PHE A 1 347 ? 12.492 6.146 -31.727 1.00 84.81 347 PHE A O 1
ATOM 2763 N N . GLU A 1 348 ? 12.552 8.208 -30.848 1.00 83.31 348 GLU A N 1
ATOM 2764 C CA . GLU A 1 348 ? 13.040 8.874 -32.057 1.00 83.31 348 GLU A CA 1
ATOM 2765 C C . GLU A 1 348 ? 14.433 8.367 -32.440 1.00 83.31 348 GLU A C 1
ATOM 2767 O O . GLU A 1 348 ? 14.677 8.066 -33.610 1.00 83.31 348 GLU A O 1
ATOM 2772 N N . GLY A 1 349 ? 15.312 8.168 -31.455 1.00 80.06 349 GLY A N 1
ATOM 2773 C CA . GLY A 1 349 ? 16.645 7.618 -31.662 1.00 80.06 349 GLY A CA 1
ATOM 2774 C C . GLY A 1 349 ? 16.611 6.177 -32.179 1.00 80.06 349 GLY A C 1
ATOM 2775 O O . GLY A 1 349 ? 17.283 5.849 -33.157 1.00 80.06 349 GLY A O 1
ATOM 2776 N N . LEU A 1 350 ? 15.767 5.317 -31.601 1.00 79.56 350 LEU A N 1
ATOM 2777 C CA . LEU A 1 350 ? 15.555 3.948 -32.085 1.00 79.56 350 LEU A CA 1
ATOM 2778 C C . LEU A 1 350 ? 15.059 3.934 -33.537 1.00 79.56 350 LEU A C 1
ATOM 2780 O O . LEU A 1 350 ? 15.575 3.167 -34.350 1.00 79.56 350 LEU A O 1
ATOM 2784 N N . ARG A 1 351 ? 14.103 4.804 -33.887 1.00 79.19 351 ARG A N 1
ATOM 2785 C CA . ARG A 1 351 ? 13.591 4.935 -35.263 1.00 79.19 351 ARG A CA 1
ATOM 2786 C C . ARG A 1 351 ? 14.651 5.433 -36.239 1.00 79.19 351 ARG A C 1
ATOM 2788 O O . ARG A 1 351 ? 14.774 4.883 -37.333 1.00 79.19 351 ARG A O 1
ATOM 2795 N N . TYR A 1 352 ? 15.422 6.447 -35.855 1.00 78.56 352 TYR A N 1
ATOM 2796 C CA . TYR A 1 352 ? 16.514 6.960 -36.678 1.00 78.56 352 TYR A CA 1
ATOM 2797 C C . TYR A 1 352 ? 17.572 5.877 -36.924 1.00 78.56 352 TYR A C 1
ATOM 2799 O O . TYR A 1 352 ? 17.967 5.650 -38.068 1.00 78.56 352 TYR A O 1
ATOM 2807 N N . ARG A 1 353 ? 17.960 5.129 -35.879 1.00 78.00 353 ARG A N 1
ATOM 2808 C CA . ARG A 1 353 ? 18.891 3.998 -36.000 1.00 78.00 353 ARG A CA 1
ATOM 2809 C C . ARG A 1 353 ? 18.345 2.918 -36.931 1.00 78.00 353 ARG A C 1
ATOM 2811 O O . ARG A 1 353 ? 19.069 2.462 -37.810 1.00 78.00 353 ARG A O 1
ATOM 2818 N N . GLN A 1 354 ? 17.075 2.531 -36.781 1.00 77.38 354 GLN A N 1
ATOM 2819 C CA . GLN A 1 354 ? 16.421 1.567 -37.675 1.00 77.38 354 GLN A CA 1
ATOM 2820 C C . GLN A 1 354 ? 16.493 2.015 -39.133 1.00 77.38 354 GLN A C 1
ATOM 2822 O O . GLN A 1 354 ? 16.842 1.213 -39.998 1.00 77.38 354 GLN A O 1
ATOM 2827 N N . TYR A 1 355 ? 16.185 3.286 -39.400 1.00 77.38 355 TYR A N 1
ATOM 2828 C CA . TYR A 1 355 ? 16.259 3.857 -40.738 1.00 77.38 355 TYR A CA 1
ATOM 2829 C C . TYR A 1 355 ? 17.685 3.792 -41.296 1.00 77.38 355 TYR A C 1
ATOM 2831 O O . TYR A 1 355 ? 17.896 3.179 -42.342 1.00 77.38 355 TYR A O 1
ATOM 2839 N N . ALA A 1 356 ? 18.667 4.338 -40.571 1.00 75.31 356 ALA A N 1
ATOM 2840 C CA . ALA A 1 356 ? 20.067 4.370 -40.996 1.00 75.31 356 ALA A CA 1
ATOM 2841 C C . ALA A 1 356 ? 20.626 2.962 -41.253 1.00 75.31 356 ALA A C 1
ATOM 2843 O O . ALA A 1 356 ? 21.340 2.722 -42.223 1.00 75.31 356 ALA A O 1
ATOM 2844 N N . MET A 1 357 ? 20.257 2.000 -40.409 1.00 76.94 357 MET A N 1
ATOM 2845 C CA . MET A 1 357 ? 20.736 0.629 -40.524 1.00 76.94 357 MET A CA 1
ATOM 2846 C C . MET A 1 357 ? 20.041 -0.177 -41.617 1.00 76.94 357 MET A C 1
ATOM 2848 O O . MET A 1 357 ? 20.658 -1.056 -42.215 1.00 76.94 357 MET A O 1
ATOM 2852 N N . SER A 1 358 ? 18.779 0.135 -41.909 1.00 76.81 358 SER A N 1
ATOM 2853 C CA . SER A 1 358 ? 18.068 -0.447 -43.048 1.00 76.81 358 SER A CA 1
ATOM 2854 C C . SER A 1 358 ? 18.648 0.051 -44.370 1.00 76.81 358 SER A C 1
ATOM 2856 O O . SER A 1 358 ? 18.839 -0.754 -45.278 1.00 76.81 358 SER A O 1
ATOM 2858 N N . GLN A 1 359 ? 18.987 1.344 -44.452 1.00 76.94 359 GLN A N 1
ATOM 2859 C CA . GLN A 1 359 ? 19.691 1.923 -45.602 1.00 76.94 359 GLN A CA 1
ATOM 2860 C C . GLN A 1 359 ? 21.052 1.249 -45.803 1.00 76.94 359 GLN A C 1
ATOM 2862 O O . GLN A 1 359 ? 21.319 0.725 -46.880 1.00 76.94 359 GLN A O 1
ATOM 2867 N N . LEU A 1 360 ? 21.852 1.121 -44.736 1.00 76.94 360 LEU A N 1
ATOM 2868 C CA . LEU A 1 360 ? 23.129 0.403 -44.797 1.00 76.94 360 LEU A CA 1
ATOM 2869 C C . LEU A 1 360 ? 22.961 -1.031 -45.324 1.00 76.94 360 LEU A C 1
ATOM 2871 O O . LEU A 1 360 ? 23.713 -1.492 -46.182 1.00 76.94 360 LEU A O 1
ATOM 2875 N N . PHE A 1 361 ? 21.984 -1.760 -44.785 1.00 80.25 361 PHE A N 1
ATOM 2876 C CA . PHE A 1 361 ? 21.711 -3.132 -45.194 1.00 80.25 361 PHE A CA 1
ATOM 2877 C C . PHE A 1 361 ? 21.340 -3.227 -46.685 1.00 80.25 361 PHE A C 1
ATOM 2879 O O . PHE A 1 361 ? 21.795 -4.147 -47.372 1.00 80.25 361 PHE A O 1
ATOM 2886 N N . GLN A 1 362 ? 20.551 -2.281 -47.199 1.00 78.94 362 GLN A N 1
ATOM 2887 C CA . GLN A 1 362 ? 20.197 -2.205 -48.619 1.00 78.94 362 GLN A CA 1
ATOM 2888 C C . GLN A 1 362 ? 21.417 -1.898 -49.489 1.00 78.94 362 GLN A C 1
ATOM 2890 O O . GLN A 1 362 ? 21.676 -2.630 -50.444 1.00 78.94 362 GLN A O 1
ATOM 2895 N N . GLU A 1 363 ? 22.210 -0.891 -49.129 1.00 77.69 363 GLU A N 1
ATOM 2896 C CA . GLU A 1 363 ? 23.424 -0.519 -49.861 1.00 77.69 363 GLU A CA 1
ATOM 2897 C C . GLU A 1 363 ? 24.409 -1.695 -49.961 1.00 77.69 363 GLU A C 1
ATOM 2899 O O . GLU A 1 363 ? 24.863 -2.036 -51.053 1.00 77.69 363 GLU A O 1
ATOM 2904 N N . ILE A 1 364 ? 24.663 -2.406 -48.857 1.00 82.44 364 ILE A N 1
ATOM 2905 C CA . ILE A 1 364 ? 25.540 -3.593 -48.846 1.00 82.44 364 ILE A CA 1
ATOM 2906 C C . ILE A 1 364 ? 24.977 -4.728 -49.711 1.00 82.44 364 ILE A C 1
ATOM 2908 O O . ILE A 1 364 ? 25.737 -5.470 -50.344 1.00 82.44 364 ILE A O 1
ATOM 2912 N N . SER A 1 365 ? 23.652 -4.878 -49.755 1.00 81.81 365 SER A N 1
ATOM 2913 C CA . SER A 1 365 ? 23.005 -5.884 -50.603 1.00 81.81 365 SER A CA 1
ATOM 2914 C C . SER A 1 365 ? 23.258 -5.604 -52.088 1.00 81.81 365 SER A C 1
ATOM 2916 O O . SER A 1 365 ? 23.491 -6.546 -52.846 1.00 81.81 365 SER A O 1
ATOM 2918 N N . LEU A 1 366 ? 23.256 -4.326 -52.483 1.00 81.56 366 LEU A N 1
ATOM 2919 C CA . LEU A 1 366 ? 23.403 -3.874 -53.870 1.00 81.56 366 LEU A CA 1
ATOM 2920 C C . LEU A 1 366 ? 24.857 -3.857 -54.357 1.00 81.56 366 LEU A C 1
ATOM 2922 O O . LEU A 1 366 ? 25.108 -4.204 -55.509 1.00 81.56 366 LEU A O 1
ATOM 2926 N N . LEU A 1 367 ? 25.807 -3.482 -53.498 1.00 81.12 367 LEU A N 1
ATOM 2927 C CA . LEU A 1 367 ? 27.223 -3.375 -53.868 1.00 81.12 367 LEU A CA 1
ATOM 2928 C C . LEU A 1 367 ? 27.837 -4.744 -54.151 1.00 81.12 367 LEU A C 1
ATOM 2930 O O . LEU A 1 367 ? 27.637 -5.686 -53.398 1.00 81.12 367 LEU A O 1
ATOM 2934 N N . SER A 1 368 ? 28.634 -4.883 -55.198 1.00 82.81 368 SER A N 1
ATOM 2935 C CA . SER A 1 368 ? 29.417 -6.094 -55.447 1.00 82.81 368 SER A CA 1
ATOM 2936 C C . SER A 1 368 ? 30.541 -6.275 -54.416 1.00 82.81 368 SER A C 1
ATOM 2938 O O . SER A 1 368 ? 30.936 -5.353 -53.700 1.00 82.81 368 SER A O 1
ATOM 2940 N N . LEU A 1 369 ? 31.084 -7.491 -54.339 1.00 82.00 369 LEU A N 1
ATOM 2941 C CA . LEU A 1 369 ? 32.217 -7.798 -53.463 1.00 82.00 369 LEU A CA 1
ATOM 2942 C C . LEU A 1 369 ? 33.459 -6.949 -53.802 1.00 82.00 369 LEU A C 1
ATOM 2944 O O . LEU A 1 369 ? 34.159 -6.494 -52.901 1.00 82.00 369 LEU A O 1
ATOM 2948 N N . GLU A 1 370 ? 33.687 -6.688 -55.091 1.00 79.44 370 GLU A N 1
ATOM 2949 C CA . GLU A 1 370 ? 34.801 -5.878 -55.599 1.00 79.44 370 GLU A CA 1
ATOM 2950 C C . GLU A 1 370 ? 34.671 -4.396 -55.212 1.00 79.44 370 GLU A C 1
ATOM 2952 O O . GLU A 1 370 ? 35.663 -3.746 -54.883 1.00 79.44 370 GLU A O 1
ATOM 2957 N N . GLU A 1 371 ? 33.447 -3.861 -55.209 1.00 77.88 371 GLU A N 1
ATOM 2958 C CA . GLU A 1 371 ? 33.167 -2.489 -54.769 1.00 77.88 371 GLU A CA 1
ATOM 2959 C C . GLU A 1 371 ? 33.361 -2.340 -53.256 1.00 77.88 371 GLU A C 1
ATOM 2961 O O . GLU A 1 371 ? 33.983 -1.378 -52.802 1.00 77.88 371 GLU A O 1
ATOM 2966 N N . LEU A 1 372 ? 32.906 -3.324 -52.472 1.00 79.88 372 LEU A N 1
ATOM 2967 C CA . LEU A 1 372 ? 33.096 -3.347 -51.020 1.00 79.88 372 LEU A CA 1
ATOM 2968 C C . LEU A 1 372 ? 34.570 -3.481 -50.626 1.00 79.88 372 LEU A C 1
ATOM 2970 O O . LEU A 1 372 ? 34.989 -2.869 -49.647 1.00 79.88 372 LEU A O 1
ATOM 2974 N N . ALA A 1 373 ? 35.373 -4.236 -51.380 1.00 78.88 373 ALA A N 1
ATOM 2975 C CA . ALA A 1 373 ? 36.795 -4.437 -51.091 1.00 78.88 373 ALA A CA 1
ATOM 2976 C C . ALA A 1 373 ? 37.634 -3.144 -51.164 1.00 78.88 373 ALA A C 1
ATOM 2978 O O . ALA A 1 373 ? 38.742 -3.107 -50.627 1.00 78.88 373 ALA A O 1
ATOM 2979 N N . ALA A 1 374 ? 37.114 -2.083 -51.789 1.00 75.88 374 ALA A N 1
ATOM 2980 C CA . ALA A 1 374 ? 37.764 -0.773 -51.832 1.00 75.88 374 ALA A CA 1
ATOM 2981 C C . ALA A 1 374 ? 37.402 0.158 -50.668 1.00 75.88 374 ALA A C 1
ATOM 2983 O O . ALA A 1 374 ? 38.048 1.190 -50.485 1.00 75.88 374 ALA A O 1
ATOM 2984 N N . VAL A 1 375 ? 36.403 -0.194 -49.858 1.00 77.75 375 VAL A N 1
ATOM 2985 C CA . VAL A 1 375 ? 36.051 0.554 -48.648 1.00 77.75 375 VAL A CA 1
ATOM 2986 C C . VAL A 1 375 ? 37.126 0.321 -47.572 1.00 77.75 375 VAL A C 1
ATOM 2988 O O . VAL A 1 375 ? 37.625 -0.799 -47.431 1.00 77.75 375 VAL A O 1
ATOM 2991 N N . PRO A 1 376 ? 37.484 1.337 -46.758 1.00 80.06 376 PRO A N 1
ATOM 2992 C CA . PRO A 1 376 ? 38.438 1.161 -45.666 1.00 80.06 376 PRO A CA 1
ATOM 2993 C C . PRO A 1 376 ? 38.058 0.008 -44.723 1.00 80.06 376 PRO A C 1
ATOM 2995 O O . PRO A 1 376 ? 36.929 -0.041 -44.233 1.00 80.06 376 PRO A O 1
ATOM 2998 N N . GLU A 1 377 ? 39.025 -0.860 -44.388 1.00 79.62 377 GLU A N 1
ATOM 2999 C CA . GLU A 1 377 ? 38.823 -2.038 -43.517 1.00 79.62 377 GLU A CA 1
ATOM 3000 C C . GLU A 1 377 ? 38.083 -1.687 -42.222 1.00 79.62 377 GLU A C 1
ATOM 3002 O O . GLU A 1 377 ? 37.172 -2.401 -41.810 1.00 79.62 377 GLU A O 1
ATOM 3007 N N . LYS A 1 378 ? 38.434 -0.551 -41.609 1.00 78.69 378 LYS A N 1
ATOM 3008 C CA . LYS A 1 378 ? 37.781 -0.069 -40.390 1.00 78.69 378 LYS A CA 1
ATOM 3009 C C . LYS A 1 378 ? 36.268 0.114 -40.577 1.00 78.69 378 LYS A C 1
ATOM 3011 O O . LYS A 1 378 ? 35.508 -0.361 -39.746 1.00 78.69 378 LYS A O 1
ATOM 3016 N N . ARG A 1 379 ? 35.824 0.744 -41.674 1.00 76.00 379 ARG A N 1
ATOM 3017 C CA . ARG A 1 379 ? 34.389 0.963 -41.950 1.00 76.00 379 ARG A CA 1
ATOM 3018 C C . ARG A 1 379 ? 33.664 -0.355 -42.246 1.00 76.00 379 ARG A C 1
ATOM 3020 O O . ARG A 1 379 ? 32.536 -0.545 -41.807 1.00 76.00 379 ARG A O 1
ATOM 3027 N N . LEU A 1 380 ? 34.318 -1.300 -42.925 1.00 79.44 380 LEU A N 1
ATOM 3028 C CA . LEU A 1 380 ? 33.757 -2.640 -43.143 1.00 79.44 380 LEU A CA 1
ATOM 3029 C C . LEU A 1 380 ? 33.605 -3.428 -41.832 1.00 79.44 380 LEU A C 1
ATOM 3031 O O . LEU A 1 380 ? 32.582 -4.082 -41.623 1.00 79.44 380 LEU A O 1
ATOM 3035 N N . GLY A 1 381 ? 34.596 -3.346 -40.940 1.00 77.38 381 GLY A N 1
ATOM 3036 C CA . GLY A 1 381 ? 34.529 -3.935 -39.600 1.00 77.38 381 GLY A CA 1
ATOM 3037 C C . GLY A 1 381 ? 33.406 -3.323 -38.763 1.00 77.38 381 GLY A C 1
ATOM 3038 O O . GLY A 1 381 ? 32.630 -4.048 -38.142 1.00 77.38 381 GLY A O 1
ATOM 3039 N N . ASP A 1 382 ? 33.259 -2.003 -38.834 1.00 76.12 382 ASP A N 1
ATOM 3040 C CA . ASP A 1 382 ? 32.207 -1.253 -38.155 1.00 76.12 382 ASP A CA 1
ATOM 3041 C C . ASP A 1 382 ? 30.799 -1.677 -38.611 1.00 76.12 382 ASP A C 1
ATOM 3043 O O . ASP A 1 382 ? 29.944 -2.027 -37.794 1.00 76.12 382 ASP A O 1
ATOM 3047 N N . ASN A 1 383 ? 30.579 -1.749 -39.925 1.00 80.12 383 ASN A N 1
ATOM 3048 C CA . ASN A 1 383 ? 29.323 -2.221 -40.516 1.00 80.12 383 ASN A CA 1
ATOM 3049 C C . ASN A 1 383 ? 29.016 -3.680 -40.164 1.00 80.12 383 ASN A C 1
ATOM 3051 O O . ASN A 1 383 ? 27.861 -4.040 -39.932 1.00 80.12 383 ASN A O 1
ATOM 3055 N N . THR A 1 384 ? 30.049 -4.522 -40.106 1.00 81.81 384 THR A N 1
ATOM 3056 C CA . THR A 1 384 ? 29.910 -5.935 -39.738 1.00 81.81 384 THR A CA 1
ATOM 3057 C C . THR A 1 384 ? 29.356 -6.074 -38.325 1.00 81.81 384 THR A C 1
ATOM 3059 O O . THR A 1 384 ? 28.399 -6.817 -38.114 1.00 81.81 384 THR A O 1
ATOM 3062 N N . LEU A 1 385 ? 29.908 -5.324 -37.370 1.00 77.38 385 LEU A N 1
ATOM 3063 C CA . LEU A 1 385 ? 29.459 -5.330 -35.978 1.00 77.38 385 LEU A CA 1
ATOM 3064 C C . LEU A 1 385 ? 28.016 -4.820 -35.834 1.00 77.38 385 LEU A C 1
ATOM 3066 O O . LEU A 1 385 ? 27.230 -5.408 -35.093 1.00 77.38 385 LEU A O 1
ATOM 3070 N N . LEU A 1 386 ? 27.638 -3.778 -36.580 1.00 78.00 386 LEU A N 1
ATOM 3071 C CA . LEU A 1 386 ? 26.271 -3.245 -36.584 1.00 78.00 386 LEU A CA 1
ATOM 3072 C C . LEU A 1 386 ? 25.243 -4.250 -37.136 1.00 78.00 386 LEU A C 1
ATOM 3074 O O . LEU A 1 386 ? 24.187 -4.459 -36.537 1.00 78.00 386 LEU A O 1
ATOM 3078 N N . LEU A 1 387 ? 25.550 -4.921 -38.253 1.00 82.31 387 LEU A N 1
ATOM 3079 C CA . LEU A 1 387 ? 24.675 -5.966 -38.796 1.00 82.31 387 LEU A CA 1
ATOM 3080 C C . LEU A 1 387 ? 24.624 -7.203 -37.886 1.00 82.31 387 LEU A C 1
ATOM 3082 O O . LEU A 1 387 ? 23.571 -7.833 -37.771 1.00 82.31 387 LEU A O 1
ATOM 3086 N N . GLN A 1 388 ? 25.725 -7.538 -37.206 1.00 82.38 388 GLN A N 1
ATOM 3087 C CA . GLN A 1 388 ? 25.763 -8.604 -36.202 1.00 82.38 388 GLN A CA 1
ATOM 3088 C C . GLN A 1 388 ? 24.888 -8.289 -34.982 1.00 82.38 388 GLN A C 1
ATOM 3090 O O . GLN A 1 388 ? 24.205 -9.190 -34.498 1.00 82.38 388 GLN A O 1
ATOM 3095 N N . GLU A 1 389 ? 24.847 -7.035 -34.517 1.00 78.19 389 GLU A N 1
ATOM 3096 C CA . GLU A 1 389 ? 23.937 -6.592 -33.448 1.00 78.19 389 GLU A CA 1
ATOM 3097 C C . GLU A 1 389 ? 22.471 -6.855 -33.839 1.00 78.19 389 GLU A C 1
ATOM 3099 O O . GLU A 1 389 ? 21.717 -7.466 -33.081 1.00 78.19 389 GLU A O 1
ATOM 3104 N N . ILE A 1 390 ? 22.075 -6.484 -35.060 1.00 82.94 390 ILE A N 1
ATOM 3105 C CA . ILE A 1 390 ? 20.716 -6.731 -35.571 1.00 82.94 390 ILE A CA 1
ATOM 3106 C C . ILE A 1 390 ? 20.454 -8.232 -35.726 1.00 82.94 390 ILE A C 1
ATOM 3108 O O . ILE A 1 390 ? 19.392 -8.718 -35.338 1.00 82.94 390 ILE A O 1
ATOM 3112 N N . GLN A 1 391 ? 21.421 -8.991 -36.246 1.00 84.81 391 GLN A N 1
ATOM 3113 C CA . GLN A 1 391 ? 21.299 -10.441 -36.392 1.00 84.81 391 GLN A CA 1
ATOM 3114 C C . GLN A 1 391 ? 21.138 -11.128 -35.033 1.00 84.81 391 GLN A C 1
ATOM 3116 O O . GLN A 1 391 ? 20.388 -12.100 -34.934 1.00 84.81 391 GLN A O 1
ATOM 3121 N N . HIS A 1 392 ? 21.792 -10.619 -33.988 1.00 83.44 392 HIS A N 1
ATOM 3122 C CA . HIS A 1 392 ? 21.620 -11.096 -32.622 1.00 83.44 392 HIS A CA 1
ATOM 3123 C C . HIS A 1 392 ? 20.193 -10.843 -32.115 1.00 83.44 392 HIS A C 1
ATOM 3125 O O . HIS A 1 392 ? 19.547 -11.781 -31.652 1.00 83.44 392 HIS A O 1
ATOM 3131 N N . LEU A 1 393 ? 19.662 -9.627 -32.287 1.00 83.25 393 LEU A N 1
ATOM 3132 C CA . LEU A 1 393 ? 18.283 -9.282 -31.910 1.00 83.25 393 LEU A CA 1
ATOM 3133 C C . LEU A 1 393 ? 17.241 -10.141 -32.646 1.00 83.25 393 LEU A C 1
ATOM 3135 O O . LEU A 1 393 ? 16.309 -10.670 -32.039 1.00 83.25 393 LEU A O 1
ATOM 3139 N N . VAL A 1 394 ? 17.418 -10.333 -33.955 1.00 85.88 394 VAL A N 1
ATOM 3140 C CA . VAL A 1 394 ? 16.542 -11.184 -34.778 1.00 85.88 394 VAL A CA 1
ATOM 3141 C C . VAL A 1 394 ? 16.620 -12.641 -34.333 1.00 85.88 394 VAL A C 1
ATOM 3143 O O . VAL A 1 394 ? 15.598 -13.323 -34.251 1.00 85.88 394 VAL A O 1
ATOM 3146 N N . HIS A 1 395 ? 17.818 -13.131 -34.016 1.00 85.25 395 HIS A N 1
ATOM 3147 C CA . HIS A 1 395 ? 18.001 -14.486 -33.510 1.00 85.25 395 HIS A CA 1
ATOM 3148 C C . HIS A 1 395 ? 17.349 -14.676 -32.134 1.00 85.25 395 HIS A C 1
ATOM 3150 O O . HIS A 1 395 ? 16.697 -15.695 -31.903 1.00 85.25 395 HIS A O 1
ATOM 3156 N N . GLU A 1 396 ? 17.468 -13.689 -31.245 1.00 83.69 396 GLU A N 1
ATOM 3157 C CA . GLU A 1 396 ? 16.801 -13.691 -29.944 1.00 83.69 396 GLU A CA 1
ATOM 3158 C C . GLU A 1 396 ? 15.276 -13.753 -30.093 1.00 83.69 396 GLU A C 1
ATOM 3160 O O . GLU A 1 396 ? 14.627 -14.560 -29.424 1.00 83.69 396 GLU A O 1
ATOM 3165 N N . TYR A 1 397 ? 14.701 -12.963 -31.001 1.00 86.06 397 TYR A N 1
ATOM 3166 C CA . TYR A 1 397 ? 13.273 -13.023 -31.306 1.00 86.06 397 TYR A CA 1
ATOM 3167 C C . TYR A 1 397 ? 12.862 -14.402 -31.825 1.00 86.06 397 TYR A C 1
ATOM 3169 O O . TYR A 1 397 ? 11.964 -15.018 -31.254 1.00 86.06 397 TYR A O 1
ATOM 3177 N N . LEU A 1 398 ? 13.555 -14.927 -32.843 1.00 85.62 398 LEU A N 1
ATOM 3178 C CA . LEU A 1 398 ? 13.248 -16.234 -33.439 1.00 85.62 398 LEU A CA 1
ATOM 3179 C C . LEU A 1 398 ? 13.335 -17.373 -32.418 1.00 85.62 398 LEU A C 1
ATOM 3181 O O . LEU A 1 398 ? 12.531 -18.300 -32.463 1.00 85.62 398 LEU A O 1
ATOM 3185 N N . ARG A 1 399 ? 14.261 -17.287 -31.456 1.00 85.06 399 ARG A N 1
ATOM 3186 C CA . ARG A 1 399 ? 14.350 -18.239 -30.342 1.00 85.06 399 ARG A CA 1
ATOM 3187 C C . ARG A 1 399 ? 13.113 -18.191 -29.437 1.00 85.06 399 ARG A C 1
ATOM 3189 O O . ARG A 1 399 ? 12.716 -19.227 -28.912 1.00 85.06 399 ARG A O 1
ATOM 3196 N N . ARG A 1 400 ? 12.518 -17.013 -29.223 1.00 83.44 400 ARG A N 1
ATOM 3197 C CA . ARG A 1 400 ? 11.322 -16.834 -28.380 1.00 83.44 400 ARG A CA 1
ATOM 3198 C C . ARG A 1 400 ? 10.022 -17.264 -29.078 1.00 83.44 400 ARG A C 1
ATOM 3200 O O . ARG A 1 400 ? 9.063 -17.563 -28.378 1.00 83.44 400 ARG A O 1
ATOM 3207 N N . VAL A 1 401 ? 10.000 -17.330 -30.414 1.00 86.06 401 VAL A N 1
ATOM 3208 C CA . VAL A 1 401 ? 8.842 -17.769 -31.229 1.00 86.06 401 VAL A CA 1
ATOM 3209 C C . VAL A 1 401 ? 9.103 -19.067 -32.004 1.00 86.06 401 VAL A C 1
ATOM 3211 O O . VAL A 1 401 ? 8.567 -19.261 -33.094 1.00 86.06 401 VAL A O 1
ATOM 3214 N N . ALA A 1 402 ? 9.934 -19.960 -31.460 1.00 81.19 402 ALA A N 1
ATOM 3215 C CA . ALA A 1 402 ? 10.415 -21.156 -32.159 1.00 81.19 402 ALA A CA 1
ATOM 3216 C C . ALA A 1 402 ? 9.295 -22.051 -32.731 1.00 81.19 402 ALA A C 1
ATOM 3218 O O . ALA A 1 402 ? 9.490 -22.675 -33.772 1.00 81.19 402 ALA A O 1
ATOM 3219 N N . ASP A 1 403 ? 8.125 -22.068 -32.090 1.00 84.25 403 ASP A N 1
ATOM 3220 C CA . ASP A 1 403 ? 6.988 -22.902 -32.487 1.00 84.25 403 ASP A CA 1
ATOM 3221 C C . ASP A 1 403 ? 6.193 -22.337 -33.682 1.00 84.25 403 ASP A C 1
ATOM 3223 O O . ASP A 1 403 ? 5.477 -23.079 -34.353 1.00 84.25 403 ASP A O 1
ATOM 3227 N N . ALA A 1 404 ? 6.308 -21.034 -33.970 1.00 85.38 404 ALA A N 1
ATOM 3228 C CA . ALA A 1 404 ? 5.580 -20.366 -35.053 1.00 85.38 404 ALA A CA 1
ATOM 3229 C C . ALA A 1 404 ? 6.318 -19.106 -35.565 1.00 85.38 404 ALA A C 1
ATOM 3231 O O . ALA A 1 404 ? 5.830 -17.987 -35.383 1.00 85.38 404 ALA A O 1
ATOM 3232 N N . PRO A 1 405 ? 7.498 -19.246 -36.199 1.00 83.75 405 PRO A N 1
ATOM 3233 C CA . PRO A 1 405 ? 8.263 -18.099 -36.674 1.00 83.75 405 PRO A CA 1
ATOM 3234 C C . PRO A 1 405 ? 7.624 -17.463 -37.917 1.00 83.75 405 PRO A C 1
ATOM 3236 O O . PRO A 1 405 ? 7.185 -18.157 -38.836 1.00 83.75 405 PRO A O 1
ATOM 3239 N N . GLU A 1 406 ? 7.629 -16.131 -37.992 1.00 86.25 406 GLU A N 1
ATOM 3240 C CA . GLU A 1 406 ? 7.107 -15.423 -39.164 1.00 86.25 406 GLU A CA 1
ATOM 3241 C C . GLU A 1 406 ? 8.027 -15.637 -40.399 1.00 86.25 406 GLU A C 1
ATOM 3243 O O . GLU A 1 406 ? 9.232 -15.351 -40.329 1.00 86.25 406 GLU A O 1
ATOM 3248 N N . PRO A 1 407 ? 7.513 -16.113 -41.557 1.00 85.69 407 PRO A N 1
ATOM 3249 C CA . PRO A 1 407 ? 8.348 -16.495 -42.710 1.00 85.69 407 PRO A CA 1
ATOM 3250 C C . PRO A 1 407 ? 9.213 -15.364 -43.294 1.00 85.69 407 PRO A C 1
ATOM 3252 O O . PRO A 1 407 ? 10.329 -15.587 -43.768 1.00 85.69 407 PRO A O 1
ATOM 3255 N N . ASN A 1 408 ? 8.705 -14.135 -43.257 1.00 85.00 408 ASN A N 1
ATOM 3256 C CA . ASN A 1 408 ? 9.404 -12.910 -43.649 1.00 85.00 408 ASN A CA 1
ATOM 3257 C C . ASN A 1 408 ? 10.622 -12.614 -42.751 1.00 85.00 408 ASN A C 1
ATOM 3259 O O . ASN A 1 408 ? 11.675 -12.260 -43.283 1.00 85.00 408 ASN A O 1
ATOM 3263 N N . ILE A 1 409 ? 10.512 -12.795 -41.428 1.00 84.94 409 ILE A N 1
ATOM 3264 C CA . ILE A 1 409 ? 11.620 -12.605 -40.472 1.00 84.94 409 ILE A CA 1
ATOM 3265 C C . ILE A 1 409 ? 12.695 -13.677 -40.688 1.00 84.94 409 ILE A C 1
ATOM 3267 O O . ILE A 1 409 ? 13.888 -13.371 -40.682 1.00 84.94 409 ILE A O 1
ATOM 3271 N N . VAL A 1 410 ? 12.288 -14.924 -40.949 1.00 86.62 410 VAL A N 1
ATOM 3272 C CA . VAL A 1 410 ? 13.219 -16.022 -41.259 1.00 86.62 410 VAL A CA 1
ATOM 3273 C C . VAL A 1 410 ? 14.017 -15.725 -42.531 1.00 86.62 410 VAL A C 1
ATOM 3275 O O . VAL A 1 410 ? 15.246 -15.814 -42.518 1.00 86.62 410 VAL A O 1
ATOM 3278 N N . ARG A 1 411 ? 13.342 -15.315 -43.616 1.00 86.31 411 ARG A N 1
ATOM 3279 C CA . ARG A 1 411 ? 14.001 -14.936 -44.878 1.00 86.31 411 ARG A CA 1
ATOM 3280 C C . ARG A 1 411 ? 14.971 -13.773 -44.679 1.00 86.31 411 ARG A C 1
ATOM 3282 O O . ARG A 1 411 ? 16.092 -13.827 -45.172 1.00 86.31 411 ARG A O 1
ATOM 3289 N N . PHE A 1 412 ? 14.557 -12.753 -43.936 1.00 84.69 412 PHE A N 1
ATOM 3290 C CA . PHE A 1 412 ? 15.412 -11.614 -43.622 1.00 84.69 412 PHE A CA 1
ATOM 3291 C C . PHE A 1 412 ? 16.654 -12.011 -42.825 1.00 84.69 412 PHE A C 1
ATOM 3293 O O . PHE A 1 412 ? 17.750 -11.583 -43.174 1.00 84.69 412 PHE A O 1
ATOM 3300 N N . SER A 1 413 ? 16.516 -12.874 -41.811 1.00 88.50 413 SER A N 1
ATOM 3301 C CA . SER A 1 413 ? 17.678 -13.372 -41.068 1.00 88.50 413 SER A CA 1
ATOM 3302 C C . SER A 1 413 ? 18.670 -14.092 -41.981 1.00 88.50 413 SER A C 1
ATOM 3304 O O . SER A 1 413 ? 19.874 -13.962 -41.779 1.00 88.50 413 SER A O 1
ATOM 3306 N N . GLN A 1 414 ? 18.193 -14.826 -42.991 1.00 88.12 414 GLN A N 1
ATOM 3307 C CA . GLN A 1 414 ? 19.080 -15.460 -43.964 1.00 88.12 414 GLN A CA 1
ATOM 3308 C C . GLN A 1 414 ? 19.836 -14.417 -44.797 1.00 88.12 414 GLN A C 1
ATOM 3310 O O . GLN A 1 414 ? 21.061 -14.458 -44.844 1.00 88.12 414 GLN A O 1
ATOM 3315 N N . THR A 1 415 ? 19.138 -13.429 -45.363 1.00 86.94 415 THR A N 1
ATOM 3316 C CA . THR A 1 415 ? 19.774 -12.349 -46.141 1.00 86.94 415 THR A CA 1
ATOM 3317 C C . THR A 1 415 ? 20.767 -11.536 -45.302 1.00 86.94 415 THR A C 1
ATOM 3319 O O . THR A 1 415 ? 21.818 -11.131 -45.793 1.00 86.94 415 THR A O 1
ATOM 3322 N N . LEU A 1 416 ? 20.479 -11.334 -44.014 1.00 86.62 416 LEU A N 1
ATOM 3323 C CA . LEU A 1 416 ? 21.388 -10.676 -43.079 1.00 86.62 416 LEU A CA 1
ATOM 3324 C C . LEU A 1 416 ? 22.676 -11.475 -42.863 1.00 86.62 416 LEU A C 1
ATOM 3326 O O . LEU A 1 416 ? 23.758 -10.892 -42.891 1.00 86.62 416 LEU A O 1
ATOM 3330 N N . ARG A 1 417 ? 22.591 -12.805 -42.732 1.00 88.62 417 ARG A N 1
ATOM 3331 C CA . ARG A 1 417 ? 23.780 -13.672 -42.665 1.00 88.62 417 ARG A CA 1
ATOM 3332 C C . ARG A 1 417 ? 24.598 -13.626 -43.951 1.00 88.62 417 ARG A C 1
ATOM 3334 O O . ARG A 1 417 ? 25.821 -13.549 -43.865 1.00 88.62 417 ARG A O 1
ATOM 3341 N N . ASP A 1 418 ? 23.941 -13.630 -45.108 1.00 89.44 418 ASP A N 1
ATOM 3342 C CA . ASP A 1 418 ? 24.615 -13.589 -46.409 1.00 89.44 418 ASP A CA 1
ATOM 3343 C C . ASP A 1 418 ? 25.386 -12.265 -46.587 1.00 89.44 418 ASP A C 1
ATOM 3345 O O . ASP A 1 418 ? 26.559 -12.267 -46.965 1.00 89.44 418 ASP A O 1
ATOM 3349 N N . ASN A 1 419 ? 24.781 -11.131 -46.212 1.00 87.69 419 ASN A N 1
ATOM 3350 C CA . ASN A 1 419 ? 25.444 -9.822 -46.237 1.00 87.69 419 ASN A CA 1
ATOM 3351 C C . ASN A 1 419 ? 26.593 -9.713 -45.226 1.00 87.69 419 ASN A C 1
ATOM 3353 O O . ASN A 1 419 ? 27.640 -9.150 -45.543 1.00 87.69 419 ASN A O 1
ATOM 3357 N N . ILE A 1 420 ? 26.437 -10.280 -44.026 1.00 87.75 420 ILE A N 1
ATOM 3358 C CA . ILE A 1 420 ? 27.530 -10.358 -43.048 1.00 87.75 420 ILE A CA 1
ATOM 3359 C C . ILE A 1 420 ? 28.691 -11.180 -43.623 1.00 87.75 420 ILE A C 1
ATOM 3361 O O . ILE A 1 420 ? 29.842 -10.759 -43.512 1.00 87.75 420 ILE A O 1
ATOM 3365 N N . ALA A 1 421 ? 28.424 -12.323 -44.261 1.00 88.88 421 ALA A N 1
ATOM 3366 C CA . ALA A 1 421 ? 29.461 -13.146 -44.887 1.00 88.88 421 ALA A CA 1
ATOM 3367 C C . ALA A 1 421 ? 30.188 -12.391 -46.015 1.00 88.88 421 ALA A C 1
ATOM 3369 O O . ALA A 1 421 ? 31.419 -12.380 -46.050 1.00 88.88 421 ALA A O 1
ATOM 3370 N N . LYS A 1 422 ? 29.438 -11.679 -46.862 1.00 87.62 422 LYS A N 1
ATOM 3371 C CA . LYS A 1 422 ? 29.966 -10.825 -47.935 1.00 87.62 422 LYS A CA 1
ATOM 3372 C C . LYS A 1 422 ? 30.902 -9.726 -47.417 1.00 87.62 422 LYS A C 1
ATOM 3374 O O . LYS A 1 422 ? 31.957 -9.498 -48.003 1.00 87.62 422 LYS A O 1
ATOM 3379 N N . LEU A 1 423 ? 30.575 -9.084 -46.290 1.00 86.44 423 LEU A N 1
ATOM 3380 C CA . LEU A 1 423 ? 31.464 -8.105 -45.646 1.00 86.44 423 LEU A CA 1
ATOM 3381 C C . LEU A 1 423 ? 32.767 -8.738 -45.133 1.00 86.44 423 LEU A C 1
ATOM 3383 O O . LEU A 1 423 ? 33.842 -8.172 -45.332 1.00 86.44 423 LEU A O 1
ATOM 3387 N N . HIS A 1 424 ? 32.699 -9.915 -44.501 1.00 87.00 424 HIS A N 1
ATOM 3388 C CA . HIS A 1 424 ? 33.898 -10.629 -44.036 1.00 87.00 424 HIS A CA 1
ATOM 3389 C C . HIS A 1 424 ? 34.812 -11.025 -45.203 1.00 87.00 424 HIS A C 1
ATOM 3391 O O . HIS A 1 424 ? 36.042 -10.952 -45.099 1.00 87.00 424 HIS A O 1
ATOM 3397 N N . GLU A 1 425 ? 34.219 -11.426 -46.326 1.00 86.56 425 GLU A N 1
ATOM 3398 C CA . GLU A 1 425 ? 34.954 -11.738 -47.545 1.00 86.56 425 GLU A CA 1
ATOM 3399 C C . GLU A 1 425 ? 35.621 -10.482 -48.131 1.00 86.56 425 GLU A C 1
ATOM 3401 O O . GLU A 1 425 ? 36.817 -10.521 -48.429 1.00 86.56 425 GLU A O 1
ATOM 3406 N N . ALA A 1 426 ? 34.919 -9.343 -48.170 1.00 85.06 426 ALA A N 1
ATOM 3407 C CA . ALA A 1 426 ? 35.477 -8.059 -48.603 1.00 85.06 426 ALA A CA 1
ATOM 3408 C C . ALA A 1 426 ? 36.659 -7.605 -47.726 1.00 85.06 426 ALA A C 1
ATOM 3410 O O . ALA A 1 426 ? 37.692 -7.195 -48.251 1.00 85.06 426 ALA A O 1
ATOM 3411 N N . ILE A 1 427 ? 36.563 -7.754 -46.397 1.00 84.62 427 ILE A N 1
ATOM 3412 C CA . ILE A 1 427 ? 37.669 -7.490 -45.452 1.00 84.62 427 ILE A CA 1
ATOM 3413 C C . ILE A 1 427 ? 38.870 -8.405 -45.730 1.00 84.62 427 ILE A C 1
ATOM 3415 O O . ILE A 1 427 ? 40.027 -8.007 -45.598 1.00 84.62 427 ILE A O 1
ATOM 3419 N N . THR A 1 428 ? 38.618 -9.658 -46.104 1.00 83.06 428 THR A N 1
ATOM 3420 C CA . THR A 1 428 ? 39.687 -10.614 -46.412 1.00 83.06 428 THR A CA 1
ATOM 3421 C C . THR A 1 428 ? 40.369 -10.287 -47.743 1.00 83.06 428 THR A C 1
ATOM 3423 O O . THR A 1 428 ? 41.579 -10.482 -47.875 1.00 83.06 428 THR A O 1
ATOM 3426 N N . GLN A 1 429 ? 39.616 -9.784 -48.724 1.00 78.50 429 GLN A N 1
ATOM 3427 C CA . GLN A 1 429 ? 40.134 -9.369 -50.028 1.00 78.50 429 GLN A CA 1
ATOM 3428 C C . GLN A 1 429 ? 40.862 -8.024 -49.967 1.00 78.50 429 GLN A C 1
ATOM 3430 O O . GLN A 1 429 ? 41.928 -7.899 -50.569 1.00 78.50 429 GLN A O 1
ATOM 3435 N N . SER A 1 430 ? 40.385 -7.054 -49.184 1.00 71.69 430 SER A N 1
ATOM 3436 C CA . SER A 1 430 ? 41.068 -5.764 -49.000 1.00 71.69 430 SER A CA 1
ATOM 3437 C C . SER A 1 430 ? 42.474 -5.931 -48.400 1.00 71.69 430 SER A C 1
ATOM 3439 O O . SER A 1 430 ? 43.394 -5.203 -48.761 1.00 71.69 430 SER A O 1
ATOM 3441 N N . LYS A 1 431 ? 42.689 -6.974 -47.583 1.00 66.69 431 LYS A N 1
ATOM 3442 C CA . LYS A 1 431 ? 44.011 -7.377 -47.057 1.00 66.69 431 LYS A CA 1
ATOM 3443 C C . LYS A 1 431 ? 44.947 -8.013 -48.086 1.00 66.69 431 LYS A C 1
ATOM 3445 O O . LYS A 1 431 ? 46.149 -8.086 -47.841 1.00 66.69 431 LYS A O 1
ATOM 3450 N N . LYS A 1 432 ? 44.411 -8.535 -49.193 1.00 62.59 432 LYS A N 1
ATOM 3451 C CA . LYS A 1 432 ? 45.144 -9.346 -50.184 1.00 62.59 432 LYS A CA 1
ATOM 3452 C C . LYS A 1 432 ? 45.359 -8.640 -51.532 1.00 62.59 432 LYS A C 1
ATOM 3454 O O . LYS A 1 432 ? 46.115 -9.161 -52.348 1.00 62.59 432 LYS A O 1
ATOM 3459 N N . SER A 1 433 ? 44.722 -7.493 -51.778 1.00 50.16 433 SER A N 1
ATOM 3460 C CA . SER A 1 433 ? 44.605 -6.900 -53.122 1.00 50.16 433 SER A CA 1
ATOM 3461 C C . SER A 1 433 ? 45.549 -5.718 -53.375 1.00 50.16 433 SER A C 1
ATOM 3463 O O . SER A 1 433 ? 45.664 -4.803 -52.565 1.00 50.16 433 SER A O 1
ATOM 3465 N N . THR A 1 434 ? 46.181 -5.727 -54.551 1.00 49.88 434 THR A N 1
ATOM 3466 C CA . THR A 1 434 ? 46.813 -4.575 -55.227 1.00 49.88 434 THR A CA 1
ATOM 3467 C C . THR A 1 434 ? 45.715 -3.643 -55.780 1.00 49.88 434 THR A C 1
ATOM 3469 O O . THR A 1 434 ? 44.621 -4.126 -56.071 1.00 49.88 434 THR A O 1
ATOM 3472 N N . PRO A 1 435 ? 45.947 -2.322 -55.919 1.00 51.34 435 PRO A N 1
ATOM 3473 C CA . PRO A 1 435 ? 44.879 -1.360 -56.183 1.00 51.34 435 PRO A CA 1
ATOM 3474 C C . PRO A 1 435 ? 44.279 -1.576 -57.578 1.00 51.34 435 PRO A C 1
ATOM 3476 O O . PRO A 1 435 ? 44.966 -1.449 -58.591 1.00 51.34 435 PRO A O 1
ATOM 3479 N N . ILE A 1 436 ? 42.988 -1.903 -57.620 1.00 53.94 436 ILE A N 1
ATOM 3480 C CA . ILE A 1 436 ? 42.211 -2.027 -58.856 1.00 53.94 436 ILE A CA 1
ATOM 3481 C C . ILE A 1 436 ? 41.772 -0.613 -59.279 1.00 53.94 436 ILE A C 1
ATOM 3483 O O . ILE A 1 436 ? 41.289 0.143 -58.432 1.00 53.94 436 ILE A O 1
ATOM 3487 N N . PRO A 1 437 ? 41.921 -0.212 -60.556 1.00 47.16 437 PRO A N 1
ATOM 3488 C CA . PRO A 1 437 ? 41.420 1.073 -61.031 1.00 47.16 437 PRO A CA 1
ATOM 3489 C C . PRO A 1 437 ? 39.884 1.062 -61.033 1.00 47.16 437 PRO A C 1
ATOM 3491 O O . PRO A 1 437 ? 39.258 0.359 -61.826 1.00 47.16 437 PRO A O 1
ATOM 3494 N N . GLN A 1 438 ? 39.276 1.827 -60.127 1.00 55.72 438 GLN A N 1
ATOM 3495 C CA . GLN A 1 438 ? 37.823 1.905 -59.972 1.00 55.72 438 GLN A CA 1
ATOM 3496 C C . GLN A 1 438 ? 37.206 3.066 -60.762 1.00 55.72 438 GLN A C 1
ATOM 3498 O O . GLN A 1 438 ? 37.822 4.117 -60.935 1.00 55.72 438 GLN A O 1
ATOM 3503 N N . LYS A 1 439 ? 35.957 2.875 -61.213 1.00 53.50 439 LYS A N 1
ATOM 3504 C CA . LYS A 1 439 ? 35.130 3.905 -61.873 1.00 53.50 439 LYS A CA 1
ATOM 3505 C C . LYS A 1 439 ? 34.585 4.966 -60.905 1.00 53.50 439 LYS A C 1
ATOM 3507 O O . LYS A 1 439 ? 34.300 6.070 -61.354 1.00 53.50 439 LYS A O 1
ATOM 3512 N N . THR A 1 440 ? 34.478 4.643 -59.617 1.00 54.38 440 THR A N 1
ATOM 3513 C CA . THR A 1 440 ? 33.997 5.531 -58.549 1.00 54.38 440 THR A CA 1
ATOM 3514 C C . THR A 1 440 ? 35.066 5.557 -57.463 1.00 54.38 440 THR A C 1
ATOM 3516 O O . THR A 1 440 ? 35.546 4.488 -57.077 1.00 54.38 440 THR A O 1
ATOM 3519 N N . PRO A 1 441 ? 35.519 6.725 -56.996 1.00 56.06 441 PRO A N 1
ATOM 3520 C CA . PRO A 1 441 ? 36.609 6.769 -56.042 1.00 56.06 441 PRO A CA 1
ATOM 3521 C C . PRO A 1 441 ? 36.165 6.266 -54.656 1.00 56.06 441 PRO A C 1
ATOM 3523 O O . PRO A 1 441 ? 35.124 6.652 -54.135 1.00 56.06 441 PRO A O 1
ATOM 3526 N N . ALA A 1 442 ? 36.996 5.428 -54.030 1.00 55.75 442 ALA A N 1
ATOM 3527 C CA . ALA A 1 442 ? 36.724 4.737 -52.762 1.00 55.75 442 ALA A CA 1
ATOM 3528 C C . ALA A 1 442 ? 36.292 5.636 -51.581 1.00 55.75 442 ALA A C 1
ATOM 3530 O O . ALA A 1 442 ? 35.680 5.155 -50.627 1.00 55.75 442 ALA A O 1
ATOM 3531 N N . TRP A 1 443 ? 36.607 6.934 -51.622 1.00 57.34 443 TRP A N 1
ATOM 3532 C CA . TRP A 1 443 ? 36.183 7.894 -50.601 1.00 57.34 443 TRP A CA 1
ATOM 3533 C C . TRP A 1 443 ? 34.695 8.268 -50.719 1.00 57.34 443 TRP A C 1
ATOM 3535 O O . TRP A 1 443 ? 34.047 8.394 -49.685 1.00 57.34 443 TRP A O 1
ATOM 3545 N N . GLU A 1 444 ? 34.131 8.334 -51.932 1.00 58.78 444 GLU A N 1
ATOM 3546 C CA . GLU A 1 444 ? 32.693 8.580 -52.152 1.00 58.78 444 GLU A CA 1
ATOM 3547 C C . GLU A 1 444 ? 31.857 7.404 -51.627 1.00 58.78 444 GLU A C 1
ATOM 3549 O O . GLU A 1 444 ? 30.900 7.604 -50.889 1.00 58.78 444 GLU A O 1
ATOM 3554 N N . LEU A 1 445 ? 32.286 6.165 -51.898 1.00 58.12 445 LEU A N 1
ATOM 3555 C CA . LEU A 1 445 ? 31.670 4.941 -51.359 1.00 58.12 445 LEU A CA 1
ATOM 3556 C C . LEU A 1 445 ? 31.782 4.843 -49.834 1.00 58.12 445 LEU A C 1
ATOM 3558 O O . LEU A 1 445 ? 30.905 4.296 -49.168 1.00 58.12 445 LEU A O 1
ATOM 3562 N N . GLY A 1 446 ? 32.872 5.368 -49.274 1.00 52.88 446 GLY A N 1
ATOM 3563 C CA . GLY A 1 446 ? 33.069 5.416 -47.840 1.00 52.88 446 GLY A CA 1
ATOM 3564 C C . GLY A 1 446 ? 31.998 6.260 -47.157 1.00 52.88 446 GLY A C 1
ATOM 3565 O O . GLY A 1 446 ? 31.490 5.832 -46.120 1.00 52.88 446 GLY A O 1
ATOM 3566 N N . ASP A 1 447 ? 31.715 7.466 -47.651 1.00 61.56 447 ASP A N 1
ATOM 3567 C CA . ASP A 1 447 ? 30.927 8.483 -46.931 1.00 61.56 447 ASP A CA 1
ATOM 3568 C C . ASP A 1 447 ? 29.442 8.141 -46.760 1.00 61.56 447 ASP A C 1
ATOM 3570 O O . ASP A 1 447 ? 28.774 8.731 -45.911 1.00 61.56 447 ASP A O 1
ATOM 3574 N N . HIS A 1 448 ? 28.962 7.119 -47.467 1.00 59.38 448 HIS A N 1
ATOM 3575 C CA . HIS A 1 448 ? 27.633 6.536 -47.284 1.00 59.38 448 HIS A CA 1
ATOM 3576 C C . HIS A 1 448 ? 27.545 5.565 -46.087 1.00 59.38 448 HIS A C 1
ATOM 3578 O O . HIS A 1 448 ? 26.455 5.263 -45.609 1.00 59.38 448 HIS A O 1
ATOM 3584 N N . LEU A 1 449 ? 28.683 5.118 -45.535 1.00 60.34 449 LEU A N 1
ATOM 3585 C CA . LEU A 1 449 ? 28.734 4.068 -44.514 1.00 60.34 449 LEU A CA 1
ATOM 3586 C C . LEU A 1 449 ? 28.979 4.627 -43.092 1.00 60.34 449 LEU A C 1
ATOM 3588 O O . LEU A 1 449 ? 29.904 5.426 -42.890 1.00 60.34 449 LEU A O 1
ATOM 3592 N N . PRO A 1 450 ? 28.206 4.192 -42.076 1.00 59.94 450 PRO A N 1
ATOM 3593 C CA . PRO A 1 450 ? 28.353 4.649 -40.696 1.00 59.94 450 PRO A CA 1
ATOM 3594 C C . PRO A 1 450 ? 29.697 4.224 -40.074 1.00 59.94 450 PRO A C 1
ATOM 3596 O O . PRO A 1 450 ? 30.300 3.223 -40.446 1.00 59.94 450 PRO A O 1
ATOM 3599 N N . ASN A 1 451 ? 30.185 5.002 -39.101 1.00 59.03 451 ASN A N 1
ATOM 3600 C CA . ASN A 1 451 ? 31.474 4.784 -38.426 1.00 59.03 451 ASN A CA 1
ATOM 3601 C C . ASN A 1 451 ? 31.270 4.597 -36.918 1.00 59.03 451 ASN A C 1
ATOM 3603 O O . ASN A 1 451 ? 30.880 5.557 -36.251 1.00 59.03 451 ASN A O 1
ATOM 3607 N N . LEU A 1 452 ? 31.623 3.422 -36.375 1.00 53.94 452 LEU A N 1
ATOM 3608 C CA . LEU A 1 452 ? 31.395 3.035 -34.973 1.00 53.94 452 LEU A CA 1
ATOM 3609 C C . LEU A 1 452 ? 32.079 3.938 -33.948 1.00 53.94 452 LEU A C 1
ATOM 3611 O O . LEU A 1 452 ? 31.646 3.972 -32.798 1.00 53.94 452 LEU A O 1
ATOM 3615 N N . SER A 1 453 ? 33.114 4.702 -34.318 1.00 48.69 453 SER A N 1
ATOM 3616 C CA . SER A 1 453 ? 33.769 5.613 -33.367 1.00 48.69 453 SER A CA 1
ATOM 3617 C C . SER A 1 453 ? 32.857 6.745 -32.872 1.00 48.69 453 SER A C 1
ATOM 3619 O O . SER A 1 453 ? 33.256 7.479 -31.973 1.00 48.69 453 SER A O 1
ATOM 3621 N N . LYS A 1 454 ? 31.662 6.899 -33.458 1.00 52.44 454 LYS A N 1
ATOM 3622 C CA . LYS A 1 454 ? 30.601 7.818 -33.019 1.00 52.44 454 LYS A CA 1
ATOM 3623 C C . LYS A 1 454 ? 29.500 7.134 -32.180 1.00 52.44 454 LYS A C 1
ATOM 3625 O O . LYS A 1 454 ? 28.706 7.814 -31.558 1.00 52.44 454 LYS A O 1
ATOM 3630 N N . PHE A 1 455 ? 29.492 5.798 -32.102 1.00 53.25 455 PHE A N 1
ATOM 3631 C CA . PHE A 1 455 ? 28.385 4.972 -31.584 1.00 53.25 455 PHE A CA 1
ATOM 3632 C C . PHE A 1 455 ? 28.509 4.578 -30.101 1.00 53.25 455 PHE A C 1
ATOM 3634 O O . PHE A 1 455 ? 27.683 3.833 -29.572 1.00 53.25 455 PHE A O 1
ATOM 3641 N N . TYR A 1 456 ? 29.557 5.040 -29.417 1.00 56.22 456 TYR A N 1
ATOM 3642 C CA . TYR A 1 456 ? 29.833 4.663 -28.033 1.00 56.22 456 TYR A CA 1
ATOM 3643 C C . TYR A 1 456 ? 30.078 5.887 -27.162 1.00 56.22 456 TYR A C 1
ATOM 3645 O O . TYR A 1 456 ? 31.210 6.350 -27.016 1.00 56.22 456 TYR A O 1
ATOM 3653 N N . ASP A 1 457 ? 29.015 6.351 -26.512 1.00 65.38 457 ASP A N 1
ATOM 3654 C CA . ASP A 1 457 ? 29.129 7.269 -25.389 1.00 65.38 457 ASP A CA 1
ATOM 3655 C C . ASP A 1 457 ? 29.358 6.477 -24.093 1.00 65.38 457 ASP A C 1
ATOM 3657 O O . ASP A 1 457 ? 28.450 5.873 -23.508 1.00 65.38 457 ASP A O 1
ATOM 3661 N N . LYS A 1 458 ? 30.611 6.470 -23.633 1.00 67.94 458 LYS A N 1
ATOM 3662 C CA . LYS A 1 458 ? 31.007 5.784 -22.400 1.00 67.94 458 LYS A CA 1
ATOM 3663 C C . LYS A 1 458 ? 30.214 6.282 -21.183 1.00 67.94 458 LYS A C 1
ATOM 3665 O O . LYS A 1 458 ? 29.896 5.469 -20.314 1.00 67.94 458 LYS A O 1
ATOM 3670 N N . GLU A 1 459 ? 29.881 7.569 -21.117 1.00 69.75 459 GLU A N 1
ATOM 3671 C CA . GLU A 1 459 ? 29.134 8.152 -20.001 1.00 69.75 459 GLU A CA 1
ATOM 3672 C C . GLU A 1 459 ? 27.682 7.675 -20.010 1.00 69.75 459 GLU A C 1
ATOM 3674 O O . GLU A 1 459 ? 27.185 7.203 -18.982 1.00 69.75 459 GLU A O 1
ATOM 3679 N N . MET A 1 460 ? 27.030 7.687 -21.176 1.00 71.75 460 MET A N 1
ATOM 3680 C CA . MET A 1 460 ? 25.665 7.177 -21.318 1.00 71.75 460 MET A CA 1
ATOM 3681 C C . MET A 1 460 ? 25.583 5.687 -20.950 1.00 71.75 460 MET A C 1
ATOM 3683 O O . MET A 1 460 ? 24.710 5.272 -20.185 1.00 71.75 460 MET A O 1
ATOM 3687 N N . PHE A 1 461 ? 26.540 4.874 -21.408 1.00 69.88 461 PHE A N 1
ATOM 3688 C CA . PHE A 1 461 ? 26.622 3.458 -21.039 1.00 69.88 461 PHE A CA 1
ATOM 3689 C C . PHE A 1 461 ? 26.855 3.242 -19.540 1.00 69.88 461 PHE A C 1
ATOM 3691 O O . PHE A 1 461 ? 26.273 2.331 -18.942 1.00 69.88 461 PHE A O 1
ATOM 3698 N N . GLU A 1 462 ? 27.705 4.050 -18.907 1.00 70.69 462 GLU A N 1
ATOM 3699 C CA . GLU A 1 462 ? 27.912 3.991 -17.461 1.00 70.69 462 GLU A CA 1
ATOM 3700 C C . GLU A 1 462 ? 26.648 4.371 -16.684 1.00 70.69 462 GLU A C 1
ATOM 3702 O O . GLU A 1 462 ? 26.342 3.718 -15.681 1.00 70.69 462 GLU A O 1
ATOM 3707 N N . LEU A 1 463 ? 25.892 5.372 -17.144 1.00 71.19 463 LEU A N 1
ATOM 3708 C CA . LEU A 1 463 ? 24.616 5.772 -16.547 1.00 71.19 463 LEU A CA 1
ATOM 3709 C C . LEU A 1 463 ? 23.556 4.675 -16.679 1.00 71.19 463 LEU A C 1
ATOM 3711 O O . LEU A 1 463 ? 22.937 4.318 -15.676 1.00 71.19 463 LEU A O 1
ATOM 3715 N N . ILE A 1 464 ? 23.417 4.060 -17.858 1.00 71.31 464 ILE A N 1
ATOM 3716 C CA . ILE A 1 464 ? 22.514 2.918 -18.078 1.00 71.31 464 ILE A CA 1
ATOM 3717 C C . ILE A 1 464 ? 22.893 1.758 -17.155 1.00 71.31 464 ILE A C 1
ATOM 3719 O O . ILE A 1 464 ? 22.055 1.228 -16.424 1.00 71.31 464 ILE A O 1
ATOM 3723 N N . ARG A 1 465 ? 24.181 1.397 -17.092 1.00 71.88 465 ARG A N 1
ATOM 3724 C CA . ARG A 1 465 ? 24.662 0.341 -16.186 1.00 71.88 465 ARG A CA 1
ATOM 3725 C C . ARG A 1 465 ? 24.382 0.670 -14.721 1.00 71.88 465 ARG A C 1
ATOM 3727 O O . ARG A 1 465 ? 24.015 -0.223 -13.960 1.00 71.88 465 ARG A O 1
ATOM 3734 N N . LYS A 1 466 ? 24.550 1.927 -14.301 1.00 72.06 466 LYS A N 1
ATOM 3735 C CA . LYS A 1 466 ? 24.227 2.371 -12.936 1.00 72.06 466 LYS A CA 1
ATOM 3736 C C . LYS A 1 466 ? 22.723 2.287 -12.665 1.00 72.06 466 LYS A C 1
ATOM 3738 O O . LYS A 1 466 ? 22.355 1.819 -11.588 1.00 72.06 466 LYS A O 1
ATOM 3743 N N . ALA A 1 467 ? 21.870 2.679 -13.611 1.00 72.69 467 ALA A N 1
ATOM 3744 C CA . ALA A 1 467 ? 20.417 2.561 -13.491 1.00 72.69 467 ALA A CA 1
ATOM 3745 C C . ALA A 1 467 ? 19.974 1.091 -13.355 1.00 72.69 467 ALA A C 1
ATOM 3747 O O . ALA A 1 467 ? 19.135 0.771 -12.513 1.00 72.69 467 ALA A O 1
ATOM 3748 N N . LEU A 1 468 ? 20.620 0.187 -14.098 1.00 68.75 468 LEU A N 1
ATOM 3749 C CA . LEU A 1 468 ? 20.314 -1.244 -14.119 1.00 68.75 468 LEU A CA 1
ATOM 3750 C C . LEU A 1 468 ? 20.862 -2.045 -12.919 1.00 68.75 468 LEU A C 1
ATOM 3752 O O . LEU A 1 468 ? 20.234 -3.005 -12.488 1.00 68.75 468 LEU A O 1
ATOM 3756 N N . LYS A 1 469 ? 22.019 -1.679 -12.346 1.00 66.25 469 LYS A N 1
ATOM 3757 C CA . LYS A 1 469 ? 22.699 -2.454 -11.278 1.00 66.25 469 LYS A CA 1
ATOM 3758 C C . LYS A 1 469 ? 22.006 -2.458 -9.905 1.00 66.25 469 LYS A C 1
ATOM 3760 O O . LYS A 1 469 ? 22.523 -3.048 -8.959 1.00 66.25 469 LYS A O 1
ATOM 3765 N N . THR A 1 470 ? 20.872 -1.791 -9.735 1.00 50.12 470 THR A N 1
ATOM 3766 C CA . THR A 1 470 ? 20.186 -1.694 -8.436 1.00 50.12 470 THR A CA 1
ATOM 3767 C C . THR A 1 470 ? 19.085 -2.739 -8.314 1.00 50.12 470 THR A C 1
ATOM 3769 O O . THR A 1 470 ? 17.942 -2.479 -8.666 1.00 50.12 470 THR A O 1
ATOM 3772 N N . GLY A 1 471 ? 19.437 -3.919 -7.795 1.00 43.75 471 GLY A N 1
ATOM 3773 C CA . GLY A 1 471 ? 18.466 -4.985 -7.522 1.00 43.75 471 GLY A CA 1
ATOM 3774 C C . GLY A 1 471 ? 19.055 -6.280 -6.962 1.00 43.75 471 GLY A C 1
ATOM 3775 O O . GLY A 1 471 ? 18.345 -7.018 -6.288 1.00 43.75 471 GLY A O 1
ATOM 3776 N N . SER A 1 472 ? 20.348 -6.547 -7.157 1.00 35.69 472 SER A N 1
ATOM 3777 C CA . SER A 1 472 ? 21.014 -7.688 -6.526 1.00 35.69 472 SER A CA 1
ATOM 3778 C C . SER A 1 472 ? 21.411 -7.343 -5.089 1.00 35.69 472 SER A C 1
ATOM 3780 O O . SER A 1 472 ? 22.099 -6.356 -4.825 1.00 35.69 472 SER A O 1
ATOM 3782 N N . THR A 1 473 ? 20.953 -8.169 -4.152 1.00 33.53 473 THR A N 1
ATOM 3783 C CA . THR A 1 473 ? 21.484 -8.324 -2.793 1.00 33.53 473 THR A CA 1
ATOM 3784 C C . THR A 1 473 ? 23.020 -8.291 -2.763 1.00 33.53 473 THR A C 1
ATOM 3786 O O . THR A 1 473 ? 23.659 -8.622 -3.764 1.00 33.53 473 THR A O 1
ATOM 3789 N N . PRO A 1 474 ? 23.643 -7.940 -1.620 1.00 35.41 474 PRO A N 1
ATOM 3790 C CA . PRO A 1 474 ? 25.083 -8.068 -1.458 1.00 35.41 474 PRO A CA 1
ATOM 3791 C C . PRO A 1 474 ? 25.420 -9.562 -1.426 1.00 35.41 474 PRO A C 1
ATOM 3793 O O . PRO A 1 474 ? 25.442 -10.184 -0.368 1.00 35.41 474 PRO A O 1
ATOM 3796 N N . VAL A 1 475 ? 25.645 -10.164 -2.593 1.00 33.09 475 VAL A N 1
ATOM 3797 C CA . VAL A 1 475 ? 26.416 -11.399 -2.658 1.00 33.09 475 VAL A CA 1
ATOM 3798 C C . VAL A 1 475 ? 27.846 -10.973 -2.382 1.00 33.09 475 VAL A C 1
ATOM 3800 O O . VAL A 1 475 ? 28.496 -10.313 -3.191 1.00 33.09 475 VAL A O 1
ATOM 3803 N N . ALA A 1 476 ? 28.273 -11.271 -1.162 1.00 38.56 476 ALA A N 1
ATOM 3804 C CA . ALA A 1 476 ? 29.663 -11.284 -0.778 1.00 38.56 476 ALA A CA 1
ATOM 3805 C C . ALA A 1 476 ? 30.413 -12.236 -1.715 1.00 38.56 476 ALA A C 1
ATOM 3807 O O . ALA A 1 476 ? 30.375 -13.447 -1.539 1.00 38.56 476 ALA A O 1
ATOM 3808 N N . SER A 1 477 ? 31.065 -11.674 -2.721 1.00 31.89 477 SER A N 1
ATOM 3809 C CA . SER A 1 477 ? 32.244 -12.256 -3.347 1.00 31.89 477 SER A CA 1
ATOM 3810 C C . SER A 1 477 ? 32.903 -11.165 -4.175 1.00 31.89 477 SER A C 1
ATOM 3812 O O . SER A 1 477 ? 32.447 -10.803 -5.262 1.00 31.89 477 SER A O 1
ATOM 3814 N N . GLU A 1 478 ? 33.971 -10.619 -3.603 1.00 35.78 478 GLU A N 1
ATOM 3815 C CA . GLU A 1 478 ? 35.079 -10.044 -4.345 1.00 35.78 478 GLU A CA 1
ATOM 3816 C C . GLU A 1 478 ? 35.573 -11.077 -5.364 1.00 35.78 478 GLU A C 1
ATOM 3818 O O . GLU A 1 478 ? 36.461 -11.870 -5.084 1.00 35.78 478 GLU A O 1
ATOM 3823 N N . GLU A 1 479 ? 35.010 -11.073 -6.565 1.00 31.41 479 GLU A N 1
ATOM 3824 C CA . GLU A 1 479 ? 35.687 -11.643 -7.718 1.00 31.41 479 GLU A CA 1
ATOM 3825 C C . GLU A 1 479 ? 35.764 -10.579 -8.799 1.00 31.41 479 GLU A C 1
ATOM 3827 O O . GLU A 1 479 ? 34.767 -10.044 -9.290 1.00 31.41 479 GLU A O 1
ATOM 3832 N N . ARG A 1 480 ? 37.016 -10.251 -9.122 1.00 33.66 480 ARG A N 1
ATOM 3833 C CA . ARG A 1 480 ? 37.444 -9.564 -10.333 1.00 33.66 480 ARG A CA 1
ATOM 3834 C C . ARG A 1 480 ? 36.874 -10.322 -11.534 1.00 33.66 480 ARG A C 1
ATOM 3836 O O . ARG A 1 480 ? 37.520 -11.212 -12.068 1.00 33.66 480 ARG A O 1
ATOM 3843 N N . LEU A 1 481 ? 35.654 -9.990 -11.930 1.00 32.09 481 LEU A N 1
ATOM 3844 C CA . LEU A 1 481 ? 35.039 -10.497 -13.147 1.00 32.09 481 LEU A CA 1
ATOM 3845 C C . LEU A 1 481 ? 35.281 -9.488 -14.265 1.00 32.09 481 LEU A C 1
ATOM 3847 O O . LEU A 1 481 ? 34.812 -8.349 -14.212 1.00 32.09 481 LEU A O 1
ATOM 3851 N N . ASP A 1 482 ? 36.059 -9.949 -15.242 1.00 30.39 482 ASP A N 1
ATOM 3852 C CA . ASP A 1 482 ? 36.317 -9.357 -16.549 1.00 30.39 482 ASP A CA 1
ATOM 3853 C C . ASP A 1 482 ? 35.180 -8.462 -17.055 1.00 30.39 482 ASP A C 1
ATOM 3855 O O . ASP A 1 482 ? 34.045 -8.887 -17.291 1.00 30.39 482 ASP A O 1
ATOM 3859 N N . VAL A 1 483 ? 35.519 -7.191 -17.259 1.00 32.34 483 VAL A N 1
ATOM 3860 C CA . VAL A 1 483 ? 34.600 -6.086 -17.565 1.00 32.34 483 VAL A CA 1
ATOM 3861 C C . VAL A 1 483 ? 34.112 -6.092 -19.031 1.00 32.34 483 VAL A C 1
ATOM 3863 O O . VAL A 1 483 ? 33.475 -5.139 -19.468 1.00 32.34 483 VAL A O 1
ATOM 3866 N N . SER A 1 484 ? 34.319 -7.159 -19.808 1.00 32.50 484 SER A N 1
ATOM 3867 C CA . SER A 1 484 ? 33.911 -7.199 -21.227 1.00 32.50 484 SER A CA 1
ATOM 3868 C C . SER A 1 484 ? 33.002 -8.363 -21.641 1.00 32.50 484 SER A C 1
ATOM 3870 O O . SER A 1 484 ? 32.361 -8.249 -22.679 1.00 32.50 484 SER A O 1
ATOM 3872 N N . GLY A 1 485 ? 32.865 -9.438 -20.852 1.00 28.83 485 GLY A N 1
ATOM 3873 C CA . GLY A 1 485 ? 32.170 -10.662 -21.303 1.00 28.83 485 GLY A CA 1
ATOM 3874 C C . GLY A 1 485 ? 30.745 -10.901 -20.782 1.00 28.83 485 GLY A C 1
ATOM 3875 O O . GLY A 1 485 ? 30.053 -11.770 -21.291 1.00 28.83 485 GLY A O 1
ATOM 3876 N N . ASN A 1 486 ? 30.274 -10.158 -19.773 1.00 30.34 486 ASN A N 1
ATOM 3877 C CA . ASN A 1 486 ? 29.074 -10.536 -18.998 1.00 30.34 486 ASN A CA 1
ATOM 3878 C C . ASN A 1 486 ? 27.836 -9.639 -19.194 1.00 30.34 486 ASN A C 1
ATOM 3880 O O . ASN A 1 486 ? 26.974 -9.564 -18.318 1.00 30.34 486 ASN A O 1
ATOM 3884 N N . LEU A 1 487 ? 27.698 -8.976 -20.345 1.00 38.03 487 LEU A N 1
ATOM 3885 C CA . LEU A 1 487 ? 26.421 -8.340 -20.716 1.00 38.03 487 LEU A CA 1
ATOM 3886 C C . LEU A 1 487 ? 25.352 -9.364 -21.151 1.00 38.03 487 LEU A C 1
ATOM 3888 O O . LEU A 1 487 ? 24.166 -9.055 -21.103 1.00 38.03 487 LEU A O 1
ATOM 3892 N N . GLU A 1 488 ? 25.742 -10.597 -21.485 1.00 35.78 488 GLU A N 1
ATOM 3893 C CA . GLU A 1 488 ? 24.858 -11.597 -22.104 1.00 35.78 488 GLU A CA 1
ATOM 3894 C C . GLU A 1 488 ? 23.903 -12.351 -21.156 1.00 35.78 488 GLU A C 1
ATOM 3896 O O . GLU A 1 488 ? 23.169 -13.222 -21.618 1.00 35.78 488 GLU A O 1
ATOM 3901 N N . ARG A 1 489 ? 23.855 -12.073 -19.841 1.00 35.62 489 ARG A N 1
ATOM 3902 C CA . ARG A 1 489 ? 23.038 -12.905 -18.920 1.00 35.62 489 ARG A CA 1
ATOM 3903 C C . ARG A 1 489 ? 21.989 -12.238 -18.032 1.00 35.62 489 ARG A C 1
ATOM 3905 O O . ARG A 1 489 ? 21.338 -12.976 -17.301 1.00 35.62 489 ARG A O 1
ATOM 3912 N N . VAL A 1 490 ? 21.744 -10.922 -18.073 1.00 39.59 490 VAL A N 1
ATOM 3913 C CA . VAL A 1 490 ? 20.774 -10.319 -17.115 1.00 39.59 490 VAL A CA 1
ATOM 3914 C C . VAL A 1 490 ? 19.757 -9.325 -17.699 1.00 39.59 490 VAL A C 1
ATOM 3916 O O . VAL A 1 490 ? 18.842 -8.934 -16.984 1.00 39.59 490 VAL A O 1
ATOM 3919 N N . PHE A 1 491 ? 19.786 -8.968 -18.985 1.00 52.50 491 PHE A N 1
ATOM 3920 C CA . PHE A 1 491 ? 18.799 -8.012 -19.519 1.00 52.50 491 PHE A CA 1
ATOM 3921 C C . PHE A 1 491 ? 18.034 -8.566 -20.716 1.00 52.50 491 PHE A C 1
ATOM 3923 O O . PHE A 1 491 ? 18.383 -8.327 -21.865 1.00 52.50 491 PHE A O 1
ATOM 3930 N N . THR A 1 492 ? 16.961 -9.311 -20.447 1.00 60.47 492 THR A N 1
ATOM 3931 C CA . THR A 1 492 ? 15.998 -9.693 -21.484 1.00 60.47 492 THR A CA 1
ATOM 3932 C C . THR A 1 492 ? 15.163 -8.481 -21.871 1.00 60.47 492 THR A C 1
ATOM 3934 O O . THR A 1 492 ? 14.304 -8.047 -21.104 1.00 60.47 492 THR A O 1
ATOM 3937 N N . ILE A 1 493 ? 15.392 -7.959 -23.076 1.00 68.06 493 ILE A N 1
ATOM 3938 C CA . ILE A 1 493 ? 14.537 -6.949 -23.710 1.00 68.06 493 ILE A CA 1
ATOM 3939 C C . ILE A 1 493 ? 13.079 -7.458 -23.701 1.00 68.06 493 ILE A C 1
ATOM 3941 O O . ILE A 1 493 ? 12.862 -8.637 -24.026 1.00 68.06 493 ILE A O 1
ATOM 3945 N N . PRO A 1 494 ? 12.073 -6.635 -23.346 1.00 72.75 494 PRO A N 1
ATOM 3946 C CA . PRO A 1 494 ? 10.668 -7.025 -23.445 1.00 72.75 494 PRO A CA 1
ATOM 3947 C C . PRO A 1 494 ? 10.311 -7.506 -24.856 1.00 72.75 494 PRO A C 1
ATOM 3949 O O . PRO A 1 494 ? 10.727 -6.913 -25.850 1.00 72.75 494 PRO A O 1
ATOM 3952 N N . PHE A 1 495 ? 9.542 -8.594 -24.952 1.00 78.94 495 PHE A N 1
ATOM 3953 C CA . PHE A 1 495 ? 9.239 -9.225 -26.241 1.00 78.94 495 PHE A CA 1
ATOM 3954 C C . PHE A 1 495 ? 8.502 -8.288 -27.210 1.00 78.94 495 PHE A C 1
ATOM 3956 O O . PHE A 1 495 ? 8.851 -8.269 -28.385 1.00 78.94 495 PHE A O 1
ATOM 3963 N N . SER A 1 496 ? 7.557 -7.478 -26.720 1.00 77.50 496 SER A N 1
ATOM 3964 C CA . SER A 1 496 ? 6.823 -6.500 -27.537 1.00 77.50 496 SER A CA 1
ATOM 3965 C C . SER A 1 496 ? 7.755 -5.485 -28.197 1.00 77.50 496 SER A C 1
ATOM 3967 O O . SER A 1 496 ? 7.705 -5.307 -29.407 1.00 77.50 496 SER A O 1
ATOM 3969 N N . GLN A 1 497 ? 8.676 -4.899 -27.427 1.00 76.12 497 GLN A N 1
ATOM 3970 C CA . GLN A 1 497 ? 9.634 -3.921 -27.946 1.00 76.12 497 GLN A CA 1
ATOM 3971 C C . GLN A 1 497 ? 10.575 -4.556 -28.978 1.00 76.12 497 GLN A C 1
ATOM 3973 O O . GLN A 1 497 ? 10.850 -3.970 -30.023 1.00 76.12 497 GLN A O 1
ATOM 3978 N N . LEU A 1 498 ? 11.041 -5.784 -28.719 1.00 80.56 498 LEU A N 1
ATOM 3979 C CA . LEU A 1 498 ? 11.864 -6.551 -29.661 1.00 80.56 498 LEU A CA 1
ATOM 3980 C C . LEU A 1 498 ? 11.125 -6.853 -30.969 1.00 80.56 498 LEU A C 1
ATOM 3982 O O . LEU A 1 498 ? 11.687 -6.675 -32.050 1.00 80.56 498 LEU A O 1
ATOM 3986 N N . GLN A 1 499 ? 9.863 -7.265 -30.875 1.00 83.00 499 GLN A N 1
ATOM 3987 C CA . GLN A 1 499 ? 9.012 -7.521 -32.030 1.00 83.00 499 GLN A CA 1
ATOM 3988 C C . GLN A 1 499 ? 8.765 -6.246 -32.844 1.00 83.00 499 GLN A C 1
ATOM 3990 O O . GLN A 1 499 ? 8.938 -6.263 -34.066 1.00 83.00 499 GLN A O 1
ATOM 3995 N N . ASP A 1 500 ? 8.411 -5.140 -32.189 1.00 79.81 500 ASP A N 1
ATOM 3996 C CA . ASP A 1 500 ? 8.167 -3.850 -32.840 1.00 79.81 500 ASP A CA 1
ATOM 3997 C C . ASP A 1 500 ? 9.424 -3.331 -33.541 1.00 79.81 500 ASP A C 1
ATOM 3999 O O . ASP A 1 500 ? 9.347 -2.832 -34.670 1.00 79.81 500 ASP A O 1
ATOM 4003 N N . TYR A 1 501 ? 10.592 -3.511 -32.915 1.00 81.12 501 TYR A N 1
ATOM 4004 C CA . TYR A 1 501 ? 11.878 -3.141 -33.493 1.00 81.12 501 TYR A CA 1
ATOM 4005 C C . TYR A 1 501 ? 12.179 -3.933 -34.773 1.00 81.12 501 TYR A C 1
ATOM 4007 O O . TYR A 1 501 ? 12.459 -3.337 -35.815 1.00 81.12 501 TYR A O 1
ATOM 4015 N N . ILE A 1 502 ? 12.063 -5.265 -34.733 1.00 83.12 502 ILE A N 1
ATOM 4016 C CA . ILE A 1 502 ? 12.333 -6.142 -35.887 1.00 83.12 502 ILE A CA 1
ATOM 4017 C C . ILE A 1 502 ? 11.326 -5.899 -37.015 1.00 83.12 502 ILE A C 1
ATOM 4019 O O . ILE A 1 502 ? 11.702 -5.799 -38.184 1.00 83.12 502 ILE A O 1
ATOM 4023 N N . THR A 1 503 ? 10.047 -5.752 -36.676 1.00 81.69 503 THR A N 1
ATOM 4024 C CA . THR A 1 503 ? 8.979 -5.516 -37.656 1.00 81.69 503 THR A CA 1
ATOM 4025 C C . THR A 1 503 ? 9.141 -4.159 -38.339 1.00 81.69 503 THR A C 1
ATOM 4027 O O . THR A 1 503 ? 8.949 -4.042 -39.551 1.00 81.69 503 THR A O 1
ATOM 4030 N N . SER A 1 504 ? 9.516 -3.123 -37.585 1.00 76.69 504 SER A N 1
ATOM 4031 C CA . SER A 1 504 ? 9.769 -1.787 -38.136 1.00 76.69 504 SER A CA 1
ATOM 4032 C C . SER A 1 504 ? 10.990 -1.784 -39.051 1.00 76.69 504 SER A C 1
ATOM 4034 O O . SER A 1 504 ? 10.910 -1.245 -40.154 1.00 76.69 504 SER A O 1
ATOM 4036 N N . PHE A 1 505 ? 12.069 -2.463 -38.651 1.00 78.62 505 PHE A N 1
ATOM 4037 C CA . PHE A 1 505 ? 13.256 -2.643 -39.486 1.00 78.62 505 PHE A CA 1
ATOM 4038 C C . PHE A 1 505 ? 12.913 -3.315 -40.824 1.00 78.62 505 PHE A C 1
ATOM 4040 O O . PHE A 1 505 ? 13.261 -2.813 -41.891 1.00 78.62 505 PHE A O 1
ATOM 4047 N N . LEU A 1 506 ? 12.142 -4.407 -40.788 1.00 77.81 506 LEU A N 1
ATOM 4048 C CA . LEU A 1 506 ? 11.692 -5.109 -41.990 1.00 77.81 506 LEU A CA 1
ATOM 4049 C C . LEU A 1 506 ? 10.888 -4.229 -42.944 1.00 77.81 506 LEU A C 1
ATOM 4051 O O . LEU A 1 506 ? 11.096 -4.289 -44.153 1.00 77.81 506 LEU A O 1
ATOM 4055 N N . ARG A 1 507 ? 9.976 -3.403 -42.419 1.00 76.62 507 ARG A N 1
ATOM 4056 C CA . ARG A 1 507 ? 9.158 -2.503 -43.246 1.00 76.62 507 ARG A CA 1
ATOM 4057 C C . ARG A 1 507 ? 10.002 -1.488 -44.006 1.00 76.62 507 ARG A C 1
ATOM 4059 O O . ARG A 1 507 ? 9.628 -1.125 -45.117 1.00 76.62 507 ARG A O 1
ATOM 4066 N N . VAL A 1 508 ? 11.098 -1.014 -43.415 1.00 68.12 508 VAL A N 1
ATOM 4067 C CA . VAL A 1 508 ? 12.017 -0.078 -44.075 1.00 68.12 508 VAL A CA 1
ATOM 4068 C C . VAL A 1 508 ? 12.894 -0.827 -45.077 1.00 68.12 508 VAL A C 1
ATOM 4070 O O . VAL A 1 508 ? 12.970 -0.415 -46.231 1.00 68.12 508 VAL A O 1
ATOM 4073 N N . ALA A 1 509 ? 13.453 -1.974 -44.683 1.00 67.88 509 ALA A N 1
ATOM 4074 C CA . ALA A 1 509 ? 14.286 -2.809 -45.547 1.00 67.88 509 ALA A CA 1
ATOM 4075 C C . ALA A 1 509 ? 13.550 -3.327 -46.805 1.00 67.88 509 ALA A C 1
ATOM 4077 O O . ALA A 1 509 ? 14.192 -3.547 -47.827 1.00 67.88 509 ALA A O 1
ATOM 4078 N N . GLN A 1 510 ? 12.222 -3.500 -46.751 1.00 66.12 510 GLN A N 1
ATOM 4079 C CA . GLN A 1 510 ? 11.381 -3.981 -47.861 1.00 66.12 510 GLN A CA 1
ATOM 4080 C C . GLN A 1 510 ? 10.788 -2.877 -48.760 1.00 66.12 510 GLN A C 1
ATOM 4082 O O . GLN A 1 510 ? 10.175 -3.204 -49.773 1.00 66.12 510 GLN A O 1
ATOM 4087 N N . ARG A 1 511 ? 10.888 -1.592 -48.384 1.00 50.97 511 ARG A N 1
ATOM 4088 C CA . ARG A 1 511 ? 10.242 -0.462 -49.091 1.00 50.97 511 ARG A CA 1
ATOM 4089 C C . ARG A 1 511 ? 11.109 0.216 -50.164 1.00 50.97 511 ARG A C 1
ATOM 4091 O O . ARG A 1 511 ? 10.635 1.194 -50.738 1.00 50.97 511 ARG A O 1
ATOM 4098 N N . ALA A 1 512 ? 12.324 -0.270 -50.418 1.00 41.16 512 ALA A N 1
ATOM 4099 C CA . ALA A 1 512 ? 13.190 0.212 -51.497 1.00 41.16 512 ALA A CA 1
ATOM 4100 C C . ALA A 1 512 ? 13.201 -0.773 -52.666 1.00 41.16 512 ALA A C 1
ATOM 4102 O O . ALA A 1 512 ? 13.395 -1.983 -52.396 1.00 41.16 512 ALA A O 1
#

Radius of gyration: 45.24 Å; chains: 1; bounding box: 118×45×119 Å

Secondary structure (DSSP, 8-state):
-HHHHHHHHHHHHHS-HHHHHHHTTTS-HHHHHHHHHHHHHHHHS--SS-HHHHHHHHHHHHHHHHHHHHHHHHHHHHHHHHHSS-HHHHHHHS-HHHHHHHHHHHHHHHHH-TT-HHHHHHHHHHHHHHHHHHHHHHHHHHSS--HHHHHHHS-HHHHHHHHHHHHHHHTTSPTT-HHHHHHHHHHHHHHHHHHHIIIIIHHHHHHHHHHHTSSS--HHHHHTTS-HHHHHHHHHHHHHHHHHHTT--S--HHHHHHHHHHHHHHHHHHHHHHHHHHHHHHHHHHHHHHHHHHHS-HHHHHHS-HHHHHHHHHHHHHHHHHHHHHTTTS--HHHHHHHHHHHHHHHHHHHHHHHHHHHHHHHHHHS-HHHHTTS-HHHHHHHHHHHHHHHHHHHHHHHHTTTS--HHHHHHHHHHHHHHHHHHHHHHHHTTPPPP--SS-HHHHHHTS--GGGS--HHHHHHHHHHHTTT-----------TTSGGGGS----HHHHHHHHHHHHHHHT--